Protein AF-0000000087411405 (afdb_homodimer)

Organism: NCBI:txid2508867

Sequence (628 aa):
MINHIQQYLISTQYFAPRGKERLIILGDHISQRHLLFTDRLIGIVGDAGSGKSSLIKGMFPGLELANDDDVINPRKIMVLREAIALGEVKESSSFHLDVRFLMGFLQMWEIAEFVKTLLKHNKRVIIEHFNLLHQALGRNADLLVGIGEEIIVARPSMFGPLPESIYEIVHESLKYRKMAHSAEEITRYVLEDRYGIYQDSYFFSDIRNGFVMKFYNKEEFDISELEADVKEVIGKSLPVAYYDEEHITIGDRVVECGGPRLQVRNTSEITDFSLVKELMFDNDTKTYCLIGIVDKNCENIENRNTQYFLTRDIMINHIQQYLISTQYFAPRGKERLIILGDHISQRHLLFTDRLIGIVGDAGSGKSSLIKGMFPGLELANDDDVINPRKIMVLREAIALGEVKESSSFHLDVRFLMGFLQMWEIAEFVKTLLKHNKRVIIEHFNLLHQALGRNADLLVGIGEEIIVARPSMFGPLPESIYEIVHESLKYRKMAHSAEEITRYVLEDRYGIYQDSYFFSDIRNGFVMKFYNKEEFDISELEADVKEVIGKSLPVAYYDEEHITIGDRVVECGGPRLQVRNTSEITDFSLVKELMFDNDTKTYCLIGIVDKNCENIENRNTQYFLTRDI

pLDDT: mean 87.36, std 14.51, range [25.2, 98.19]

Radius of gyration: 26.77 Å; Cα contacts (8 Å, |Δi|>4): 1205; chains: 2; bounding box: 76×73×56 Å

Nearest PDB structures (foldseek):
  1fl9-assembly3_C  TM=5.691E-01  e=5.062E-04  Haemophilus influenzae
  2vyf-assembly1_B  TM=3.163E-01  e=8.828E+00  Geobacillus kaustophilus HTA426
  1fl9-assembly3_C  TM=5.716E-01  e=5.784E-04  Haemophilus influenzae

InterPro domains:
  IPR027417 P-loop containing nucleoside triphosphate hydrolase [SSF52540] (40-245)

Foldseek 3Di:
DPPCVLVPFFKDKFAQDQFLVVLLQVLLVCLVVNPDPQFAFEEEAEDPLLNRVSSVCSNDPPADACPPVPDNPVVVVVCLVVCLVVLPPPDDQEEEEEPVVCVVPDPLLSVLSSSVSCVVVNHHYYYYNCLVNDVSNVHDGCWYWYTASMIMIGGQDPVDDHNVVSNVVRHVQNLLQQLQQQLVQLLQVLCCPPPVDHPVQWDWDDDRSHIKTWGLDDDDDFQVVSFVSSVVLLVVFFFWAQDDCQWIDTHNDITGHSRSSSHDGTSVSQAQKDWDRAFDADPVVRTTMIMIHSDVDPPPRVCRCCVPPPDDPD/DPPVVPDPDFKDKFAQDQFLVVLLQVLLVCLVVPPDPQFAFEEEAEDPLLNRVSSVCSNDPPADACPPVPDNPVVVVVCLVVCLVVLPPPDDQEEEEEPVVCVVPDPLLSVLSSSVSCVVVVHHYYYYNCLVNDVSNVHDGCWYWYTASMIMIGGQDPVDDHNVVSNVVRHVQNLLQQLQQQLVQLLQVLCCPPPVDHDVQWDWDDDRSHIKTWGLDDDDDFQVVSFVSSVVLLVVFFFWAQDDCQWIDTHNDITGHSRSSSHDGTSVSQAQKDWDRAFDADPVVRTTMIMIHSDVDPPPRVCRCCVPPPDDPD

Secondary structure (DSSP, 8-state):
---TTGGGEEEEEEE--SSHHHHHHHHHHHHHHH--TT--EEEEEE-TTSSHHHHHHHHSTTPPPTT-TT---HHHHHHHHHHHHH----S-SEEEEEHHHHTTTS-HHHHHHHHHHHHHTT-EEEEETGGGTHHHHTS--SEEEEESSEEEEE--BTTB--HHHHHHHHHHHHHHHHHHHHHHHHHHHHIIIII---GGGEEEEEETTEEEEEESS-----HHHHHHHHHHHHHT--BEEEEETTEEEETTEEEE-S-TTS--SBGGG--SEEE-SS-EEETTTTEEEEEEEESS----GGGHHHHHHT----/-----TT-EEEEEEE--SSHHHHHHHHHHHHHHH--TT--EEEEEE-TTSSHHHHHHHHSTTPPPTT-TT---HHHHHHHHHHHHH----S-SEEEEEHHHHTTTS-HHHHHHHHHHHHHTT-EEEEETGGGTHHHHTS--SEEEEESSEEEEE--BTTB--HHHHHHHHHHHHHHHHHHHHHHHHHHHHIIIII---GGGEEEEEETTEEEEEESS-----HHHHHHHHHHHHHT--BEEEEETTEEEETTEEEE-S-TTS--SBGGG--SEEE-SS-EEETTTTEEEEEEEESS----GGGHHHHHHT----

Solvent-accessible surface area (backbone atoms only — not comparable to full-atom values): 32853 Å² total; per-residue (Å²): 129,77,76,67,64,68,77,30,48,49,39,35,37,26,59,45,62,66,30,50,68,56,26,21,53,50,16,37,50,48,31,70,72,65,58,53,91,84,52,34,38,36,25,31,27,51,52,90,56,51,47,60,68,40,28,47,48,21,43,37,72,86,61,67,60,50,62,41,85,83,51,75,50,64,62,54,55,50,44,46,51,44,29,59,69,61,67,57,75,71,86,68,62,65,44,47,42,44,46,74,66,45,56,76,80,42,55,67,66,58,51,31,50,42,52,53,52,40,46,74,69,70,25,27,37,39,28,35,44,27,48,75,43,34,74,71,53,71,52,79,39,53,36,36,38,27,34,23,42,37,28,39,39,31,44,44,52,82,32,18,50,43,56,55,58,46,31,54,54,21,51,64,34,31,60,34,43,17,33,16,44,42,50,48,54,49,45,46,52,48,36,34,74,76,66,69,45,56,74,89,49,42,49,78,51,82,46,88,42,21,30,29,40,35,17,68,54,88,75,88,74,60,53,66,58,50,43,50,53,41,50,50,55,29,68,64,54,31,49,30,42,71,68,48,86,47,19,24,26,53,57,92,41,79,40,83,32,64,35,31,65,38,48,45,59,32,36,58,71,51,52,53,71,46,56,55,83,53,72,44,74,37,82,88,75,62,23,31,26,44,38,37,32,40,41,89,74,78,68,60,60,52,36,41,46,31,60,65,63,65,42,55,74,123,125,77,76,70,83,53,79,43,51,50,38,35,36,27,58,44,61,66,31,53,67,56,27,22,53,44,16,36,51,48,30,70,72,67,59,53,92,85,54,34,38,36,25,30,26,52,53,90,58,51,46,60,67,40,28,47,48,21,44,38,71,87,62,68,61,49,60,42,85,83,52,77,48,64,61,54,56,51,46,46,52,44,30,58,68,60,68,55,77,73,86,68,63,64,43,46,43,44,44,73,66,46,56,77,80,42,56,68,67,57,52,31,50,41,52,51,52,40,46,75,68,71,27,26,39,38,29,35,43,28,46,75,44,33,74,72,54,70,51,81,39,53,35,36,37,27,33,23,40,36,28,39,39,31,44,43,52,80,32,18,48,44,55,57,58,46,32,54,54,20,50,65,35,31,59,34,42,16,31,16,45,43,51,47,53,49,44,45,54,49,36,33,75,77,67,70,45,55,73,88,51,41,48,80,51,83,46,88,42,21,30,29,40,36,17,68,53,87,75,92,74,60,53,69,58,49,43,51,54,42,50,49,55,30,67,64,52,32,48,30,43,69,67,47,86,49,20,24,27,53,56,92,40,79,43,82,30,64,36,32,64,39,48,45,61,31,35,58,70,50,53,53,71,47,57,57,83,54,72,42,74,36,82,87,77,61,24,31,28,45,39,38,34,40,42,89,75,76,66,60,59,53,36,40,46,31,60,66,65,63,42,55,75,124

Structure (mmCIF, N/CA/C/O backbone):
data_AF-0000000087411405-model_v1
#
loop_
_entity.id
_entity.type
_entity.pdbx_description
1 polymer 'Alanine-tRNA synthetase second additional domain-containing protein'
#
loop_
_atom_site.group_PDB
_atom_site.id
_atom_site.type_symbol
_atom_site.label_atom_id
_atom_site.label_alt_id
_atom_site.label_comp_id
_atom_site.label_asym_id
_atom_site.label_entity_id
_atom_site.label_seq_id
_atom_site.pdbx_PDB_ins_code
_atom_site.Cartn_x
_atom_site.Cartn_y
_atom_site.Cartn_z
_atom_site.occupancy
_atom_site.B_iso_or_equiv
_atom_site.auth_seq_id
_atom_site.auth_comp_id
_atom_site.auth_asym_id
_atom_site.auth_atom_id
_atom_site.pdbx_PDB_model_num
ATOM 1 N N . MET A 1 1 ? -0.529 26.297 -6.84 1 25.45 1 MET A N 1
ATOM 2 C CA . MET A 1 1 ? -1.21 25.438 -5.883 1 25.45 1 MET A CA 1
ATOM 3 C C . MET A 1 1 ? -0.697 24 -5.988 1 25.45 1 MET A C 1
ATOM 5 O O . MET A 1 1 ? -0.704 23.406 -7.07 1 25.45 1 MET A O 1
ATOM 9 N N . ILE A 1 2 ? 0.288 23.609 -5.355 1 36.09 2 ILE A N 1
ATOM 10 C CA . ILE A 1 2 ? 0.996 22.344 -5.32 1 36.09 2 ILE A CA 1
ATOM 11 C C . ILE A 1 2 ? -0.009 21.188 -5.332 1 36.09 2 ILE A C 1
ATOM 13 O O . ILE A 1 2 ? -0.96 21.172 -4.547 1 36.09 2 ILE A O 1
ATOM 17 N N . ASN A 1 3 ? -0.234 20.609 -6.332 1 41.03 3 ASN A N 1
ATOM 18 C CA . ASN A 1 3 ? -1.073 19.438 -6.543 1 41.03 3 ASN A CA 1
ATOM 19 C C . ASN A 1 3 ? -1.017 18.484 -5.348 1 41.03 3 ASN A C 1
ATOM 21 O O . ASN A 1 3 ? -0.002 17.812 -5.125 1 41.03 3 ASN A O 1
ATOM 25 N N . HIS A 1 4 ? -1.596 18.875 -4.223 1 45.5 4 HIS A N 1
ATOM 26 C CA . HIS A 1 4 ? -1.798 18.359 -2.875 1 45.5 4 HIS A CA 1
ATOM 27 C C . HIS A 1 4 ? -2.105 16.859 -2.902 1 45.5 4 HIS A C 1
ATOM 29 O O . HIS A 1 4 ? -2.359 16.25 -1.857 1 45.5 4 HIS A O 1
ATOM 35 N N . ILE A 1 5 ? -2.482 16.328 -4.055 1 48.78 5 ILE A N 1
ATOM 36 C CA . ILE A 1 5 ? -2.848 14.922 -4.141 1 48.78 5 ILE A CA 1
ATOM 37 C C . ILE A 1 5 ? -1.651 14.055 -3.76 1 48.78 5 ILE A C 1
ATOM 39 O O . ILE A 1 5 ? -1.807 13.031 -3.08 1 48.78 5 ILE A O 1
ATOM 43 N N . GLN A 1 6 ? -0.438 14.469 -4.277 1 53.38 6 GLN A N 1
ATOM 44 C CA . GLN A 1 6 ? 0.683 13.555 -4.078 1 53.38 6 GLN A CA 1
ATOM 45 C C . GLN A 1 6 ? 0.904 13.266 -2.596 1 53.38 6 GLN A C 1
ATOM 47 O O . GLN A 1 6 ? 1.241 12.141 -2.219 1 53.38 6 GLN A O 1
ATOM 52 N N . GLN A 1 7 ? 0.33 14.227 -1.778 1 67.94 7 GLN A N 1
ATOM 53 C CA . GLN A 1 7 ? 0.834 14.086 -0.416 1 67.94 7 GLN A CA 1
ATOM 54 C C . GLN A 1 7 ? -0.074 13.188 0.416 1 67.94 7 GLN A C 1
ATOM 56 O O . GLN A 1 7 ? 0.155 13 1.613 1 67.94 7 GLN A O 1
ATOM 61 N N . TYR A 1 8 ? -0.895 12.352 -0.372 1 82.94 8 TYR A N 1
ATOM 62 C CA . TYR A 1 8 ? -1.721 11.477 0.455 1 82.94 8 TYR A CA 1
ATOM 63 C C . TYR A 1 8 ? -1.255 10.031 0.354 1 82.94 8 TYR A C 1
ATOM 65 O O . TYR A 1 8 ? -1.618 9.195 1.187 1 82.94 8 TYR A O 1
ATOM 73 N N . LEU A 1 9 ? -0.445 9.844 -0.654 1 87.69 9 LEU A N 1
ATOM 74 C CA . LEU A 1 9 ? 0.013 8.477 -0.861 1 87.69 9 LEU A CA 1
ATOM 75 C C . LEU A 1 9 ? 1 8.062 0.225 1 87.69 9 LEU A C 1
ATOM 77 O O . LEU A 1 9 ? 2.02 8.727 0.428 1 87.69 9 LEU A O 1
ATOM 81 N N . ILE A 1 10 ? 0.669 6.969 0.864 1 88.31 10 ILE A N 1
ATOM 82 C CA . ILE A 1 10 ? 1.57 6.457 1.891 1 88.31 10 ILE A CA 1
ATOM 83 C C . ILE A 1 10 ? 2.508 5.414 1.282 1 88.31 10 ILE A C 1
ATOM 85 O O . ILE A 1 10 ? 3.73 5.562 1.34 1 88.31 10 ILE A O 1
ATOM 89 N N . SER A 1 11 ? 1.933 4.434 0.74 1 92 11 SER A N 1
ATOM 90 C CA . SER A 1 11 ? 2.734 3.375 0.135 1 92 11 SER A CA 1
ATOM 91 C C . SER A 1 11 ? 1.9 2.523 -0.814 1 92 11 SER A C 1
ATOM 93 O O . SER A 1 11 ? 0.671 2.504 -0.722 1 92 11 SER A O 1
ATOM 95 N N . THR A 1 12 ? 2.572 1.955 -1.717 1 94.06 12 THR A N 1
ATOM 96 C CA . THR A 1 12 ? 2.012 0.958 -2.623 1 94.06 12 THR A CA 1
ATOM 97 C C . THR A 1 12 ? 2.828 -0.331 -2.578 1 94.06 12 THR A C 1
ATOM 99 O O . THR A 1 12 ? 4.059 -0.291 -2.533 1 94.06 12 THR A O 1
ATOM 102 N N . GLN A 1 13 ? 2.145 -1.376 -2.592 1 93.12 13 GLN A N 1
ATOM 103 C CA . GLN A 1 13 ? 2.82 -2.67 -2.545 1 93.12 13 GLN A CA 1
ATOM 104 C C . GLN A 1 13 ? 2.461 -3.521 -3.758 1 93.12 13 GLN A C 1
ATOM 106 O O . GLN A 1 13 ? 1.294 -3.592 -4.152 1 93.12 13 GLN A O 1
ATOM 111 N N . TYR A 1 14 ? 3.525 -4.156 -4.348 1 92.56 14 TYR A N 1
ATOM 112 C CA . TYR A 1 14 ? 3.389 -5.066 -5.48 1 92.56 14 TYR A CA 1
ATOM 113 C C . TYR A 1 14 ? 4.008 -6.422 -5.172 1 92.56 14 TYR A C 1
ATOM 115 O O . TYR A 1 14 ? 4.961 -6.512 -4.395 1 92.56 14 TYR A O 1
ATOM 123 N N . PHE A 1 15 ? 3.473 -7.414 -5.82 1 90.38 15 PHE A N 1
ATOM 124 C CA . PHE A 1 15 ? 4.23 -8.664 -5.832 1 90.38 15 PHE A CA 1
ATOM 125 C C . PHE A 1 15 ? 5.48 -8.531 -6.691 1 90.38 15 PHE A C 1
ATOM 127 O O . PHE A 1 15 ? 5.438 -7.938 -7.773 1 90.38 15 PHE A O 1
ATOM 134 N N . ALA A 1 16 ? 6.512 -9.008 -6.141 1 90.44 16 ALA A N 1
ATOM 135 C CA . ALA A 1 16 ? 7.73 -9.023 -6.945 1 90.44 16 ALA A CA 1
ATOM 136 C C . ALA A 1 16 ? 7.812 -10.297 -7.789 1 90.44 16 ALA A C 1
ATOM 138 O O . ALA A 1 16 ? 8.086 -11.375 -7.27 1 90.44 16 ALA A O 1
ATOM 139 N N . PRO A 1 17 ? 7.637 -10.094 -9.047 1 87.19 17 PRO A N 1
ATOM 140 C CA . PRO A 1 17 ? 7.723 -11.297 -9.883 1 87.19 17 PRO A CA 1
ATOM 141 C C . PRO A 1 17 ? 9.125 -11.898 -9.914 1 87.19 17 PRO A C 1
ATOM 143 O O . PRO A 1 17 ? 10.109 -11.195 -9.648 1 87.19 17 PRO A O 1
ATOM 146 N N . ARG A 1 18 ? 9.289 -13.164 -10.219 1 82.69 18 ARG A N 1
ATOM 147 C CA . ARG A 1 18 ? 10.57 -13.859 -10.188 1 82.69 18 ARG A CA 1
ATOM 148 C C . ARG A 1 18 ? 11.25 -13.828 -11.555 1 82.69 18 ARG A C 1
ATOM 150 O O . ARG A 1 18 ? 12.453 -14.047 -11.656 1 82.69 18 ARG A O 1
ATOM 157 N N . GLY A 1 19 ? 10.625 -13.43 -12.555 1 80.62 19 GLY A N 1
ATOM 158 C CA . GLY A 1 19 ? 11.234 -13.344 -13.867 1 80.62 19 GLY A CA 1
ATOM 159 C C . GLY A 1 19 ? 11.734 -11.953 -14.211 1 80.62 19 GLY A C 1
ATOM 160 O O . GLY A 1 19 ? 11.07 -10.961 -13.906 1 80.62 19 GLY A O 1
ATOM 161 N N . LYS A 1 20 ? 12.898 -12.008 -14.859 1 84.44 20 LYS A N 1
ATOM 162 C CA . LYS A 1 20 ? 13.562 -10.758 -15.227 1 84.44 20 LYS A CA 1
ATOM 163 C C . LYS A 1 20 ? 12.656 -9.891 -16.094 1 84.44 20 LYS A C 1
ATOM 165 O O . LYS A 1 20 ? 12.477 -8.703 -15.805 1 84.44 20 LYS A O 1
ATOM 170 N N . GLU A 1 21 ? 12.109 -10.453 -17.062 1 84.12 21 GLU A N 1
ATOM 171 C CA . GLU A 1 21 ? 11.281 -9.688 -17.984 1 84.12 21 GLU A CA 1
ATOM 172 C C . GLU A 1 21 ? 10.055 -9.109 -17.281 1 84.12 21 GLU A C 1
ATOM 174 O O . GLU A 1 21 ? 9.695 -7.953 -17.516 1 84.12 21 GLU A O 1
ATOM 179 N N . ARG A 1 22 ? 9.523 -9.898 -16.531 1 86.12 22 ARG A N 1
ATOM 180 C CA . ARG A 1 22 ? 8.344 -9.453 -15.805 1 86.12 22 ARG A CA 1
ATOM 181 C C . ARG A 1 22 ? 8.688 -8.32 -14.844 1 86.12 22 ARG A C 1
ATOM 183 O O . ARG A 1 22 ? 7.891 -7.395 -14.656 1 86.12 22 ARG A O 1
ATOM 190 N N . LEU A 1 23 ? 9.789 -8.422 -14.273 1 90.44 23 LEU A N 1
ATOM 191 C CA . LEU A 1 23 ? 10.234 -7.375 -13.352 1 90.44 23 LEU A CA 1
ATOM 192 C C . LEU A 1 23 ? 10.492 -6.07 -14.094 1 90.44 23 LEU A C 1
ATOM 194 O O . LEU A 1 23 ? 10.203 -4.988 -13.578 1 90.44 23 LEU A O 1
ATOM 198 N N . ILE A 1 24 ? 11.031 -6.164 -15.297 1 91 24 ILE A N 1
ATOM 199 C CA . ILE A 1 24 ? 11.281 -4.98 -16.109 1 91 24 ILE A CA 1
ATOM 200 C C . ILE A 1 24 ? 9.961 -4.316 -16.484 1 91 24 ILE A C 1
ATOM 202 O O . ILE A 1 24 ? 9.812 -3.098 -16.375 1 91 24 ILE A O 1
ATOM 206 N N . ILE A 1 25 ? 9.047 -5.125 -16.812 1 89.81 25 ILE A N 1
ATOM 207 C CA . ILE A 1 25 ? 7.73 -4.609 -17.172 1 89.81 25 ILE A CA 1
ATOM 208 C C . ILE A 1 25 ? 7.078 -3.939 -15.969 1 89.81 25 ILE A C 1
ATOM 210 O O . ILE A 1 25 ? 6.504 -2.855 -16.094 1 89.81 25 ILE A O 1
ATOM 214 N N . LEU A 1 26 ? 7.168 -4.598 -14.898 1 92.38 26 LEU A N 1
ATOM 215 C CA . LEU A 1 26 ? 6.621 -4.016 -13.68 1 92.38 26 LEU A CA 1
ATOM 216 C C . LEU A 1 26 ? 7.316 -2.699 -13.344 1 92.38 26 LEU A C 1
ATOM 218 O O . LEU A 1 26 ? 6.668 -1.741 -12.914 1 92.38 26 LEU A O 1
ATOM 222 N N . GLY A 1 27 ? 8.617 -2.664 -13.531 1 93.88 27 GLY A N 1
ATOM 223 C CA . GLY A 1 27 ? 9.352 -1.424 -13.328 1 93.88 27 GLY A CA 1
ATOM 224 C C . GLY A 1 27 ? 8.82 -0.274 -14.164 1 93.88 27 GLY A C 1
ATOM 225 O O . GLY A 1 27 ? 8.672 0.845 -13.664 1 93.88 27 GLY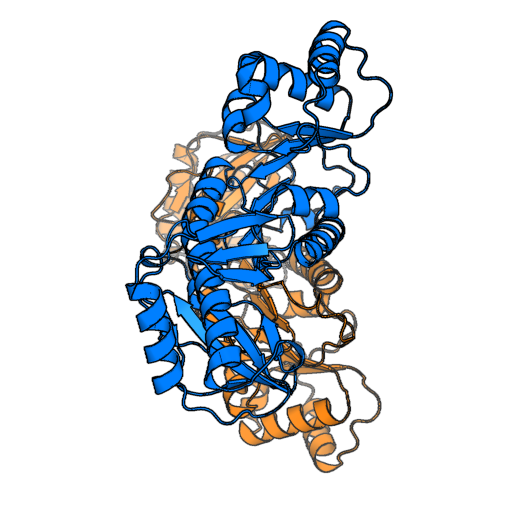 A O 1
ATOM 226 N N . ASP A 1 28 ? 8.531 -0.582 -15.359 1 91.62 28 ASP A N 1
ATOM 227 C CA . ASP A 1 28 ? 7.961 0.418 -16.25 1 91.62 28 ASP A CA 1
ATOM 228 C C . ASP A 1 28 ? 6.621 0.93 -15.727 1 91.62 28 ASP A C 1
ATOM 230 O O . ASP A 1 28 ? 6.363 2.135 -15.742 1 91.62 28 ASP A O 1
ATOM 234 N N . HIS A 1 29 ? 5.867 0.031 -15.234 1 88.88 29 HIS A N 1
ATOM 235 C CA . HIS A 1 29 ? 4.566 0.384 -14.688 1 88.88 29 HIS A CA 1
ATOM 236 C C . HIS A 1 29 ? 4.711 1.248 -13.438 1 88.88 29 HIS A C 1
ATOM 238 O O . HIS A 1 29 ? 3.965 2.211 -13.25 1 88.88 29 HIS A O 1
ATOM 244 N N . ILE A 1 30 ? 5.57 0.887 -12.617 1 92.62 30 ILE A N 1
ATOM 245 C CA . ILE A 1 30 ? 5.809 1.622 -11.375 1 92.62 30 ILE A CA 1
ATOM 246 C C . ILE A 1 30 ? 6.258 3.045 -11.703 1 92.62 30 ILE A C 1
ATOM 248 O O . ILE A 1 30 ? 5.789 4.008 -11.086 1 92.62 30 ILE A O 1
ATOM 252 N N . SER A 1 31 ? 7.113 3.145 -12.648 1 91.12 31 SER A N 1
ATOM 253 C CA . SER A 1 31 ? 7.586 4.465 -13.047 1 91.12 31 SER A CA 1
ATOM 254 C C . SER A 1 31 ? 6.438 5.332 -13.547 1 91.12 31 SER A C 1
ATOM 256 O O . SER A 1 31 ? 6.324 6.504 -13.18 1 91.12 31 SER A O 1
ATOM 258 N N . GLN A 1 32 ? 5.617 4.82 -14.344 1 86.25 32 GLN A N 1
ATOM 259 C CA . GLN A 1 32 ? 4.496 5.555 -14.914 1 86.25 32 GLN A CA 1
ATOM 260 C C . GLN A 1 32 ? 3.512 5.988 -13.836 1 86.25 32 GLN A C 1
ATOM 262 O O . GLN A 1 32 ? 2.947 7.082 -13.898 1 86.25 32 GLN A O 1
ATOM 267 N N . ARG A 1 33 ? 3.428 5.23 -12.891 1 86.12 33 ARG A N 1
ATOM 268 C CA . ARG A 1 33 ? 2.385 5.449 -11.898 1 86.12 33 ARG A CA 1
ATOM 269 C C . ARG A 1 33 ? 2.885 6.344 -10.766 1 86.12 33 ARG A C 1
ATOM 271 O O . ARG A 1 33 ? 2.117 7.121 -10.195 1 86.12 33 ARG A O 1
ATOM 278 N N . HIS A 1 34 ? 4.121 6.199 -10.469 1 91 34 HIS A N 1
ATOM 279 C CA . HIS A 1 34 ? 4.551 6.777 -9.195 1 91 34 HIS A CA 1
ATOM 280 C C . HIS A 1 34 ? 5.578 7.879 -9.414 1 91 34 HIS A C 1
ATOM 282 O O . HIS A 1 34 ? 5.746 8.758 -8.562 1 91 34 HIS A O 1
ATOM 288 N N . LEU A 1 35 ? 6.258 7.781 -10.469 1 90.5 35 LEU A N 1
ATOM 289 C CA . LEU A 1 35 ? 7.344 8.734 -10.68 1 90.5 35 LEU A CA 1
ATOM 290 C C . LEU A 1 35 ? 6.805 10.062 -11.188 1 90.5 35 LEU A C 1
ATOM 292 O O . LEU A 1 35 ? 6.051 10.102 -12.164 1 90.5 35 LEU A O 1
ATOM 296 N N . LEU A 1 36 ? 7.203 11.086 -10.531 1 87.56 36 LEU A N 1
ATOM 297 C CA . LEU A 1 36 ? 6.867 12.438 -10.961 1 87.56 36 LEU A CA 1
ATOM 298 C C . LEU A 1 36 ? 8.062 13.109 -11.625 1 87.56 36 LEU A C 1
ATOM 300 O O . LEU A 1 36 ? 9.211 12.773 -11.328 1 87.56 36 LEU A O 1
ATOM 304 N N . PHE A 1 37 ? 7.781 14.086 -12.391 1 84.44 37 PHE A N 1
ATOM 305 C CA . PHE A 1 37 ? 8.828 14.82 -13.094 1 84.44 37 PHE A CA 1
ATOM 306 C C . PHE A 1 37 ? 9.695 15.602 -12.109 1 84.44 37 PHE A C 1
ATOM 308 O O . PHE A 1 37 ? 10.883 15.828 -12.359 1 84.44 37 PHE A O 1
ATOM 315 N N . THR A 1 38 ? 9.102 15.898 -10.953 1 88.38 38 THR A N 1
ATOM 316 C CA . THR A 1 38 ? 9.789 16.719 -9.961 1 88.38 38 THR A CA 1
ATOM 317 C C . THR A 1 38 ? 10.648 15.859 -9.047 1 88.38 38 THR A C 1
ATOM 319 O O . THR A 1 38 ? 11.445 16.391 -8.258 1 88.38 38 THR A O 1
ATOM 322 N N . ASP A 1 39 ? 10.547 14.547 -9.211 1 92 39 ASP A N 1
ATOM 323 C CA . ASP A 1 39 ? 11.352 13.664 -8.375 1 92 39 ASP A CA 1
ATOM 324 C C . ASP A 1 39 ? 12.812 13.672 -8.812 1 92 39 ASP A C 1
ATOM 326 O O . ASP A 1 39 ? 13.125 13.398 -9.969 1 92 39 ASP A O 1
ATOM 330 N N . ARG A 1 40 ? 13.633 13.945 -7.836 1 93 40 ARG A N 1
ATOM 331 C CA . ARG A 1 40 ? 15.047 14.039 -8.188 1 93 40 ARG A CA 1
ATOM 332 C C . ARG A 1 40 ? 15.852 12.953 -7.488 1 93 40 ARG A C 1
ATOM 334 O O . ARG A 1 40 ? 16.844 12.461 -8.031 1 93 40 ARG A O 1
ATOM 341 N N . LEU A 1 41 ? 15.508 12.672 -6.34 1 96.5 41 LEU A N 1
ATOM 342 C CA . LEU A 1 41 ? 16.234 11.656 -5.574 1 96.5 41 LEU A CA 1
ATOM 343 C C . LEU A 1 41 ? 15.398 10.391 -5.426 1 96.5 41 LEU A C 1
ATOM 345 O O . LEU A 1 41 ? 14.422 10.367 -4.668 1 96.5 41 LEU A O 1
ATOM 349 N N . ILE A 1 42 ? 15.805 9.344 -6.133 1 96.75 42 ILE A N 1
ATOM 350 C CA . ILE A 1 42 ? 15.117 8.055 -6.078 1 96.75 42 ILE A CA 1
ATOM 351 C C . ILE A 1 42 ? 15.984 7.043 -5.336 1 96.75 42 ILE A C 1
ATOM 353 O O . ILE A 1 42 ? 17.125 6.781 -5.73 1 96.75 42 ILE A O 1
ATOM 357 N N . GLY A 1 43 ? 15.484 6.59 -4.211 1 98.06 43 GLY A N 1
ATOM 358 C CA . GLY A 1 43 ? 16.203 5.59 -3.439 1 98.06 43 GLY A CA 1
ATOM 359 C C . GLY A 1 43 ? 15.711 4.176 -3.684 1 98.06 43 GLY A C 1
ATOM 360 O O . GLY A 1 43 ? 14.508 3.92 -3.65 1 98.06 43 GLY A O 1
ATOM 361 N N . ILE A 1 44 ? 16.641 3.303 -3.957 1 97.75 44 ILE A N 1
ATOM 362 C CA . ILE A 1 44 ? 16.328 1.888 -4.141 1 97.75 44 ILE A CA 1
ATOM 363 C C . ILE A 1 44 ? 17 1.07 -3.039 1 97.75 44 ILE A C 1
ATOM 365 O O . ILE A 1 44 ? 18.203 1.235 -2.775 1 97.75 44 ILE A O 1
ATOM 369 N N . VAL A 1 45 ? 16.203 0.285 -2.42 1 97.69 45 VAL A N 1
ATOM 370 C CA . VAL A 1 45 ? 16.734 -0.55 -1.354 1 97.69 45 VAL A CA 1
ATOM 371 C C . VAL A 1 45 ? 16.391 -2.014 -1.617 1 97.69 45 VAL A C 1
ATOM 373 O O . VAL A 1 45 ? 15.312 -2.32 -2.123 1 97.69 45 VAL A O 1
ATOM 376 N N . GLY A 1 46 ? 17.297 -2.916 -1.321 1 94.69 46 GLY A N 1
ATOM 377 C CA . GLY A 1 46 ? 17.141 -4.348 -1.521 1 94.69 46 GLY A CA 1
ATOM 378 C C . GLY A 1 46 ? 18.469 -5.098 -1.51 1 94.69 46 GLY A C 1
ATOM 379 O O . GLY A 1 46 ? 19.531 -4.488 -1.603 1 94.69 46 GLY A O 1
ATOM 380 N N . ASP A 1 47 ? 18.406 -6.352 -1.452 1 91.31 47 ASP A N 1
ATOM 381 C CA . ASP A 1 47 ? 19.609 -7.188 -1.38 1 91.31 47 ASP A CA 1
ATOM 382 C C . ASP A 1 47 ? 20.109 -7.562 -2.775 1 91.31 47 ASP A C 1
ATOM 384 O O . ASP A 1 47 ? 19.391 -7.355 -3.766 1 91.31 47 ASP A O 1
ATOM 388 N N . ALA A 1 48 ? 21.312 -8.102 -2.736 1 84.06 48 ALA A N 1
ATOM 389 C CA . ALA A 1 48 ? 21.875 -8.633 -3.973 1 84.06 48 ALA A CA 1
ATOM 390 C C . ALA A 1 48 ? 21.031 -9.773 -4.523 1 84.06 48 ALA A C 1
ATOM 392 O O . ALA A 1 48 ? 20.578 -10.633 -3.768 1 84.06 48 ALA A O 1
ATOM 393 N N . GLY A 1 49 ? 20.75 -9.633 -5.789 1 82.75 49 GLY A N 1
ATOM 394 C CA . GLY A 1 49 ? 20.016 -10.719 -6.426 1 82.75 49 GLY A CA 1
ATOM 395 C C . GLY A 1 49 ? 18.516 -10.578 -6.301 1 82.75 49 GLY A C 1
ATOM 396 O O . GLY A 1 49 ? 17.766 -11.445 -6.758 1 82.75 49 GLY A O 1
ATOM 397 N N . SER A 1 50 ? 18.031 -9.516 -5.723 1 88.94 50 SER A N 1
ATOM 398 C CA . SER A 1 50 ? 16.594 -9.344 -5.5 1 88.94 50 SER A CA 1
ATOM 399 C C . SER A 1 50 ? 15.891 -8.891 -6.773 1 88.94 50 SER A C 1
ATOM 401 O O . SER A 1 50 ? 14.664 -8.945 -6.859 1 88.94 50 SER A O 1
ATOM 403 N N . GLY A 1 51 ? 16.656 -8.438 -7.723 1 89.38 51 GLY A N 1
ATOM 404 C CA . GLY A 1 51 ? 16.062 -7.953 -8.953 1 89.38 51 GLY A CA 1
ATOM 405 C C . GLY A 1 51 ? 16.078 -6.441 -9.078 1 89.38 51 GLY A C 1
ATOM 406 O O . GLY A 1 51 ? 15.391 -5.867 -9.922 1 89.38 51 GLY A O 1
ATOM 407 N N . LYS A 1 52 ? 16.891 -5.801 -8.281 1 91.25 52 LYS A N 1
ATOM 408 C CA . LYS A 1 52 ? 16.969 -4.344 -8.273 1 91.25 52 LYS A CA 1
ATOM 409 C C . LYS A 1 52 ? 17.328 -3.811 -9.656 1 91.25 52 LYS A C 1
ATOM 411 O O . LYS A 1 52 ? 16.688 -2.887 -10.156 1 91.25 52 LYS A O 1
ATOM 416 N N . SER A 1 53 ? 18.328 -4.426 -10.258 1 87.69 53 SER A N 1
ATOM 417 C CA . SER A 1 53 ? 18.812 -3.943 -11.547 1 87.69 53 SER A CA 1
ATOM 418 C C . SER A 1 53 ? 17.719 -4.043 -12.609 1 87.69 53 SER A C 1
ATOM 420 O O . SER A 1 53 ? 17.547 -3.119 -13.406 1 87.69 53 SER A O 1
ATOM 422 N N . SER A 1 54 ? 17.078 -5.133 -12.625 1 89.62 54 SER A N 1
ATOM 423 C CA . SER A 1 54 ? 15.977 -5.305 -13.57 1 89.62 54 SER A CA 1
ATOM 424 C C . SER A 1 54 ? 14.867 -4.281 -13.328 1 89.62 54 SER A C 1
ATOM 426 O O . SER A 1 54 ? 14.305 -3.732 -14.273 1 89.62 54 SER A O 1
ATOM 428 N N . LEU A 1 55 ? 14.562 -4.082 -12.094 1 94.12 55 LEU A N 1
ATOM 429 C CA . LEU A 1 55 ? 13.547 -3.104 -11.727 1 94.12 55 LEU A CA 1
ATOM 430 C C . LEU A 1 55 ? 13.938 -1.705 -12.188 1 94.12 55 LEU A C 1
ATOM 432 O O . LEU A 1 55 ? 13.117 -0.982 -12.758 1 94.12 55 LEU A O 1
ATOM 436 N N . ILE A 1 56 ? 15.188 -1.357 -11.977 1 93.88 56 ILE A N 1
ATOM 437 C CA . ILE A 1 56 ? 15.688 -0.04 -12.352 1 93.88 56 ILE A CA 1
ATOM 438 C C . ILE A 1 56 ? 15.664 0.11 -13.875 1 93.88 56 ILE A C 1
ATOM 440 O O . ILE A 1 56 ? 15.266 1.156 -14.391 1 93.88 56 ILE A O 1
ATOM 444 N N . LYS A 1 57 ? 16.047 -0.917 -14.555 1 91.25 57 LYS A N 1
ATOM 445 C CA . LYS A 1 57 ? 16.031 -0.893 -16.016 1 91.25 57 LYS A CA 1
ATOM 446 C C . LYS A 1 57 ? 14.617 -0.64 -16.531 1 91.25 57 LYS A C 1
ATOM 448 O O . LYS A 1 57 ? 14.43 0.048 -17.547 1 91.25 57 LYS A O 1
ATOM 453 N N . GLY A 1 58 ? 13.703 -1.196 -15.875 1 92.56 58 GLY A N 1
ATOM 454 C CA . GLY A 1 58 ? 12.312 -0.972 -16.25 1 92.56 58 GLY A CA 1
ATOM 455 C C . GLY A 1 58 ? 11.828 0.432 -15.938 1 92.56 58 GLY A C 1
ATOM 456 O O . GLY A 1 58 ? 11.148 1.056 -16.75 1 92.56 58 GLY A O 1
ATOM 457 N N . MET A 1 59 ? 12.203 0.912 -14.797 1 94 59 MET A N 1
ATOM 458 C CA . MET A 1 59 ? 11.75 2.223 -14.336 1 94 59 MET A CA 1
ATOM 459 C C . MET A 1 59 ? 12.391 3.336 -15.164 1 94 59 MET A C 1
ATOM 461 O O . MET A 1 59 ? 11.773 4.383 -15.375 1 94 59 MET A O 1
ATOM 465 N N . PHE A 1 60 ? 13.586 3.109 -15.531 1 91.38 60 PHE A N 1
ATOM 466 C CA . PHE A 1 60 ? 14.344 4.133 -16.234 1 91.38 60 PHE A CA 1
ATOM 467 C C . PHE A 1 60 ? 14.984 3.562 -17.5 1 91.38 60 PHE A C 1
ATOM 469 O O . PHE A 1 60 ? 16.203 3.389 -17.547 1 91.38 60 PHE A O 1
ATOM 476 N N . PRO A 1 61 ? 14.062 3.533 -18.438 1 84.75 61 PRO A N 1
ATOM 477 C CA . PRO A 1 61 ? 14.617 2.992 -19.672 1 84.75 61 PRO A CA 1
ATOM 478 C C . PRO A 1 61 ? 15.711 3.881 -20.266 1 84.75 61 PRO A C 1
ATOM 480 O O . PRO A 1 61 ? 15.57 5.105 -20.281 1 84.75 61 PRO A O 1
ATOM 483 N N . GLY A 1 62 ? 16.859 3.359 -20.609 1 74.38 62 GLY A N 1
ATOM 484 C CA . GLY A 1 62 ? 17.938 4.113 -21.25 1 74.38 62 GLY A CA 1
ATOM 485 C C . GLY A 1 62 ? 19.016 4.555 -20.281 1 74.38 62 GLY A C 1
ATOM 486 O O . GLY A 1 62 ? 20.062 5.059 -20.703 1 74.38 62 GLY A O 1
ATOM 487 N N . LEU A 1 63 ? 18.656 4.434 -19.031 1 74.5 63 LEU A N 1
ATOM 488 C CA . LEU A 1 63 ? 19.625 4.805 -18.016 1 74.5 63 LEU A CA 1
ATOM 489 C C . LEU A 1 63 ? 20.797 3.824 -18 1 74.5 63 LEU A C 1
ATOM 491 O O . LEU A 1 63 ? 20.594 2.607 -18.031 1 74.5 63 LEU A O 1
ATOM 495 N N . GLU A 1 64 ? 21.906 4.422 -18.141 1 68 64 GLU A N 1
ATOM 496 C CA . GLU A 1 64 ? 23.109 3.586 -18 1 68 64 GLU A CA 1
ATOM 497 C C . GLU A 1 64 ? 23.375 3.236 -16.547 1 68 64 GLU A C 1
ATOM 499 O O . GLU A 1 64 ? 23.5 4.129 -15.695 1 68 64 GLU A O 1
ATOM 504 N N . LEU A 1 65 ? 23.359 2.004 -16.234 1 65.25 65 LEU A N 1
ATOM 505 C CA . LEU A 1 65 ? 23.578 1.574 -14.859 1 65.25 65 LEU A CA 1
ATOM 506 C C . LEU A 1 65 ? 25.062 1.564 -14.531 1 65.25 65 LEU A C 1
ATOM 508 O O . LEU A 1 65 ? 25.891 1.246 -15.383 1 65.25 65 LEU A O 1
ATOM 512 N N . ALA A 1 66 ? 25.438 2.223 -13.406 1 53.88 66 ALA A N 1
ATOM 513 C CA . ALA A 1 66 ? 26.828 2.318 -12.984 1 53.88 66 ALA A CA 1
ATOM 514 C C . ALA A 1 66 ? 27.484 0.939 -12.906 1 53.88 66 ALA A C 1
ATOM 516 O O . ALA A 1 66 ? 28.672 0.787 -13.203 1 53.88 66 ALA A O 1
ATOM 517 N N . ASN A 1 67 ? 26.812 0.017 -12.227 1 49.22 67 ASN A N 1
ATOM 518 C CA . ASN A 1 67 ? 27.391 -1.311 -12.031 1 49.22 67 ASN A CA 1
ATOM 519 C C . ASN A 1 67 ? 26.75 -2.34 -12.961 1 49.22 67 ASN A C 1
ATOM 521 O O . ASN A 1 67 ? 26.359 -3.424 -12.523 1 49.22 67 ASN A O 1
ATOM 525 N N . ASP A 1 68 ? 26.406 -1.83 -14.055 1 46.91 68 ASP A N 1
ATOM 526 C CA . ASP A 1 68 ? 25.969 -3.021 -14.781 1 46.91 68 ASP A CA 1
ATOM 527 C C . ASP A 1 68 ? 26.969 -4.168 -14.586 1 46.91 68 ASP A C 1
ATOM 529 O O . ASP A 1 68 ? 28.172 -3.963 -14.641 1 46.91 68 ASP A O 1
ATOM 533 N N . ASP A 1 69 ? 26.578 -5.02 -13.711 1 43.62 69 ASP A N 1
ATOM 534 C CA . ASP A 1 69 ? 27.391 -6.148 -13.281 1 43.62 69 ASP A CA 1
ATOM 535 C C . ASP A 1 69 ? 28.5 -6.434 -14.289 1 43.62 69 ASP A C 1
ATOM 537 O O . ASP A 1 69 ? 29.531 -7.016 -13.938 1 43.62 69 ASP A O 1
ATOM 541 N N . ASP A 1 70 ? 28.312 -6.215 -15.477 1 41.91 70 ASP A N 1
ATOM 542 C CA . ASP A 1 70 ? 29.312 -6.758 -16.391 1 41.91 70 ASP A CA 1
ATOM 543 C C . ASP A 1 70 ? 30.438 -5.762 -16.641 1 41.91 70 ASP A C 1
ATOM 545 O O . ASP A 1 70 ? 31.5 -6.125 -17.172 1 41.91 70 ASP A O 1
ATOM 549 N N . VAL A 1 71 ? 30.25 -4.363 -16.5 1 38.09 71 VAL A N 1
ATOM 550 C CA . VAL A 1 71 ? 31.391 -3.543 -16.891 1 38.09 71 VAL A CA 1
ATOM 551 C C . VAL A 1 71 ? 31.594 -2.424 -15.867 1 38.09 71 VAL A C 1
ATOM 553 O O . VAL A 1 71 ? 30.734 -1.551 -15.719 1 38.09 71 VAL A O 1
ATOM 556 N N . ILE A 1 72 ? 32.312 -2.682 -14.805 1 41.5 72 ILE A N 1
ATOM 557 C CA . ILE A 1 72 ? 32.781 -1.604 -13.953 1 41.5 72 ILE A CA 1
ATOM 558 C C . ILE A 1 72 ? 33.375 -0.488 -14.812 1 41.5 72 ILE A C 1
ATOM 560 O O . ILE A 1 72 ? 34.375 -0.688 -15.5 1 41.5 72 ILE A O 1
ATOM 564 N N . ASN A 1 73 ? 32.719 0.49 -15.219 1 44.34 73 ASN A N 1
ATOM 565 C CA . ASN A 1 73 ? 33.375 1.522 -16.016 1 44.34 73 ASN A CA 1
ATOM 566 C C . ASN A 1 73 ? 34.156 2.482 -15.133 1 44.34 73 ASN A C 1
ATOM 568 O O . ASN A 1 73 ? 33.594 3.314 -14.438 1 44.34 73 ASN A O 1
ATOM 572 N N . PRO A 1 74 ? 35.375 2.15 -14.805 1 49.84 74 PRO A N 1
ATOM 573 C CA . PRO A 1 74 ? 36.25 3.064 -14.07 1 49.84 74 PRO A CA 1
ATOM 574 C C . PRO A 1 74 ? 36.031 4.527 -14.453 1 49.84 74 PRO A C 1
ATOM 576 O O . PRO A 1 74 ? 36.25 5.422 -13.625 1 49.84 74 PRO A O 1
ATOM 579 N N . ARG A 1 75 ? 35.75 4.672 -15.648 1 50.06 75 ARG A N 1
ATOM 580 C CA . ARG A 1 75 ? 35.562 6.039 -16.125 1 50.06 75 ARG A CA 1
ATOM 581 C C . ARG A 1 75 ? 34.438 6.742 -15.391 1 50.06 75 ARG A C 1
ATOM 583 O O . ARG A 1 75 ? 34.469 7.961 -15.219 1 50.06 75 ARG A O 1
ATOM 590 N N . LYS A 1 76 ? 33.594 5.945 -14.984 1 55.59 76 LYS A N 1
ATOM 591 C CA . LYS A 1 76 ? 32.469 6.559 -14.289 1 55.59 76 LYS A CA 1
ATOM 592 C C . LYS A 1 76 ? 32.875 7.078 -12.922 1 55.59 76 LYS A C 1
ATOM 594 O O . LYS A 1 76 ? 32.438 8.148 -12.492 1 55.59 76 LYS A O 1
ATOM 599 N N . ILE A 1 77 ? 33.781 6.328 -12.32 1 55.22 77 ILE A N 1
ATOM 600 C CA . ILE A 1 77 ? 34.312 6.77 -11.039 1 55.22 77 ILE A CA 1
ATOM 601 C C . ILE A 1 77 ? 35.125 8.055 -11.234 1 55.22 77 ILE A C 1
ATOM 603 O O . ILE A 1 77 ? 35.031 8.984 -10.438 1 55.22 77 ILE A O 1
ATOM 607 N N . MET A 1 78 ? 35.938 7.883 -12.289 1 52.94 78 MET A N 1
ATOM 608 C CA . MET A 1 78 ? 36.75 9.047 -12.586 1 52.94 78 MET A CA 1
ATOM 609 C C . MET A 1 78 ? 35.875 10.258 -12.922 1 52.94 78 MET A C 1
ATOM 611 O O . MET A 1 78 ? 36.188 11.375 -12.5 1 52.94 78 MET A O 1
ATOM 615 N N . VAL A 1 79 ? 34.844 9.977 -13.648 1 54.59 79 VAL A N 1
ATOM 616 C CA . VAL A 1 79 ? 33.938 11.047 -14.031 1 54.59 79 VAL A CA 1
ATOM 617 C C . VAL A 1 79 ? 33.281 11.625 -12.781 1 54.59 79 VAL A C 1
ATOM 619 O O . VAL A 1 79 ? 33.094 12.836 -12.664 1 54.59 79 VAL A O 1
ATOM 622 N N . LEU A 1 80 ? 33.031 10.75 -11.922 1 58.41 80 LEU A N 1
ATOM 623 C CA . LEU A 1 80 ? 32.438 11.188 -10.672 1 58.41 80 LEU A CA 1
ATOM 624 C C . LEU A 1 80 ? 33.375 12.102 -9.898 1 58.41 80 LEU A C 1
ATOM 626 O O . LEU A 1 80 ? 32.969 13.141 -9.391 1 58.41 80 LEU A O 1
ATOM 630 N N . ARG A 1 81 ? 34.562 11.633 -9.898 1 57.72 81 ARG A N 1
ATOM 631 C CA . ARG A 1 81 ? 35.562 12.43 -9.172 1 57.72 81 ARG A CA 1
ATOM 632 C C . ARG A 1 81 ? 35.75 13.781 -9.844 1 57.72 81 ARG A C 1
ATOM 634 O O . ARG A 1 81 ? 35.875 14.805 -9.172 1 57.72 81 ARG A O 1
ATOM 641 N N . GLU A 1 82 ? 35.812 13.633 -11.125 1 57.97 82 GLU A N 1
ATOM 642 C CA . GLU A 1 82 ? 36.031 14.875 -11.859 1 57.97 82 GLU A CA 1
ATOM 643 C C . GLU A 1 82 ? 34.781 15.773 -11.781 1 57.97 82 GLU A C 1
ATOM 645 O O . GLU A 1 82 ? 34.906 16.984 -11.656 1 57.97 82 GLU A O 1
ATOM 650 N N . ALA A 1 83 ? 33.656 15.148 -11.945 1 56.66 83 ALA A N 1
ATOM 651 C CA . ALA A 1 83 ? 32.406 15.93 -11.852 1 56.66 83 ALA A CA 1
ATOM 652 C C . ALA A 1 83 ? 32.312 16.609 -10.492 1 56.66 83 ALA A C 1
ATOM 654 O O . ALA A 1 83 ? 31.859 17.75 -10.398 1 56.66 83 ALA A O 1
ATOM 655 N N . ILE A 1 84 ? 32.594 15.883 -9.531 1 54.28 84 ILE A N 1
ATOM 656 C CA . ILE A 1 84 ? 32.625 16.453 -8.188 1 54.28 84 ILE A CA 1
ATOM 657 C C . ILE A 1 84 ? 33.625 17.625 -8.141 1 54.28 84 ILE A C 1
ATOM 659 O O . ILE A 1 84 ? 33.312 18.688 -7.59 1 54.28 84 ILE A O 1
ATOM 663 N N . ALA A 1 85 ? 34.781 17.328 -8.812 1 52.28 85 ALA A N 1
ATOM 664 C CA . ALA A 1 85 ? 35.844 18.297 -8.773 1 52.28 85 ALA A CA 1
ATOM 665 C C . ALA A 1 85 ? 35.531 19.516 -9.648 1 52.28 85 ALA A C 1
ATOM 667 O O . ALA A 1 85 ? 35.844 20.641 -9.289 1 52.28 85 ALA A O 1
ATOM 668 N N . LEU A 1 86 ? 34.969 19.172 -10.773 1 51.94 86 LEU A N 1
ATOM 669 C CA . LEU A 1 86 ? 34.812 20.266 -11.742 1 51.94 86 LEU A CA 1
ATOM 670 C C . LEU A 1 86 ? 33.469 20.938 -11.609 1 51.94 86 LEU A C 1
ATOM 672 O O . LEU A 1 86 ? 33.219 21.984 -12.227 1 51.94 86 LEU A O 1
ATOM 676 N N . GLY A 1 87 ? 32.719 20.516 -10.719 1 50.53 87 GLY A N 1
ATOM 677 C CA . GLY A 1 87 ? 31.406 21.109 -10.602 1 50.53 87 GLY A CA 1
ATOM 678 C C . GLY A 1 87 ? 30.609 21.062 -11.898 1 50.53 87 GLY A C 1
ATOM 679 O O . GLY A 1 87 ? 29.594 21.75 -12.039 1 50.53 87 GLY A O 1
ATOM 680 N N . GLU A 1 88 ? 31.188 20.688 -13.023 1 50.16 88 GLU A N 1
ATOM 681 C CA . GLU A 1 88 ? 30.562 20.734 -14.336 1 50.16 88 GLU A CA 1
ATOM 682 C C . GLU A 1 88 ? 29.75 19.469 -14.609 1 50.16 88 GLU A C 1
ATOM 684 O O . GLU A 1 88 ? 30.328 18.391 -14.758 1 50.16 88 GLU A O 1
ATOM 689 N N . VAL A 1 89 ? 28.672 19.312 -14.031 1 52.94 89 VAL A N 1
ATOM 690 C CA . VAL A 1 89 ? 27.734 18.219 -14.234 1 52.94 89 VAL A CA 1
ATOM 691 C C . VAL A 1 89 ? 27.047 18.359 -15.594 1 52.94 89 VAL A C 1
ATOM 693 O O . VAL A 1 89 ? 26.172 19.188 -15.773 1 52.94 89 VAL A O 1
ATOM 696 N N . LYS A 1 90 ? 27.719 18.391 -16.766 1 48.94 90 LYS A N 1
ATOM 697 C CA . LYS A 1 90 ? 27.094 18.766 -18.016 1 48.94 90 LYS A CA 1
ATOM 698 C C . LYS A 1 90 ? 25.891 17.859 -18.312 1 48.94 90 LYS A C 1
ATOM 700 O O . LYS A 1 90 ? 24.766 18.344 -18.469 1 48.94 90 LYS A O 1
ATOM 705 N N . GLU A 1 91 ? 25.953 16.812 -19.234 1 55.06 91 GLU A N 1
ATOM 706 C CA . GLU A 1 91 ? 24.969 16.484 -20.266 1 55.06 91 GLU A CA 1
ATOM 707 C C . GLU A 1 91 ? 23.906 15.539 -19.703 1 55.06 91 GLU A C 1
ATOM 709 O O . GLU A 1 91 ? 22.75 15.578 -20.141 1 55.06 91 GLU A O 1
ATOM 714 N N . SER A 1 92 ? 24.172 14.766 -18.656 1 60.53 92 SER A N 1
ATOM 715 C CA . SER A 1 92 ? 23.109 13.805 -18.375 1 60.53 92 SER A CA 1
ATOM 716 C C . SER A 1 92 ? 22.094 14.383 -17.406 1 60.53 92 SER A C 1
ATOM 718 O O . SER A 1 92 ? 22.453 15.117 -16.484 1 60.53 92 SER A O 1
ATOM 720 N N . SER A 1 93 ? 20.891 14.078 -17.688 1 74.94 93 SER A N 1
ATOM 721 C CA . SER A 1 93 ? 19.812 14.602 -16.875 1 74.94 93 SER A CA 1
ATOM 722 C C . SER A 1 93 ? 19.547 13.695 -15.672 1 74.94 93 SER A C 1
ATOM 724 O O . SER A 1 93 ? 18.984 14.141 -14.672 1 74.94 93 SER A O 1
ATOM 726 N N . SER A 1 94 ? 20.109 12.367 -15.789 1 83.81 94 SER A N 1
ATOM 727 C CA . SER A 1 94 ? 19.891 11.406 -14.719 1 83.81 94 SER A CA 1
ATOM 728 C C . SER A 1 94 ? 21.141 10.578 -14.445 1 83.81 94 SER A C 1
ATOM 730 O O . SER A 1 94 ? 21.859 10.203 -15.375 1 83.81 94 SER A O 1
ATOM 732 N N . PHE A 1 95 ? 21.391 10.297 -13.18 1 85.75 95 PHE A N 1
ATOM 733 C CA . PHE A 1 95 ? 22.547 9.523 -12.75 1 85.75 95 PHE A CA 1
ATOM 734 C C . PHE A 1 95 ? 22.125 8.312 -11.938 1 85.75 95 PHE A C 1
ATOM 736 O O . PHE A 1 95 ? 21.203 8.398 -11.125 1 85.75 95 PHE A O 1
ATOM 743 N N . HIS A 1 96 ? 22.812 7.258 -12.234 1 89.62 96 HIS A N 1
ATOM 744 C CA . HIS A 1 96 ? 22.641 6.059 -11.422 1 89.62 96 HIS A CA 1
ATOM 745 C C . HIS A 1 96 ? 23.891 5.797 -10.562 1 89.62 96 HIS A C 1
ATOM 747 O O . HIS A 1 96 ? 25 5.801 -11.07 1 89.62 96 HIS A O 1
ATOM 753 N N . LEU A 1 97 ? 23.656 5.602 -9.258 1 90.06 97 LEU A N 1
ATOM 754 C CA . LEU A 1 97 ? 24.75 5.328 -8.336 1 90.06 97 LEU A CA 1
ATOM 755 C C . LEU A 1 97 ? 24.453 4.078 -7.504 1 90.06 97 LEU A C 1
ATOM 757 O O . LEU A 1 97 ? 23.328 3.873 -7.059 1 90.06 97 LEU A O 1
ATOM 761 N N . ASP A 1 98 ? 25.359 3.27 -7.402 1 90.31 98 ASP A N 1
ATOM 762 C CA . ASP A 1 98 ? 25.344 2.158 -6.457 1 90.31 98 ASP A CA 1
ATOM 763 C C . ASP A 1 98 ? 26.281 2.428 -5.273 1 90.31 98 ASP A C 1
ATOM 765 O O . ASP A 1 98 ? 27.5 2.334 -5.402 1 90.31 98 ASP A O 1
ATOM 769 N N . VAL A 1 99 ? 25.703 2.68 -4.137 1 93.06 99 VAL A N 1
ATOM 770 C CA . VAL A 1 99 ? 26.453 3.135 -2.973 1 93.06 99 VAL A CA 1
ATOM 771 C C . VAL A 1 99 ? 27.422 2.043 -2.521 1 93.06 99 VAL A C 1
ATOM 773 O O . VAL A 1 99 ? 28.562 2.33 -2.148 1 93.06 99 VAL A O 1
ATOM 776 N N . ARG A 1 100 ? 27.016 0.848 -2.521 1 89.69 100 ARG A N 1
ATOM 777 C CA . ARG A 1 100 ? 27.875 -0.255 -2.1 1 89.69 100 ARG A CA 1
ATOM 778 C C . ARG A 1 100 ? 29.125 -0.349 -2.977 1 89.69 100 ARG A C 1
ATOM 780 O O . ARG A 1 100 ? 30.219 -0.584 -2.477 1 89.69 100 ARG A O 1
ATOM 787 N N . PHE A 1 101 ? 28.938 -0.111 -4.23 1 84.44 101 PHE A N 1
ATOM 788 C CA . PHE A 1 101 ? 30.047 -0.123 -5.172 1 84.44 101 PHE A CA 1
ATOM 789 C C . PHE A 1 101 ? 30.984 1.057 -4.926 1 84.44 101 PHE A C 1
ATOM 791 O O . PHE A 1 101 ? 32.188 0.888 -4.863 1 84.44 101 PHE A O 1
ATOM 798 N N . LEU A 1 102 ? 30.438 2.176 -4.727 1 88.12 102 LEU A N 1
ATOM 799 C CA . LEU A 1 102 ? 31.203 3.406 -4.578 1 88.12 102 LEU A CA 1
ATOM 800 C C . LEU A 1 102 ? 32 3.396 -3.275 1 88.12 102 LEU A C 1
ATOM 802 O O . LEU A 1 102 ? 33.094 3.982 -3.201 1 88.12 102 LEU A O 1
ATOM 806 N N . MET A 1 103 ? 31.422 2.711 -2.297 1 90.62 103 MET A N 1
ATOM 807 C CA . MET A 1 103 ? 32.062 2.656 -0.989 1 90.62 103 MET A CA 1
ATOM 808 C C . MET A 1 103 ? 33.406 1.923 -1.073 1 90.62 103 MET A C 1
ATOM 810 O O . MET A 1 103 ? 34.25 2.035 -0.171 1 90.62 103 MET A O 1
ATOM 814 N N . GLY A 1 104 ? 33.688 1.215 -2.102 1 86.56 104 GLY A N 1
ATOM 815 C CA . GLY A 1 104 ? 35 0.592 -2.322 1 86.56 104 GLY A CA 1
ATOM 816 C C . GLY A 1 104 ? 36.062 1.586 -2.699 1 86.56 104 GLY A C 1
ATOM 817 O O . GLY A 1 104 ? 37.25 1.294 -2.566 1 86.56 104 GLY A O 1
ATOM 818 N N . PHE A 1 105 ? 35.656 2.801 -3.086 1 84.12 105 PHE A N 1
ATOM 819 C CA . PHE A 1 105 ? 36.625 3.738 -3.664 1 84.12 105 PHE A CA 1
ATOM 820 C C . PHE A 1 105 ? 36.531 5.09 -2.967 1 84.12 105 PHE A C 1
ATOM 822 O O . PHE A 1 105 ? 37.469 5.895 -3.053 1 84.12 105 PHE A O 1
ATOM 829 N N . LEU A 1 106 ? 35.406 5.395 -2.365 1 88.31 106 LEU A N 1
ATOM 830 C CA . LEU A 1 106 ? 35.125 6.707 -1.786 1 88.31 106 LEU A CA 1
ATOM 831 C C . LEU A 1 106 ? 34.625 6.582 -0.354 1 88.31 106 LEU A C 1
ATOM 833 O O . LEU A 1 106 ? 34.062 5.559 0.016 1 88.31 106 LEU A O 1
ATOM 837 N N . GLN A 1 107 ? 34.906 7.582 0.385 1 92.56 107 GLN A N 1
ATOM 838 C CA . GLN A 1 107 ? 34.281 7.668 1.707 1 92.56 107 GLN A CA 1
ATOM 839 C C . GLN A 1 107 ? 32.844 8.125 1.61 1 92.56 107 GLN A C 1
ATOM 841 O O . GLN A 1 107 ? 32.469 8.797 0.65 1 92.56 107 GLN A O 1
ATOM 846 N N . MET A 1 108 ? 32.094 7.785 2.568 1 95.25 108 MET A N 1
ATOM 847 C CA . MET A 1 108 ? 30.672 8.031 2.557 1 95.25 108 MET A CA 1
ATOM 848 C C . MET A 1 108 ? 30.375 9.523 2.426 1 95.25 108 MET A C 1
ATOM 850 O O . MET A 1 108 ? 29.453 9.922 1.71 1 95.25 108 MET A O 1
ATOM 854 N N . TRP A 1 109 ? 31.125 10.359 3.107 1 93.31 109 TRP A N 1
ATOM 855 C CA . TRP A 1 109 ? 30.875 11.797 3.064 1 93.31 109 TRP A CA 1
ATOM 856 C C . TRP A 1 109 ? 31.141 12.352 1.669 1 93.31 109 TRP A C 1
ATOM 858 O O . TRP A 1 109 ? 30.469 13.289 1.235 1 93.31 109 TRP A O 1
ATOM 868 N N . GLU A 1 110 ? 32.031 11.781 0.939 1 91.44 110 GLU A N 1
ATOM 869 C CA . GLU A 1 110 ? 32.312 12.188 -0.437 1 91.44 110 GLU A CA 1
ATOM 870 C C . GLU A 1 110 ? 31.141 11.836 -1.357 1 91.44 110 GLU A C 1
ATOM 872 O O . GLU A 1 110 ? 30.781 12.625 -2.234 1 91.44 110 GLU A O 1
ATOM 877 N N . ILE A 1 111 ? 30.641 10.648 -1.104 1 92.81 111 ILE A N 1
ATOM 878 C CA . ILE A 1 111 ? 29.5 10.211 -1.893 1 92.81 111 ILE A CA 1
ATOM 879 C C . ILE A 1 111 ? 28.328 11.148 -1.651 1 92.81 111 ILE A C 1
ATOM 881 O O . ILE A 1 111 ? 27.672 11.594 -2.6 1 92.81 111 ILE A O 1
ATOM 885 N N . ALA A 1 112 ? 28.062 11.445 -0.396 1 95.81 112 ALA A N 1
ATOM 886 C CA . ALA A 1 112 ? 26.953 12.336 -0.021 1 95.81 112 ALA A CA 1
ATOM 887 C C . ALA A 1 112 ? 27.125 13.711 -0.662 1 95.81 112 ALA A C 1
ATOM 889 O O . ALA A 1 112 ? 26.172 14.281 -1.189 1 95.81 112 ALA A O 1
ATOM 890 N N . GLU A 1 113 ? 28.312 14.203 -0.611 1 92.94 113 GLU A N 1
ATOM 891 C CA . GLU A 1 113 ? 28.594 15.516 -1.193 1 92.94 113 GLU A CA 1
ATOM 892 C C . GLU A 1 113 ? 28.375 15.5 -2.703 1 92.94 113 GLU A C 1
ATOM 894 O O . GLU A 1 113 ? 27.859 16.469 -3.268 1 92.94 113 GLU A O 1
ATOM 899 N N . PHE A 1 114 ? 28.781 14.477 -3.291 1 89.25 114 PHE A N 1
ATOM 900 C CA . PHE A 1 114 ? 28.578 14.328 -4.727 1 89.25 114 PHE A CA 1
ATOM 901 C C . PHE A 1 114 ? 27.094 14.367 -5.07 1 89.25 114 PHE A C 1
ATOM 903 O O . PHE A 1 114 ? 26.672 15.078 -5.988 1 89.25 114 PHE A O 1
ATOM 910 N N . VAL A 1 115 ? 26.281 13.586 -4.375 1 93.81 115 VAL A N 1
ATOM 911 C CA . VAL A 1 115 ? 24.844 13.531 -4.602 1 93.81 115 VAL A CA 1
ATOM 912 C C . VAL A 1 115 ? 24.234 14.914 -4.375 1 93.81 115 VAL A C 1
ATOM 914 O O . VAL A 1 115 ? 23.422 15.375 -5.18 1 93.81 115 VAL A O 1
ATOM 917 N N . LYS A 1 116 ? 24.641 15.609 -3.318 1 94.12 116 LYS A N 1
ATOM 918 C CA . LYS A 1 116 ? 24.141 16.953 -3.023 1 94.12 116 LYS A CA 1
ATOM 919 C C . LYS A 1 116 ? 24.438 17.922 -4.168 1 94.12 116 LYS A C 1
ATOM 921 O O . LYS A 1 116 ? 23.594 18.75 -4.52 1 94.12 116 LYS A O 1
ATOM 926 N N . THR A 1 117 ? 25.609 17.75 -4.707 1 89 117 THR A N 1
ATOM 927 C CA . THR A 1 117 ? 26.016 18.609 -5.82 1 89 117 THR A CA 1
ATOM 928 C C . THR A 1 117 ? 25.125 18.359 -7.035 1 89 117 THR A C 1
ATOM 930 O O . THR A 1 117 ? 24.688 19.312 -7.688 1 89 117 THR A O 1
ATOM 933 N N . LEU A 1 118 ? 24.891 17.125 -7.355 1 89.06 118 LEU A N 1
ATOM 934 C CA . LEU A 1 118 ? 24.031 16.781 -8.484 1 89.06 118 LEU A CA 1
ATOM 935 C C . LEU A 1 118 ? 22.625 17.344 -8.297 1 89.06 118 LEU A C 1
ATOM 937 O O . LEU A 1 118 ? 22.047 17.922 -9.219 1 89.06 118 LEU A O 1
ATOM 941 N N . LEU A 1 119 ? 22.125 17.219 -7.109 1 92.44 119 LEU A N 1
ATOM 942 C CA . LEU A 1 119 ? 20.781 17.688 -6.805 1 92.44 119 LEU A CA 1
ATOM 943 C C . LEU A 1 119 ? 20.688 19.203 -6.906 1 92.44 119 LEU A C 1
ATOM 945 O O . LEU A 1 119 ? 19.688 19.75 -7.391 1 92.44 119 LEU A O 1
ATOM 949 N N . LYS A 1 120 ? 21.703 19.844 -6.434 1 89.88 120 LYS A N 1
ATOM 950 C CA . LYS A 1 120 ? 21.766 21.297 -6.516 1 89.88 120 LYS A CA 1
ATOM 951 C C . LYS A 1 120 ? 21.719 21.766 -7.965 1 89.88 120 LYS A C 1
ATOM 953 O O . LYS A 1 120 ? 21.219 22.859 -8.25 1 89.88 120 LYS A O 1
ATOM 958 N N . HIS A 1 121 ? 22.156 20.969 -8.844 1 86.19 121 HIS A N 1
ATOM 959 C CA . HIS A 1 121 ? 22.156 21.297 -10.258 1 86.19 121 HIS A CA 1
ATOM 960 C C . HIS A 1 121 ? 20.938 20.703 -10.961 1 86.19 121 HIS A C 1
ATOM 962 O O . HIS A 1 121 ? 20.953 20.516 -12.18 1 86.19 121 HIS A O 1
ATOM 968 N N . ASN A 1 122 ? 20 20.219 -10.234 1 88.19 122 ASN A N 1
ATOM 969 C CA . ASN A 1 122 ? 18.703 19.766 -10.719 1 88.19 122 ASN A CA 1
ATOM 970 C C . ASN A 1 122 ? 18.828 18.469 -11.523 1 88.19 122 ASN A C 1
ATOM 972 O O . ASN A 1 122 ? 18.125 18.297 -12.523 1 88.19 122 ASN A O 1
ATOM 976 N N . LYS A 1 123 ? 19.781 17.734 -11.18 1 86.62 123 LYS A N 1
ATOM 977 C CA . LYS A 1 123 ? 19.906 16.406 -11.797 1 86.62 123 LYS A CA 1
ATOM 978 C C . LYS A 1 123 ? 19.125 15.359 -11.008 1 86.62 123 LYS A C 1
ATOM 980 O O . LYS A 1 123 ? 19 15.461 -9.789 1 86.62 123 LYS A O 1
ATOM 985 N N . ARG A 1 124 ? 18.625 14.391 -11.734 1 90.12 124 ARG A N 1
ATOM 986 C CA . ARG A 1 124 ? 18 13.242 -11.078 1 90.12 124 ARG A CA 1
ATOM 987 C C . ARG A 1 124 ? 19.031 12.172 -10.734 1 90.12 124 ARG A C 1
ATOM 989 O O . ARG A 1 124 ? 19.875 11.828 -11.562 1 90.12 124 ARG A O 1
ATOM 996 N N . VAL A 1 125 ? 18.906 11.672 -9.508 1 93.12 125 VAL A N 1
ATOM 997 C CA . VAL A 1 125 ? 19.875 10.688 -9.047 1 93.12 125 VAL A CA 1
ATOM 998 C C . VAL A 1 125 ? 19.156 9.438 -8.555 1 93.12 125 VAL A C 1
ATOM 1000 O O . VAL A 1 125 ? 18.297 9.516 -7.672 1 93.12 125 VAL A O 1
ATOM 1003 N N . ILE A 1 126 ? 19.453 8.305 -9.18 1 94.44 126 ILE A N 1
ATOM 1004 C CA . ILE A 1 126 ? 18.938 7.004 -8.758 1 94.44 126 ILE A CA 1
ATOM 1005 C C . ILE A 1 126 ? 20.016 6.277 -7.938 1 94.44 126 ILE A C 1
ATOM 1007 O O . ILE A 1 126 ? 21.094 5.969 -8.445 1 94.44 126 ILE A O 1
ATOM 1011 N N . ILE A 1 127 ? 19.672 5.996 -6.688 1 95.56 127 ILE A N 1
ATOM 1012 C CA . ILE A 1 127 ? 20.703 5.477 -5.785 1 95.56 127 ILE A CA 1
ATOM 1013 C C . ILE A 1 127 ? 20.312 4.078 -5.309 1 95.56 127 ILE A C 1
ATOM 1015 O O . ILE A 1 127 ? 19.297 3.914 -4.621 1 95.56 127 ILE A O 1
ATOM 1019 N N . GLU A 1 128 ? 21.094 3.098 -5.613 1 95.62 128 GLU A N 1
ATOM 1020 C CA . GLU A 1 128 ? 20.969 1.764 -5.035 1 95.62 128 GLU A CA 1
ATOM 1021 C C . GLU A 1 128 ? 21.609 1.7 -3.648 1 95.62 128 GLU A C 1
ATOM 1023 O O . GLU A 1 128 ? 22.656 2.303 -3.412 1 95.62 128 GLU A O 1
ATOM 1028 N N . HIS A 1 129 ? 21 0.895 -2.818 1 96.44 129 HIS A N 1
ATOM 1029 C CA . HIS A 1 129 ? 21.422 0.792 -1.429 1 96.44 129 HIS A CA 1
ATOM 1030 C C . HIS A 1 129 ? 21.391 2.15 -0.737 1 96.44 129 HIS A C 1
ATOM 1032 O O . HIS A 1 129 ? 22.359 2.553 -0.09 1 96.44 129 HIS A O 1
ATOM 1038 N N . PHE A 1 130 ? 20.266 2.787 -0.923 1 97.75 130 PHE A N 1
ATOM 1039 C CA . PHE A 1 130 ? 20.078 4.137 -0.405 1 97.75 130 PHE A CA 1
ATOM 1040 C C . PHE A 1 130 ? 20.078 4.137 1.119 1 97.75 130 PHE A C 1
ATOM 1042 O O . PHE A 1 130 ? 20.422 5.145 1.743 1 97.75 130 PHE A O 1
ATOM 1049 N N . ASN A 1 131 ? 19.703 3.029 1.745 1 97.5 131 ASN A N 1
ATOM 1050 C CA . ASN A 1 131 ? 19.703 2.896 3.199 1 97.5 131 ASN A CA 1
ATOM 1051 C C . ASN A 1 131 ? 21.078 3.164 3.785 1 97.5 131 ASN A C 1
ATOM 1053 O O . ASN A 1 131 ? 21.203 3.605 4.93 1 97.5 131 ASN A O 1
ATOM 1057 N N . LEU A 1 132 ? 22.078 3.016 3.027 1 97.06 132 LEU A N 1
ATOM 1058 C CA . LEU A 1 132 ? 23.453 3.225 3.494 1 97.06 132 LEU A CA 1
ATOM 1059 C C . LEU A 1 132 ? 23.828 4.699 3.424 1 97.06 132 LEU A C 1
ATOM 1061 O O . LEU A 1 132 ? 24.688 5.164 4.184 1 97.06 132 LEU A O 1
ATOM 1065 N N . LEU A 1 133 ? 23.203 5.406 2.564 1 97.56 133 LEU A N 1
ATOM 1066 C CA . LEU A 1 133 ? 23.594 6.785 2.283 1 97.56 133 LEU A CA 1
ATOM 1067 C C . LEU A 1 133 ? 22.719 7.77 3.047 1 97.56 133 LEU A C 1
ATOM 1069 O O . LEU A 1 133 ? 23.109 8.914 3.266 1 97.56 133 LEU A O 1
ATOM 1073 N N . HIS A 1 134 ? 21.578 7.355 3.434 1 97.5 134 HIS A N 1
ATOM 1074 C CA . HIS A 1 134 ? 20.516 8.211 3.941 1 97.5 134 HIS A CA 1
ATOM 1075 C C . HIS A 1 134 ? 21.016 9.109 5.062 1 97.5 134 HIS A C 1
ATOM 1077 O O . HIS A 1 134 ? 20.844 10.328 5.012 1 97.5 134 HIS A O 1
ATOM 1083 N N . GLN A 1 135 ? 21.641 8.547 6.004 1 95.94 135 GLN A N 1
ATOM 1084 C CA . GLN A 1 135 ? 22.094 9.297 7.172 1 95.94 135 GLN A CA 1
ATOM 1085 C C . GLN A 1 135 ? 23.125 10.344 6.789 1 95.94 135 GLN A C 1
ATOM 1087 O O . GLN A 1 135 ? 23.047 11.492 7.238 1 95.94 135 GLN A O 1
ATOM 1092 N N . ALA A 1 136 ? 24.062 9.961 5.984 1 96.62 136 ALA A N 1
ATOM 1093 C CA . ALA A 1 136 ? 25.125 10.867 5.562 1 96.62 136 ALA A CA 1
ATOM 1094 C C . ALA A 1 136 ? 24.578 11.977 4.672 1 96.62 136 ALA A C 1
ATOM 1096 O O . ALA A 1 136 ? 25.062 13.109 4.703 1 96.62 136 ALA A O 1
ATOM 1097 N N . LEU A 1 137 ? 23.609 11.641 3.914 1 96.56 137 LEU A N 1
ATOM 1098 C CA . LEU A 1 137 ? 23.016 12.609 3.002 1 96.56 137 LEU A CA 1
ATOM 1099 C C . LEU A 1 137 ? 22.172 13.633 3.764 1 96.56 137 LEU A C 1
ATOM 1101 O O . LEU A 1 137 ? 22.062 14.781 3.344 1 96.56 137 LEU A O 1
ATOM 1105 N N . GLY A 1 138 ? 21.484 13.203 4.828 1 94.19 138 GLY A N 1
ATOM 1106 C CA . GLY A 1 138 ? 20.719 14.086 5.691 1 94.19 138 GLY A CA 1
ATOM 1107 C C . GLY A 1 138 ? 19.328 14.359 5.168 1 94.19 138 GLY A C 1
ATOM 1108 O O . GLY A 1 138 ? 18.672 15.32 5.59 1 94.19 138 GLY A O 1
ATOM 1109 N N . ARG A 1 139 ? 18.969 13.594 4.172 1 94.19 139 ARG A N 1
ATOM 1110 C CA . ARG A 1 139 ? 17.609 13.727 3.682 1 94.19 139 ARG A CA 1
ATOM 1111 C C . ARG A 1 139 ? 17.109 12.406 3.094 1 94.19 139 ARG A C 1
ATOM 1113 O O . ARG A 1 139 ? 17.906 11.586 2.629 1 94.19 139 ARG A O 1
ATOM 1120 N N . ASN A 1 140 ? 15.812 12.305 3.092 1 95.94 140 ASN A N 1
ATOM 1121 C CA . ASN A 1 140 ? 15.18 11.125 2.514 1 95.94 140 ASN A CA 1
ATOM 1122 C C . ASN A 1 140 ? 14.969 11.273 1.011 1 95.94 140 ASN A C 1
ATOM 1124 O O . ASN A 1 140 ? 15.195 12.352 0.455 1 95.94 140 ASN A O 1
ATOM 1128 N N . ALA A 1 141 ? 14.664 10.164 0.354 1 97 141 ALA A N 1
ATOM 1129 C CA . ALA A 1 141 ? 14.383 10.156 -1.079 1 97 141 ALA A CA 1
ATOM 1130 C C . ALA A 1 141 ? 13.016 10.766 -1.37 1 97 141 ALA A C 1
ATOM 1132 O O . ALA A 1 141 ? 12.156 10.844 -0.483 1 97 141 ALA A O 1
ATOM 1133 N N . ASP A 1 142 ? 12.906 11.289 -2.59 1 94.5 142 ASP A N 1
ATOM 1134 C CA . ASP A 1 142 ? 11.578 11.703 -3.045 1 94.5 142 ASP A CA 1
ATOM 1135 C C . ASP A 1 142 ? 10.68 10.492 -3.273 1 94.5 142 ASP A C 1
ATOM 1137 O O . ASP A 1 142 ? 9.477 10.539 -2.99 1 94.5 142 ASP A O 1
ATOM 1141 N N . LEU A 1 143 ? 11.289 9.492 -3.801 1 95.94 143 LEU A N 1
ATOM 1142 C CA . LEU A 1 143 ? 10.648 8.195 -4.023 1 95.94 143 LEU A CA 1
ATOM 1143 C C . LEU A 1 143 ? 11.531 7.059 -3.537 1 95.94 143 LEU A C 1
ATOM 1145 O O . LEU A 1 143 ? 12.719 7.004 -3.867 1 95.94 143 LEU A O 1
ATOM 1149 N N . LEU A 1 144 ? 10.93 6.281 -2.709 1 97.38 144 LEU A N 1
ATOM 1150 C CA . LEU A 1 144 ? 11.633 5.129 -2.156 1 97.38 144 LEU A CA 1
ATOM 1151 C C . LEU A 1 144 ? 11.039 3.824 -2.674 1 97.38 144 LEU A C 1
ATOM 1153 O O . LEU A 1 144 ? 9.82 3.637 -2.631 1 97.38 144 LEU A O 1
ATOM 1157 N N . VAL A 1 145 ? 11.891 2.947 -3.201 1 97.81 145 VAL A N 1
ATOM 1158 C CA . VAL A 1 145 ? 11.438 1.656 -3.711 1 97.81 145 VAL A CA 1
ATOM 1159 C C . VAL A 1 145 ? 12.227 0.532 -3.043 1 97.81 145 VAL A C 1
ATOM 1161 O O . VAL A 1 145 ? 13.461 0.525 -3.08 1 97.81 145 VAL A O 1
ATOM 1164 N N . GLY A 1 146 ? 11.547 -0.289 -2.381 1 97.62 146 GLY A N 1
ATOM 1165 C CA . GLY A 1 146 ? 12.156 -1.479 -1.809 1 97.62 146 GLY A CA 1
ATOM 1166 C C . GLY A 1 146 ? 11.727 -2.76 -2.502 1 97.62 146 GLY A C 1
ATOM 1167 O O . GLY A 1 146 ? 10.562 -2.914 -2.867 1 97.62 146 GLY A O 1
ATOM 1168 N N . ILE A 1 147 ? 12.703 -3.67 -2.682 1 96.19 147 ILE A N 1
ATOM 1169 C CA . ILE A 1 147 ? 12.359 -4.906 -3.375 1 96.19 147 ILE A CA 1
ATOM 1170 C C . ILE A 1 147 ? 12.797 -6.105 -2.537 1 96.19 147 ILE A C 1
ATOM 1172 O O . ILE A 1 147 ? 13.969 -6.238 -2.195 1 96.19 147 ILE A O 1
ATOM 1176 N N . GLY A 1 148 ? 11.938 -6.918 -2.143 1 93.94 148 GLY A N 1
ATOM 1177 C CA . GLY A 1 148 ? 12.062 -8.227 -1.522 1 93.94 148 GLY A CA 1
ATOM 1178 C C . GLY A 1 148 ? 11.109 -9.258 -2.104 1 93.94 148 GLY A C 1
ATOM 1179 O O . GLY A 1 148 ? 11.094 -9.477 -3.318 1 93.94 148 GLY A O 1
ATOM 1180 N N . GLU A 1 149 ? 10.32 -9.828 -1.228 1 91.25 149 GLU A N 1
ATOM 1181 C CA . GLU A 1 149 ? 9.234 -10.664 -1.746 1 91.25 149 GLU A CA 1
ATOM 1182 C C . GLU A 1 149 ? 8.148 -9.82 -2.402 1 91.25 149 GLU A C 1
ATOM 1184 O O . GLU A 1 149 ? 7.434 -10.297 -3.285 1 91.25 149 GLU A O 1
ATOM 1189 N N . GLU A 1 150 ? 8.133 -8.656 -1.916 1 92.44 150 GLU A N 1
ATOM 1190 C CA . GLU A 1 150 ? 7.258 -7.633 -2.49 1 92.44 150 GLU A CA 1
ATOM 1191 C C . GLU A 1 150 ? 8.047 -6.375 -2.852 1 92.44 150 GLU A C 1
ATOM 1193 O O . GLU A 1 150 ? 9.203 -6.23 -2.463 1 92.44 150 GLU A O 1
ATOM 1198 N N . ILE A 1 151 ? 7.449 -5.617 -3.645 1 95.62 151 ILE A N 1
ATOM 1199 C CA . ILE A 1 151 ? 7.98 -4.293 -3.949 1 95.62 151 ILE A CA 1
ATOM 1200 C C . ILE A 1 151 ? 7.172 -3.227 -3.213 1 95.62 151 ILE A C 1
ATOM 1202 O O . ILE A 1 151 ? 5.945 -3.191 -3.312 1 95.62 151 ILE A O 1
ATOM 1206 N N . ILE A 1 152 ? 7.812 -2.459 -2.461 1 95.81 152 ILE A N 1
ATOM 1207 C CA . ILE A 1 152 ? 7.191 -1.36 -1.728 1 95.81 152 ILE A CA 1
ATOM 1208 C C . ILE A 1 152 ? 7.57 -0.03 -2.373 1 95.81 152 ILE A C 1
ATOM 1210 O O . ILE A 1 152 ? 8.758 0.259 -2.564 1 95.81 152 ILE A O 1
ATOM 1214 N N . VAL A 1 153 ? 6.637 0.712 -2.744 1 96.19 153 VAL A N 1
ATOM 1215 C CA . VAL A 1 153 ? 6.848 2.057 -3.27 1 96.19 153 VAL A CA 1
ATOM 1216 C C . VAL A 1 153 ? 6.266 3.086 -2.307 1 96.19 153 VAL A C 1
ATOM 1218 O O . VAL A 1 153 ? 5.082 3.025 -1.963 1 96.19 153 VAL A O 1
ATOM 1221 N N . ALA A 1 154 ? 7.102 3.969 -1.883 1 95.19 154 ALA A N 1
ATOM 1222 C CA . ALA A 1 154 ? 6.633 4.953 -0.907 1 95.19 154 ALA A CA 1
ATOM 1223 C C . ALA A 1 154 ? 7.176 6.34 -1.227 1 95.19 154 ALA A C 1
ATOM 1225 O O . ALA A 1 154 ? 8.266 6.473 -1.793 1 95.19 154 ALA A O 1
ATOM 1226 N N . ARG A 1 155 ? 6.449 7.309 -0.92 1 92.81 155 ARG A N 1
ATOM 1227 C CA . ARG A 1 155 ? 6.879 8.703 -0.891 1 92.81 155 ARG A CA 1
ATOM 1228 C C . ARG A 1 155 ? 7.031 9.203 0.543 1 92.81 155 ARG A C 1
ATOM 1230 O O . ARG A 1 155 ? 6.066 9.672 1.146 1 92.81 155 ARG A O 1
ATOM 1237 N N . PRO A 1 156 ? 8.234 9.18 1.015 1 93.19 156 PRO A N 1
ATOM 1238 C CA . PRO A 1 156 ? 8.422 9.492 2.436 1 93.19 156 PRO A CA 1
ATOM 1239 C C . PRO A 1 156 ? 8.062 10.938 2.777 1 93.19 156 PRO A C 1
ATOM 1241 O O . PRO A 1 156 ? 8.328 11.844 1.987 1 93.19 156 PRO A O 1
ATOM 1244 N N . SER A 1 157 ? 7.414 11.102 3.916 1 90.62 157 SER A N 1
ATOM 1245 C CA . SER A 1 157 ? 7.203 12.391 4.562 1 90.62 157 SER A CA 1
ATOM 1246 C C . SER A 1 157 ? 8.109 12.562 5.777 1 90.62 157 SER A C 1
ATOM 1248 O O . SER A 1 157 ? 9.016 11.75 5.996 1 90.62 157 SER A O 1
ATOM 1250 N N . MET A 1 158 ? 7.887 13.594 6.473 1 91.69 158 MET A N 1
ATOM 1251 C CA . MET A 1 158 ? 8.656 13.805 7.691 1 91.69 158 MET A CA 1
ATOM 1252 C C . MET A 1 158 ? 8.398 12.695 8.703 1 91.69 158 MET A C 1
ATOM 1254 O O . MET A 1 158 ? 9.148 12.539 9.672 1 91.69 158 MET A O 1
ATOM 1258 N N . PHE A 1 159 ? 7.367 11.875 8.422 1 93.12 159 PHE A N 1
ATOM 1259 C CA . PHE A 1 159 ? 7.004 10.797 9.336 1 93.12 159 PHE A CA 1
ATOM 1260 C C . PHE A 1 159 ? 7.48 9.445 8.805 1 93.12 159 PHE A C 1
ATOM 1262 O O . PHE A 1 159 ? 7.117 8.398 9.336 1 93.12 159 PHE A O 1
ATOM 1269 N N . GLY A 1 160 ? 8.32 9.477 7.781 1 92.69 160 GLY A N 1
ATOM 1270 C CA . GLY A 1 160 ? 8.812 8.266 7.141 1 92.69 160 GLY A CA 1
ATOM 1271 C C . GLY A 1 160 ? 7.941 7.816 5.98 1 92.69 160 GLY A C 1
ATOM 1272 O O . GLY A 1 160 ? 7.109 8.586 5.488 1 92.69 160 GLY A O 1
ATOM 1273 N N . PRO A 1 161 ? 8.25 6.602 5.551 1 94.75 161 PRO A N 1
ATOM 1274 C CA . PRO A 1 161 ? 9.164 5.586 6.078 1 94.75 161 PRO A CA 1
ATOM 1275 C C . PRO A 1 161 ? 10.633 5.93 5.832 1 94.75 161 PRO A C 1
ATOM 1277 O O . PRO A 1 161 ? 10.945 6.652 4.883 1 94.75 161 PRO A O 1
ATOM 1280 N N . LEU A 1 162 ? 11.43 5.352 6.711 1 96.81 162 LEU A N 1
ATOM 1281 C CA . LEU A 1 162 ? 12.875 5.473 6.539 1 96.81 162 LEU A CA 1
ATOM 1282 C C . LEU A 1 162 ? 13.414 4.352 5.656 1 96.81 162 LEU A C 1
ATOM 1284 O O . LEU A 1 162 ? 12.938 3.219 5.723 1 96.81 162 LEU A O 1
ATOM 1288 N N . PRO A 1 163 ? 14.391 4.715 4.824 1 97.75 163 PRO A N 1
ATOM 1289 C CA . PRO A 1 163 ? 14.953 3.686 3.941 1 97.75 163 PRO A CA 1
ATOM 1290 C C . PRO A 1 163 ? 15.508 2.49 4.707 1 97.75 163 PRO A C 1
ATOM 1292 O O . PRO A 1 163 ? 15.43 1.354 4.23 1 97.75 163 PRO A O 1
ATOM 1295 N N . GLU A 1 164 ? 16.109 2.764 5.887 1 97.12 164 GLU A N 1
ATOM 1296 C CA . GLU A 1 164 ? 16.641 1.682 6.711 1 97.12 164 GLU A CA 1
ATOM 1297 C C . GLU A 1 164 ? 15.531 0.709 7.113 1 97.12 164 GLU A C 1
ATOM 1299 O O . GLU A 1 164 ? 15.742 -0.506 7.117 1 97.12 164 GLU A O 1
ATOM 1304 N N . SER A 1 165 ? 14.391 1.255 7.418 1 95.19 165 SER A N 1
ATOM 1305 C CA . SER A 1 165 ? 13.258 0.425 7.824 1 95.19 165 SER A CA 1
ATOM 1306 C C . SER A 1 165 ? 12.719 -0.388 6.648 1 95.19 165 SER A C 1
ATOM 1308 O O . SER A 1 165 ? 12.391 -1.566 6.805 1 95.19 165 SER A O 1
ATOM 1310 N N . ILE A 1 166 ? 12.578 0.232 5.512 1 95.81 166 ILE A N 1
ATOM 1311 C CA . ILE A 1 166 ? 12.125 -0.481 4.324 1 95.81 166 ILE A CA 1
ATOM 1312 C C . ILE A 1 166 ? 13.109 -1.599 3.984 1 95.81 166 ILE A C 1
ATOM 1314 O O . ILE A 1 166 ? 12.695 -2.699 3.609 1 95.81 166 ILE A O 1
ATOM 1318 N N . TYR A 1 167 ? 14.422 -1.291 4.121 1 96.5 167 TYR A N 1
ATOM 1319 C CA . TYR A 1 167 ? 15.445 -2.303 3.855 1 96.5 167 TYR A CA 1
ATOM 1320 C C . TYR A 1 167 ? 15.242 -3.523 4.746 1 96.5 167 TYR A C 1
ATOM 1322 O O . TYR A 1 167 ? 15.32 -4.66 4.273 1 96.5 167 TYR A O 1
ATOM 1330 N N . GLU A 1 168 ? 15.031 -3.283 5.984 1 94.81 168 GLU A N 1
ATOM 1331 C CA . GLU A 1 168 ? 14.836 -4.383 6.922 1 94.81 168 GLU A CA 1
ATOM 1332 C C . GLU A 1 168 ? 13.641 -5.242 6.535 1 94.81 168 GLU A C 1
ATOM 1334 O O . GLU A 1 168 ? 13.703 -6.473 6.578 1 94.81 168 GLU A O 1
ATOM 1339 N N . ILE A 1 169 ? 12.625 -4.633 6.102 1 92.75 169 ILE A N 1
ATOM 1340 C CA . ILE A 1 169 ? 11.398 -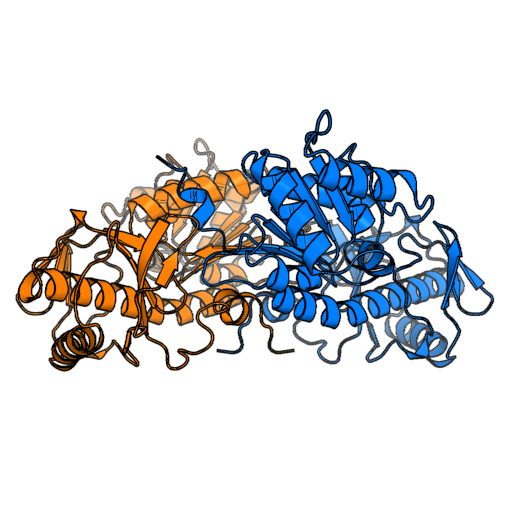5.332 5.734 1 92.75 169 ILE A CA 1
ATOM 1341 C C . ILE A 1 169 ? 11.648 -6.207 4.508 1 92.75 169 ILE A C 1
ATOM 1343 O O . ILE A 1 169 ? 11.32 -7.395 4.512 1 92.75 169 ILE A O 1
ATOM 1347 N N . VAL A 1 170 ? 12.242 -5.637 3.475 1 94.12 170 VAL A N 1
ATOM 1348 C CA . VAL A 1 170 ? 12.398 -6.371 2.223 1 94.12 170 VAL A CA 1
ATOM 1349 C C . VAL A 1 170 ? 13.516 -7.402 2.363 1 94.12 170 VAL A C 1
ATOM 1351 O O . VAL A 1 170 ? 13.477 -8.461 1.735 1 94.12 170 VAL A O 1
ATOM 1354 N N . HIS A 1 171 ? 14.5 -7.094 3.227 1 93.75 171 HIS A N 1
ATOM 1355 C CA . HIS A 1 171 ? 15.578 -8.039 3.496 1 93.75 171 HIS A CA 1
ATOM 1356 C C . HIS A 1 171 ? 15.039 -9.32 4.133 1 93.75 171 HIS A C 1
ATOM 1358 O O . HIS A 1 171 ? 15.391 -10.422 3.705 1 93.75 171 HIS A O 1
ATOM 1364 N N . GLU A 1 172 ? 14.211 -9.18 5.016 1 91.06 172 GLU A N 1
ATOM 1365 C CA . GLU A 1 172 ? 13.664 -10.312 5.742 1 91.06 172 GLU A CA 1
ATOM 1366 C C . GLU A 1 172 ? 12.734 -11.148 4.855 1 91.06 172 GLU A C 1
ATOM 1368 O O . GLU A 1 172 ? 12.664 -12.367 5 1 91.06 172 GLU A O 1
ATOM 1373 N N . SER A 1 173 ? 12.141 -10.516 3.969 1 91.06 173 SER A N 1
ATOM 1374 C CA . SER A 1 173 ? 11.164 -11.211 3.141 1 91.06 173 SER A CA 1
ATOM 1375 C C . SER A 1 173 ? 11.836 -11.945 1.987 1 91.06 173 SER A C 1
ATOM 1377 O O . SER A 1 173 ? 11.258 -12.859 1.403 1 91.06 173 SER A O 1
ATOM 1379 N N . LEU A 1 174 ? 13.047 -11.578 1.701 1 92.94 174 LEU A N 1
ATOM 1380 C CA . LEU A 1 174 ? 13.742 -12.133 0.545 1 92.94 174 LEU A CA 1
ATOM 1381 C C . LEU A 1 174 ? 13.977 -13.633 0.711 1 92.94 174 LEU A C 1
ATOM 1383 O O . LEU A 1 174 ? 13.938 -14.375 -0.268 1 92.94 174 LEU A O 1
ATOM 1387 N N . LYS A 1 175 ? 14.234 -14.047 1.913 1 93.19 175 LYS A N 1
ATOM 1388 C CA . LYS A 1 175 ? 14.469 -15.461 2.164 1 93.19 175 LYS A CA 1
ATOM 1389 C C . LYS A 1 175 ? 13.289 -16.312 1.694 1 93.19 175 LYS A C 1
ATOM 1391 O O . LYS A 1 175 ? 13.477 -17.375 1.119 1 93.19 175 LYS A O 1
ATOM 1396 N N . TYR A 1 176 ? 12.125 -15.852 1.838 1 93.56 176 TYR A N 1
ATOM 1397 C CA . TYR A 1 176 ? 10.93 -16.578 1.437 1 93.56 176 TYR A CA 1
ATOM 1398 C C . TYR A 1 176 ? 10.781 -16.594 -0.081 1 93.56 176 TYR A C 1
ATOM 1400 O O . TYR A 1 176 ? 10.344 -17.594 -0.656 1 93.56 176 TYR A O 1
ATOM 1408 N N . ARG A 1 177 ? 11.141 -15.492 -0.613 1 94.31 177 ARG A N 1
ATOM 1409 C CA . ARG A 1 177 ? 11.086 -15.414 -2.07 1 94.31 177 ARG A CA 1
ATOM 1410 C C . ARG A 1 177 ? 12.031 -16.422 -2.707 1 94.31 177 ARG A C 1
ATOM 1412 O O . ARG A 1 177 ? 11.672 -17.094 -3.678 1 94.31 177 ARG A O 1
ATOM 1419 N N . LYS A 1 178 ? 13.195 -16.547 -2.17 1 94.69 178 LYS A N 1
ATOM 1420 C CA . LYS A 1 178 ? 14.188 -17.516 -2.664 1 94.69 178 LYS A CA 1
ATOM 1421 C C . LYS A 1 178 ? 13.719 -18.953 -2.441 1 94.69 178 LYS A C 1
ATOM 1423 O O . LYS A 1 178 ? 13.805 -19.781 -3.346 1 94.69 178 LYS A O 1
ATOM 1428 N N . MET A 1 179 ? 13.25 -19.188 -1.252 1 96.62 179 MET A N 1
ATOM 1429 C CA . MET A 1 179 ? 12.75 -20.531 -0.939 1 96.62 179 MET A CA 1
ATOM 1430 C C . MET A 1 179 ? 11.609 -20.906 -1.872 1 96.62 179 MET A C 1
ATOM 1432 O O . MET A 1 179 ? 11.586 -22.031 -2.402 1 96.62 179 MET A O 1
ATOM 1436 N N . ALA A 1 180 ? 10.734 -19.984 -2.066 1 95.88 180 ALA A N 1
ATOM 1437 C CA . ALA A 1 180 ? 9.57 -20.234 -2.908 1 95.88 180 ALA A CA 1
ATOM 1438 C C . ALA A 1 180 ? 9.984 -20.516 -4.348 1 95.88 180 ALA A C 1
ATOM 1440 O O . ALA A 1 180 ? 9.453 -21.422 -4.988 1 95.88 180 ALA A O 1
ATOM 1441 N N . HIS A 1 181 ? 10.875 -19.734 -4.828 1 95.06 181 HIS A N 1
ATOM 1442 C CA . HIS A 1 181 ? 11.312 -19.906 -6.211 1 95.06 181 HIS A CA 1
ATOM 1443 C C . HIS A 1 181 ? 12 -21.25 -6.414 1 95.06 181 HIS A C 1
ATOM 1445 O O . HIS A 1 181 ? 11.742 -21.938 -7.398 1 95.06 181 HIS A O 1
ATOM 1451 N N . SER A 1 182 ? 12.883 -21.594 -5.508 1 96.31 182 SER A N 1
ATOM 1452 C CA . SER A 1 182 ? 13.578 -22.875 -5.586 1 96.31 182 SER A CA 1
ATOM 1453 C C . SER A 1 182 ? 12.602 -24.031 -5.484 1 96.31 182 SER A C 1
ATOM 1455 O O . SER A 1 182 ? 12.711 -25.016 -6.234 1 96.31 182 SER A O 1
ATOM 1457 N N . ALA A 1 183 ? 11.672 -23.906 -4.574 1 97.25 183 ALA A N 1
ATOM 1458 C CA . ALA A 1 183 ? 10.656 -24.938 -4.426 1 97.25 183 ALA A CA 1
ATOM 1459 C C . ALA A 1 183 ? 9.82 -25.078 -5.695 1 97.25 183 ALA A C 1
ATOM 1461 O O . ALA A 1 183 ? 9.438 -26.188 -6.078 1 97.25 183 ALA A O 1
ATOM 1462 N N . GLU A 1 184 ? 9.516 -23.984 -6.254 1 96.31 184 GLU A N 1
ATOM 1463 C CA . GLU A 1 184 ? 8.773 -23.969 -7.508 1 96.31 184 GLU A CA 1
ATOM 1464 C C . GLU A 1 184 ? 9.516 -24.719 -8.602 1 96.31 184 GLU A C 1
ATOM 1466 O O . GLU A 1 184 ? 8.914 -25.516 -9.328 1 96.31 184 GLU A O 1
ATOM 1471 N N . GLU A 1 185 ? 10.781 -24.516 -8.734 1 95.12 185 GLU A N 1
ATOM 1472 C CA . GLU A 1 185 ? 11.602 -25.188 -9.742 1 95.12 185 GLU A CA 1
ATOM 1473 C C . GLU A 1 185 ? 11.672 -26.688 -9.492 1 95.12 185 GLU A C 1
ATOM 1475 O O . GLU A 1 185 ? 11.609 -27.484 -10.438 1 95.12 185 GLU A O 1
ATOM 1480 N N . ILE A 1 186 ? 11.805 -27.016 -8.289 1 96.5 186 ILE A N 1
ATOM 1481 C CA . ILE A 1 186 ? 11.836 -28.438 -7.941 1 96.5 186 ILE A CA 1
ATOM 1482 C C . ILE A 1 186 ? 10.5 -29.078 -8.289 1 96.5 186 ILE A C 1
ATOM 1484 O O . ILE A 1 186 ? 10.453 -30.156 -8.875 1 96.5 186 ILE A O 1
ATOM 1488 N N . THR A 1 187 ? 9.414 -28.375 -7.965 1 97.19 187 THR A N 1
ATOM 1489 C CA . THR A 1 187 ? 8.078 -28.891 -8.266 1 97.19 187 THR A CA 1
ATOM 1490 C C . THR A 1 187 ? 7.895 -29.062 -9.773 1 97.19 187 THR A C 1
ATOM 1492 O O . THR A 1 187 ? 7.328 -30.062 -10.219 1 97.19 187 THR A O 1
ATOM 1495 N N . ARG A 1 188 ? 8.398 -28.188 -10.469 1 94.88 188 ARG A N 1
ATOM 1496 C CA . ARG A 1 188 ? 8.305 -28.219 -11.922 1 94.88 188 ARG A CA 1
ATOM 1497 C C . ARG A 1 188 ? 8.984 -29.469 -12.477 1 94.88 188 ARG A C 1
ATOM 1499 O O . ARG A 1 188 ? 8.406 -30.188 -13.297 1 94.88 188 ARG A O 1
ATOM 1506 N N . TYR A 1 189 ? 10.18 -29.625 -12.102 1 91.12 189 TYR A N 1
ATOM 1507 C CA . TYR A 1 189 ? 10.859 -30.75 -12.742 1 91.12 189 TYR A CA 1
ATOM 1508 C C . TYR A 1 189 ? 10.312 -32.062 -12.242 1 91.12 189 TYR A C 1
ATOM 1510 O O . TYR A 1 189 ? 10.328 -33.062 -12.961 1 91.12 189 TYR A O 1
ATOM 1518 N N . VAL A 1 190 ? 9.781 -32.188 -10.984 1 95.06 190 VAL A N 1
ATOM 1519 C CA . VAL A 1 190 ? 9.117 -33.406 -10.523 1 95.06 190 VAL A CA 1
ATOM 1520 C C . VAL A 1 190 ? 7.867 -33.656 -11.359 1 95.06 190 VAL A C 1
ATOM 1522 O O . VAL A 1 190 ? 7.586 -34.812 -11.719 1 95.06 190 VAL A O 1
ATOM 1525 N N . LEU A 1 191 ? 7.113 -32.625 -11.664 1 95.81 191 LEU A N 1
ATOM 1526 C CA . LEU A 1 191 ? 5.93 -32.75 -12.508 1 95.81 191 LEU A CA 1
ATOM 1527 C C . LEU A 1 191 ? 6.297 -33.281 -13.891 1 95.81 191 LEU A C 1
ATOM 1529 O O . LEU A 1 191 ? 5.574 -34.125 -14.445 1 95.81 191 LEU A O 1
ATOM 1533 N N . GLU A 1 192 ? 7.371 -32.812 -14.375 1 93.81 192 GLU A N 1
ATOM 1534 C CA . GLU A 1 192 ? 7.84 -33.281 -15.688 1 93.81 192 GLU A CA 1
ATOM 1535 C C . GLU A 1 192 ? 8.281 -34.719 -15.648 1 93.81 192 GLU A C 1
ATOM 1537 O O . GLU A 1 192 ? 7.836 -35.531 -16.469 1 93.81 192 GLU A O 1
ATOM 1542 N N . ASP A 1 193 ? 9.07 -35.062 -14.719 1 93.06 193 ASP A N 1
ATOM 1543 C CA . ASP A 1 193 ? 9.719 -36.375 -14.656 1 93.06 193 ASP A CA 1
ATOM 1544 C C . ASP A 1 193 ? 8.711 -37.469 -14.297 1 93.06 193 ASP A C 1
ATOM 1546 O O . ASP A 1 193 ? 8.742 -38.562 -14.859 1 93.06 193 ASP A O 1
ATOM 1550 N N . ARG A 1 194 ? 7.84 -37.156 -13.383 1 93.44 194 ARG A N 1
ATOM 1551 C CA . ARG A 1 194 ? 6.996 -38.219 -12.805 1 93.44 194 ARG A CA 1
ATOM 1552 C C . ARG A 1 194 ? 5.625 -38.25 -13.469 1 93.44 194 ARG A C 1
ATOM 1554 O O . ARG A 1 194 ? 4.996 -39.281 -13.578 1 93.44 194 ARG A O 1
ATOM 1561 N N . TYR A 1 195 ? 5.207 -37.062 -13.922 1 92.75 195 TYR A N 1
ATOM 1562 C CA . TYR A 1 195 ? 3.812 -37 -14.352 1 92.75 195 TYR A CA 1
ATOM 1563 C C . TYR A 1 195 ? 3.709 -36.594 -15.82 1 92.75 195 TYR A C 1
ATOM 1565 O O . TYR A 1 195 ? 2.619 -36.625 -16.391 1 92.75 195 TYR A O 1
ATOM 1573 N N . GLY A 1 196 ? 4.77 -36.219 -16.438 1 93 196 GLY A N 1
ATOM 1574 C CA . GLY A 1 196 ? 4.762 -35.844 -17.844 1 93 196 GLY A CA 1
ATOM 1575 C C . GLY A 1 196 ? 4.059 -34.5 -18.094 1 93 196 GLY A C 1
ATOM 1576 O O . GLY A 1 196 ? 3.439 -34.312 -19.141 1 93 196 GLY A O 1
ATOM 1577 N N . ILE A 1 197 ? 4.055 -33.688 -17.109 1 94.19 197 ILE A N 1
ATOM 1578 C CA . ILE A 1 197 ? 3.457 -32.375 -17.25 1 94.19 197 ILE A CA 1
ATOM 1579 C C . ILE A 1 197 ? 4.547 -31.328 -17.547 1 94.19 197 ILE A C 1
ATOM 1581 O O . ILE A 1 197 ? 5.441 -31.125 -16.719 1 94.19 197 ILE A O 1
ATOM 1585 N N . TYR A 1 198 ? 4.395 -30.656 -18.625 1 92.12 198 TYR A N 1
ATOM 1586 C CA . TYR A 1 198 ? 5.461 -29.766 -19.109 1 92.12 198 TYR A CA 1
ATOM 1587 C C . TYR A 1 198 ? 5.039 -28.312 -19.016 1 92.12 198 TYR A C 1
ATOM 1589 O O . TYR A 1 198 ? 3.902 -28 -18.656 1 92.12 198 TYR A O 1
ATOM 1597 N N . GLN A 1 199 ? 5.965 -27.438 -19.359 1 88.44 199 GLN A N 1
ATOM 1598 C CA . GLN A 1 199 ? 5.859 -26 -19.125 1 88.44 199 GLN A CA 1
ATOM 1599 C C . GLN A 1 199 ? 4.719 -25.406 -19.953 1 88.44 199 GLN A C 1
ATOM 1601 O O . GLN A 1 199 ? 4.191 -24.344 -19.609 1 88.44 199 GLN A O 1
ATOM 1606 N N . ASP A 1 200 ? 4.301 -25.953 -20.953 1 90.88 200 ASP A N 1
ATOM 1607 C CA . ASP A 1 200 ? 3.246 -25.422 -21.812 1 90.88 200 ASP A CA 1
ATOM 1608 C C . ASP A 1 200 ? 1.872 -25.625 -21.172 1 90.88 200 ASP A C 1
ATOM 1610 O O . ASP A 1 200 ? 0.889 -25.016 -21.609 1 90.88 200 ASP A O 1
ATOM 1614 N N . SER A 1 201 ? 1.826 -26.359 -20.078 1 93.38 201 SER A N 1
ATOM 1615 C CA . SER A 1 201 ? 0.545 -26.688 -19.469 1 93.38 201 SER A CA 1
ATOM 1616 C C . SER A 1 201 ? 0.146 -25.672 -18.406 1 93.38 201 SER A C 1
ATOM 1618 O O . SER A 1 201 ? -0.99 -25.672 -17.938 1 93.38 201 SER A O 1
ATOM 1620 N N . TYR A 1 202 ? 1.063 -24.859 -17.969 1 93.12 202 TYR A N 1
ATOM 1621 C CA . TYR A 1 202 ? 0.791 -23.938 -16.875 1 93.12 202 TYR A CA 1
ATOM 1622 C C . TYR A 1 202 ? 1.619 -22.656 -17.016 1 93.12 202 TYR A C 1
ATOM 1624 O O . TYR A 1 202 ? 2.5 -22.578 -17.875 1 93.12 202 TYR A O 1
ATOM 1632 N N . PHE A 1 203 ? 1.289 -21.672 -16.281 1 89.62 203 PHE A N 1
ATOM 1633 C CA . PHE A 1 203 ? 2.121 -20.484 -16.094 1 89.62 203 PHE A CA 1
ATOM 1634 C C . PHE A 1 203 ? 2.215 -20.125 -14.609 1 89.62 203 PHE A C 1
ATOM 1636 O O . PHE A 1 203 ? 1.474 -20.672 -13.789 1 89.62 203 PHE A O 1
ATOM 1643 N N . PHE A 1 204 ? 3.125 -19.312 -14.312 1 88.75 204 PHE A N 1
ATOM 1644 C CA . PHE A 1 204 ? 3.434 -19.047 -12.906 1 88.75 204 PHE A CA 1
ATOM 1645 C C . PHE A 1 204 ? 2.752 -17.766 -12.445 1 88.75 204 PHE A C 1
ATOM 1647 O O . PHE A 1 204 ? 2.533 -16.844 -13.234 1 88.75 204 PHE A O 1
ATOM 1654 N N . SER A 1 205 ? 2.385 -17.766 -11.164 1 88.5 205 SER A N 1
ATOM 1655 C CA . SER A 1 205 ? 1.914 -16.594 -10.453 1 88.5 205 SER A CA 1
ATOM 1656 C C . SER A 1 205 ? 2.5 -16.516 -9.047 1 88.5 205 SER A C 1
ATOM 1658 O O . SER A 1 205 ? 3.406 -17.281 -8.703 1 88.5 205 SER A O 1
ATOM 1660 N N . ASP A 1 206 ? 2.033 -15.477 -8.32 1 86.19 206 ASP A N 1
ATOM 1661 C CA . ASP A 1 206 ? 2.727 -15.211 -7.059 1 86.19 206 ASP A CA 1
ATOM 1662 C C . ASP A 1 206 ? 1.75 -15.203 -5.887 1 86.19 206 ASP A C 1
ATOM 1664 O O . ASP A 1 206 ? 0.568 -14.898 -6.055 1 86.19 206 ASP A O 1
ATOM 1668 N N . ILE A 1 207 ? 2.25 -15.664 -4.797 1 90.38 207 ILE A N 1
ATOM 1669 C CA . ILE A 1 207 ? 1.595 -15.594 -3.496 1 90.38 207 ILE A CA 1
ATOM 1670 C C . ILE A 1 207 ? 2.637 -15.344 -2.408 1 90.38 207 ILE A C 1
ATOM 1672 O O . ILE A 1 207 ? 3.82 -15.633 -2.596 1 90.38 207 ILE A O 1
ATOM 1676 N N . ARG A 1 208 ? 2.227 -14.688 -1.389 1 90.88 208 ARG A N 1
ATOM 1677 C CA . ARG A 1 208 ? 3.158 -14.445 -0.294 1 90.88 208 ARG A CA 1
ATOM 1678 C C . ARG A 1 208 ? 3.682 -15.75 0.286 1 90.88 208 ARG A C 1
ATOM 1680 O O . ARG A 1 208 ? 2.902 -16.656 0.584 1 90.88 208 ARG A O 1
ATOM 1687 N N . ASN A 1 209 ? 4.996 -15.844 0.426 1 93.25 209 ASN A N 1
ATOM 1688 C CA . ASN A 1 209 ? 5.688 -17 0.978 1 93.25 209 ASN A CA 1
ATOM 1689 C C . ASN A 1 209 ? 5.309 -18.281 0.242 1 93.25 209 ASN A C 1
ATOM 1691 O O . ASN A 1 209 ? 4.988 -19.297 0.87 1 93.25 209 ASN A O 1
ATOM 1695 N N . GLY A 1 210 ? 5.27 -18.141 -1.071 1 94.62 210 GLY A N 1
ATOM 1696 C CA . GLY A 1 210 ? 4.906 -19.328 -1.846 1 94.62 210 GLY A CA 1
ATOM 1697 C C . GLY A 1 210 ? 4.934 -19.078 -3.344 1 94.62 210 GLY A C 1
ATOM 1698 O O . GLY A 1 210 ? 5.57 -18.141 -3.814 1 94.62 210 GLY A O 1
ATOM 1699 N N . PHE A 1 211 ? 4.367 -20.078 -4.062 1 94.44 211 PHE A N 1
ATOM 1700 C CA . PHE A 1 211 ? 4.246 -19.984 -5.512 1 94.44 211 PHE A CA 1
ATOM 1701 C C . PHE A 1 211 ? 2.912 -20.562 -5.98 1 94.44 211 PHE A C 1
ATOM 1703 O O . PHE A 1 211 ? 2.25 -21.297 -5.242 1 94.44 211 PHE A O 1
ATOM 1710 N N . VAL A 1 212 ? 2.553 -20.109 -7.113 1 94.94 212 VAL A N 1
ATOM 1711 C CA . VAL A 1 212 ? 1.318 -20.594 -7.727 1 94.94 212 VAL A CA 1
ATOM 1712 C C . VAL A 1 212 ? 1.598 -21.062 -9.148 1 94.94 212 VAL A C 1
ATOM 1714 O O . VAL A 1 212 ? 2.203 -20.344 -9.945 1 94.94 212 VAL A O 1
ATOM 1717 N N . MET A 1 213 ? 1.245 -22.234 -9.438 1 95.06 213 MET A N 1
ATOM 1718 C CA . MET A 1 213 ? 1.223 -22.766 -10.805 1 95.06 213 MET A CA 1
ATOM 1719 C C . MET A 1 213 ? -0.207 -22.859 -11.32 1 95.06 213 MET A C 1
ATOM 1721 O O . MET A 1 213 ? -1.025 -23.594 -10.766 1 95.06 213 MET A O 1
ATOM 1725 N N . LYS A 1 214 ? -0.469 -22.125 -12.367 1 95.06 214 LYS A N 1
ATOM 1726 C CA . LYS A 1 214 ? -1.823 -22.062 -12.906 1 95.06 214 LYS A CA 1
ATOM 1727 C C . LYS A 1 214 ? -1.966 -22.938 -14.141 1 95.06 214 LYS A C 1
ATOM 1729 O O . LYS A 1 214 ? -1.533 -22.547 -15.234 1 95.06 214 LYS A O 1
ATOM 1734 N N . PHE A 1 215 ? -2.656 -24 -14 1 96.12 215 PHE A N 1
ATOM 1735 C CA . PHE A 1 215 ? -2.854 -24.969 -15.07 1 96.12 215 PHE A CA 1
ATOM 1736 C C . PHE A 1 215 ? -4.051 -24.578 -15.93 1 96.12 215 PHE A C 1
ATOM 1738 O O . PHE A 1 215 ? -5.113 -24.234 -15.406 1 96.12 215 PHE A O 1
ATOM 1745 N N . TYR A 1 216 ? -3.887 -24.688 -17.188 1 94.38 216 TYR A N 1
ATOM 1746 C CA . TYR A 1 216 ? -4.957 -24.359 -18.141 1 94.38 216 TYR A CA 1
ATOM 1747 C C . TYR A 1 216 ? -6.082 -25.391 -18.047 1 94.38 216 TYR A C 1
ATOM 1749 O O . TYR A 1 216 ? -7.25 -25.047 -18.25 1 94.38 216 TYR A O 1
ATOM 1757 N N . ASN A 1 217 ? -5.648 -26.562 -17.828 1 92.31 217 ASN A N 1
ATOM 1758 C CA . ASN A 1 217 ? -6.594 -27.672 -17.703 1 92.31 217 ASN A CA 1
ATOM 1759 C C . ASN A 1 217 ? -6.492 -28.344 -16.328 1 92.31 217 ASN A C 1
ATOM 1761 O O . ASN A 1 217 ? -5.504 -28.156 -15.617 1 92.31 217 ASN A O 1
ATOM 1765 N N . LYS A 1 218 ? -7.605 -28.969 -16.078 1 90.44 218 LYS A N 1
ATOM 1766 C CA . LYS A 1 218 ? -7.59 -29.703 -14.82 1 90.44 218 LYS A CA 1
ATOM 1767 C C . LYS A 1 218 ? -6.719 -30.953 -14.93 1 90.44 218 LYS A C 1
ATOM 1769 O O . LYS A 1 218 ? -7.168 -31.984 -15.414 1 90.44 218 LYS A O 1
ATOM 1774 N N . GLU A 1 219 ? -5.523 -30.875 -14.461 1 87.19 219 GLU A N 1
ATOM 1775 C CA . GLU A 1 219 ? -4.574 -31.984 -14.508 1 87.19 219 GLU A CA 1
ATOM 1776 C C . GLU A 1 219 ? -4.898 -33.031 -13.438 1 87.19 219 GLU A C 1
ATOM 1778 O O . GLU A 1 219 ? -5.449 -32.688 -12.383 1 87.19 219 GLU A O 1
ATOM 1783 N N . GLU A 1 220 ? -4.602 -34.219 -13.773 1 86.94 220 GLU A N 1
ATOM 1784 C CA . GLU A 1 220 ? -4.875 -35.312 -12.852 1 86.94 220 GLU A CA 1
ATOM 1785 C C . GLU A 1 220 ? -3.588 -35.844 -12.227 1 86.94 220 GLU A C 1
ATOM 1787 O O . GLU A 1 220 ? -2.83 -36.562 -12.883 1 86.94 220 GLU A O 1
ATOM 1792 N N . PHE A 1 221 ? -3.297 -35.469 -11.094 1 91.25 221 PHE A N 1
ATOM 1793 C CA . PHE A 1 221 ? -2.215 -36 -10.281 1 91.25 221 PHE A CA 1
ATOM 1794 C C . PHE A 1 221 ? -2.549 -35.906 -8.797 1 91.25 221 PHE A C 1
ATOM 1796 O O . PHE A 1 221 ? -3.416 -35.125 -8.406 1 91.25 221 PHE A O 1
ATOM 1803 N N . ASP A 1 222 ? -1.949 -36.781 -8.031 1 94.81 222 ASP A N 1
ATOM 1804 C CA . ASP A 1 222 ? -2.131 -36.75 -6.586 1 94.81 222 ASP A CA 1
ATOM 1805 C C . ASP A 1 222 ? -1.203 -35.719 -5.938 1 94.81 222 ASP A C 1
ATOM 1807 O O . ASP A 1 222 ? 0.014 -35.906 -5.906 1 94.81 222 ASP A O 1
ATOM 1811 N N . ILE A 1 223 ? -1.747 -34.75 -5.344 1 96.62 223 ILE A N 1
ATOM 1812 C CA . ILE A 1 223 ? -0.985 -33.625 -4.793 1 96.62 223 ILE A CA 1
ATOM 1813 C C . ILE A 1 223 ? -0.162 -34.094 -3.598 1 96.62 223 ILE A C 1
ATOM 1815 O O . ILE A 1 223 ? 0.959 -33.625 -3.383 1 96.62 223 ILE A O 1
ATOM 1819 N N . SER A 1 224 ? -0.705 -35 -2.832 1 97 224 SER A N 1
ATOM 1820 C CA . SER A 1 224 ? 0.027 -35.531 -1.683 1 97 224 SER A CA 1
ATOM 1821 C C . SER A 1 224 ? 1.28 -36.281 -2.121 1 97 224 SER A C 1
ATOM 1823 O O . SER A 1 224 ? 2.334 -36.156 -1.493 1 97 224 SER A O 1
ATOM 1825 N N . GLU A 1 225 ? 1.167 -37 -3.129 1 97.25 225 GLU A N 1
ATOM 1826 C CA . GLU A 1 225 ? 2.32 -37.719 -3.67 1 97.25 225 GLU A CA 1
ATOM 1827 C C . GLU A 1 225 ? 3.344 -36.75 -4.25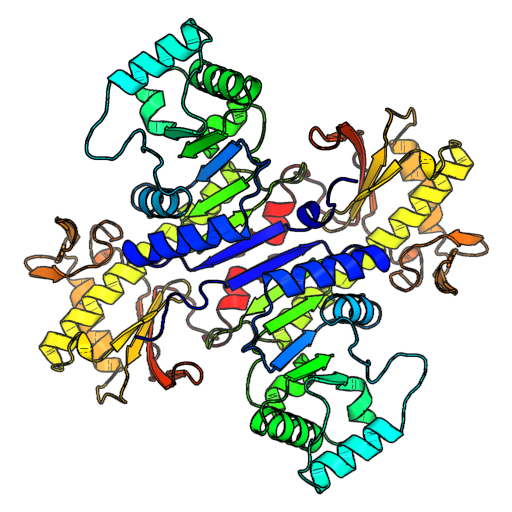 1 97.25 225 GLU A C 1
ATOM 1829 O O . GLU A 1 225 ? 4.551 -36.938 -4.07 1 97.25 225 GLU A O 1
ATOM 1834 N N . LEU A 1 226 ? 2.791 -35.844 -4.965 1 97.56 226 LEU A N 1
ATOM 1835 C CA . LEU A 1 226 ? 3.672 -34.812 -5.516 1 97.56 226 LEU A CA 1
ATOM 1836 C C . LEU A 1 226 ? 4.453 -34.125 -4.402 1 97.56 226 LEU A C 1
ATOM 1838 O O . LEU A 1 226 ? 5.66 -33.906 -4.527 1 97.56 226 LEU A O 1
ATOM 1842 N N . GLU A 1 227 ? 3.756 -33.688 -3.359 1 97.94 227 GLU A N 1
ATOM 1843 C CA . GLU A 1 227 ? 4.395 -33.031 -2.223 1 97.94 227 GLU A CA 1
ATOM 1844 C C . GLU A 1 227 ? 5.5 -33.906 -1.633 1 97.94 227 GLU A C 1
ATOM 1846 O O . GLU A 1 227 ? 6.582 -33.406 -1.314 1 97.94 227 GLU A O 1
ATOM 1851 N N . ALA A 1 228 ? 5.172 -35.156 -1.465 1 97.88 228 ALA A N 1
ATOM 1852 C CA . ALA A 1 228 ? 6.156 -36.094 -0.921 1 97.88 228 ALA A CA 1
ATOM 1853 C C . ALA A 1 228 ? 7.395 -36.188 -1.81 1 97.88 228 ALA A C 1
ATOM 1855 O O . ALA A 1 228 ? 8.523 -36.219 -1.312 1 97.88 228 ALA A O 1
ATOM 1856 N N . ASP A 1 229 ? 7.176 -36.25 -3.059 1 97.5 229 ASP A N 1
ATOM 1857 C CA . ASP A 1 229 ? 8.281 -36.281 -4.008 1 97.5 229 ASP A CA 1
ATOM 1858 C C . ASP A 1 229 ? 9.148 -35.031 -3.918 1 97.5 229 ASP A C 1
ATOM 1860 O O . ASP A 1 229 ? 10.383 -35.125 -3.941 1 97.5 229 ASP A O 1
ATOM 1864 N N . VAL A 1 230 ? 8.516 -33.906 -3.857 1 98 230 VAL A N 1
ATOM 1865 C CA . VAL A 1 230 ? 9.242 -32.625 -3.766 1 98 230 VAL A CA 1
ATOM 1866 C C . VAL A 1 230 ? 10.023 -32.594 -2.459 1 98 230 VAL A C 1
ATOM 1868 O O . VAL A 1 230 ? 11.195 -32.188 -2.443 1 98 230 VAL A O 1
ATOM 1871 N N . LYS A 1 231 ? 9.398 -32.969 -1.382 1 98.06 231 LYS A N 1
ATOM 1872 C CA . LYS A 1 231 ? 10.047 -33 -0.076 1 98.06 231 LYS A CA 1
ATOM 1873 C C . LYS A 1 231 ? 11.25 -33.938 -0.072 1 98.06 231 LYS A C 1
ATOM 1875 O O . LYS A 1 231 ? 12.258 -33.656 0.596 1 98.06 231 LYS A O 1
ATOM 1880 N N . GLU A 1 232 ? 11.109 -34.969 -0.775 1 97.5 232 GLU A N 1
ATOM 1881 C CA . GLU A 1 232 ? 12.234 -35.906 -0.899 1 97.5 232 GLU A CA 1
ATOM 1882 C C . GLU A 1 232 ? 13.43 -35.219 -1.56 1 97.5 232 GLU A C 1
ATOM 1884 O O . GLU A 1 232 ? 14.562 -35.375 -1.104 1 97.5 232 GLU A O 1
ATOM 1889 N N . VAL A 1 233 ? 13.156 -34.531 -2.637 1 96.69 233 VAL A N 1
ATOM 1890 C CA . VAL A 1 233 ? 14.227 -33.812 -3.316 1 96.69 233 VAL A CA 1
ATOM 1891 C C . VAL A 1 233 ? 14.828 -32.75 -2.375 1 96.69 233 VAL A C 1
ATOM 1893 O O . VAL A 1 233 ? 16.047 -32.594 -2.301 1 96.69 233 VAL A O 1
ATOM 1896 N N . ILE A 1 234 ? 14.008 -31.984 -1.659 1 97.75 234 ILE A N 1
ATOM 1897 C CA . ILE A 1 234 ? 14.453 -30.969 -0.704 1 97.75 234 ILE A CA 1
ATOM 1898 C C . ILE A 1 234 ? 15.336 -31.609 0.359 1 97.75 234 ILE A C 1
ATOM 1900 O O . ILE A 1 234 ? 16.375 -31.078 0.725 1 97.75 234 ILE A O 1
ATOM 1904 N N . GLY A 1 235 ? 14.961 -32.781 0.729 1 97.25 235 GLY A N 1
ATOM 1905 C CA . GLY A 1 235 ? 15.648 -33.5 1.787 1 97.25 235 GLY A CA 1
ATOM 1906 C C . GLY A 1 235 ? 17.016 -34 1.362 1 97.25 235 GLY A C 1
ATOM 1907 O O . GLY A 1 235 ? 17.859 -34.312 2.207 1 97.25 235 GLY A O 1
ATOM 1908 N N . LYS A 1 236 ? 17.281 -34.094 0.098 1 97.06 236 LYS A N 1
ATOM 1909 C CA . LYS A 1 236 ? 18.562 -34.594 -0.408 1 97.06 236 LYS A CA 1
ATOM 1910 C C . LYS A 1 236 ? 19.672 -33.562 -0.217 1 97.06 236 LYS A C 1
ATOM 1912 O O . LYS A 1 236 ? 20.844 -33.875 -0.42 1 97.06 236 LYS A O 1
ATOM 1917 N N . SER A 1 237 ? 19.328 -32.375 0.158 1 97.44 237 SER A N 1
ATOM 1918 C CA . SER A 1 237 ? 20.297 -31.312 0.43 1 97.44 237 SER A CA 1
ATOM 1919 C C . SER A 1 237 ? 21.234 -31.094 -0.759 1 97.44 237 SER A C 1
ATOM 1921 O O . SER A 1 237 ? 22.453 -31.125 -0.613 1 97.44 237 SER A O 1
ATOM 1923 N N . LEU A 1 238 ? 20.656 -30.828 -1.888 1 97.75 238 LEU A N 1
ATOM 1924 C CA . LEU A 1 238 ? 21.406 -30.641 -3.127 1 97.75 238 LEU A CA 1
ATOM 1925 C C . LEU A 1 238 ? 21.859 -29.188 -3.271 1 97.75 238 LEU A C 1
ATOM 1927 O O . LEU A 1 238 ? 21.109 -28.266 -2.92 1 97.75 238 LEU A O 1
ATOM 1931 N N . PRO A 1 239 ? 23.016 -29.031 -3.762 1 97.94 239 PRO A N 1
ATOM 1932 C CA . PRO A 1 239 ? 23.422 -27.656 -4.062 1 97.94 239 PRO A CA 1
ATOM 1933 C C . PRO A 1 239 ? 22.625 -27.031 -5.207 1 97.94 239 PRO A C 1
ATOM 1935 O O . PRO A 1 239 ? 22.297 -27.719 -6.176 1 97.94 239 PRO A O 1
ATOM 1938 N N . VAL A 1 240 ? 22.281 -25.797 -5.043 1 97 240 VAL A N 1
ATOM 1939 C CA . VAL A 1 240 ? 21.625 -25 -6.078 1 97 240 VAL A CA 1
ATOM 1940 C C . VAL A 1 240 ? 22.531 -23.828 -6.48 1 97 240 VAL A C 1
ATOM 1942 O O . VAL A 1 240 ? 23 -23.078 -5.625 1 97 240 VAL A O 1
ATOM 1945 N N . ALA A 1 241 ? 22.766 -23.703 -7.781 1 95.25 241 ALA A N 1
ATOM 1946 C CA . ALA A 1 241 ? 23.719 -22.672 -8.195 1 95.25 241 ALA A CA 1
ATOM 1947 C C . ALA A 1 241 ? 23.312 -22.062 -9.539 1 95.25 241 ALA A C 1
ATOM 1949 O O . ALA A 1 241 ? 22.672 -22.719 -10.352 1 95.25 241 ALA A O 1
ATOM 1950 N N . TYR A 1 242 ? 23.75 -20.844 -9.641 1 93.44 242 TYR A N 1
ATOM 1951 C CA . TYR A 1 242 ? 23.625 -20.141 -10.922 1 93.44 242 TYR A CA 1
ATOM 1952 C C . TYR A 1 242 ? 24.438 -20.859 -12.008 1 93.44 242 TYR A C 1
ATOM 1954 O O . TYR A 1 242 ? 25.594 -21.219 -11.797 1 93.44 242 TYR A O 1
ATOM 1962 N N . TYR A 1 243 ? 23.797 -21.125 -13.125 1 94.12 243 TYR A N 1
ATOM 1963 C CA . TYR A 1 243 ? 24.484 -21.734 -14.266 1 94.12 243 TYR A CA 1
ATOM 1964 C C . TYR A 1 243 ? 24.703 -20.703 -15.367 1 94.12 243 TYR A C 1
ATOM 1966 O O . TYR A 1 243 ? 25.844 -20.484 -15.805 1 94.12 243 TYR A O 1
ATOM 1974 N N . ASP A 1 244 ? 23.688 -20.109 -15.789 1 92.12 244 ASP A N 1
ATOM 1975 C CA . ASP A 1 244 ? 23.734 -18.969 -16.719 1 92.12 244 ASP A CA 1
ATOM 1976 C C . ASP A 1 244 ? 22.469 -18.125 -16.594 1 92.12 244 ASP A C 1
ATOM 1978 O O . ASP A 1 244 ? 21.703 -18.266 -15.641 1 92.12 244 ASP A O 1
ATOM 1982 N N . GLU A 1 245 ? 22.266 -17.234 -17.516 1 87.69 245 GLU A N 1
ATOM 1983 C CA . GLU A 1 245 ? 21.188 -16.25 -17.422 1 87.69 245 GLU A CA 1
ATOM 1984 C C . GLU A 1 245 ? 19.812 -16.922 -17.516 1 87.69 245 GLU A C 1
ATOM 1986 O O . GLU A 1 245 ? 18.797 -16.328 -17.172 1 87.69 245 GLU A O 1
ATOM 1991 N N . GLU A 1 246 ? 19.812 -18.156 -17.891 1 91.25 246 GLU A N 1
ATOM 1992 C CA . GLU A 1 246 ? 18.531 -18.797 -18.094 1 91.25 246 GLU A CA 1
ATOM 1993 C C . GLU A 1 246 ? 18.469 -20.156 -17.422 1 91.25 246 GLU A C 1
ATOM 1995 O O . GLU A 1 246 ? 17.5 -20.906 -17.578 1 91.25 246 GLU A O 1
ATOM 2000 N N . HIS A 1 247 ? 19.5 -20.469 -16.656 1 94.5 247 HIS A N 1
ATOM 2001 C CA . HIS A 1 247 ? 19.562 -21.812 -16.094 1 94.5 247 HIS A CA 1
ATOM 2002 C C . HIS A 1 247 ? 20.172 -21.797 -14.695 1 94.5 247 HIS A C 1
ATOM 2004 O O . HIS A 1 247 ? 20.969 -20.922 -14.375 1 94.5 247 HIS A O 1
ATOM 2010 N N . ILE A 1 248 ? 19.766 -22.797 -13.953 1 95.81 248 ILE A N 1
ATOM 2011 C CA . ILE A 1 248 ? 20.375 -23.094 -12.664 1 95.81 248 ILE A CA 1
ATOM 2012 C C . ILE A 1 248 ? 20.734 -24.578 -12.594 1 95.81 248 ILE A C 1
ATOM 2014 O O . ILE A 1 248 ? 20.297 -25.375 -13.438 1 95.81 248 ILE A O 1
ATOM 2018 N N . THR A 1 249 ? 21.531 -24.875 -11.641 1 97.06 249 THR A N 1
ATOM 2019 C CA . THR A 1 249 ? 21.812 -26.281 -11.352 1 97.06 249 THR A CA 1
ATOM 2020 C C . THR A 1 249 ? 21.203 -26.672 -10.008 1 97.06 249 THR A C 1
ATOM 2022 O O . THR A 1 249 ? 21.297 -25.922 -9.039 1 97.06 249 THR A O 1
ATOM 2025 N N . ILE A 1 250 ? 20.594 -27.75 -9.961 1 96.56 250 ILE A N 1
ATOM 2026 C CA . ILE A 1 250 ? 20.172 -28.422 -8.734 1 96.56 250 ILE A CA 1
ATOM 2027 C C . ILE A 1 250 ? 20.828 -29.797 -8.641 1 96.56 250 ILE A C 1
ATOM 2029 O O . ILE A 1 250 ? 20.438 -30.719 -9.352 1 96.56 250 ILE A O 1
ATOM 2033 N N . GLY A 1 251 ? 21.766 -29.875 -7.742 1 96.06 251 GLY A N 1
ATOM 2034 C CA . GLY A 1 251 ? 22.625 -31.047 -7.824 1 96.06 251 GLY A CA 1
ATOM 2035 C C . GLY A 1 251 ? 23.344 -31.156 -9.148 1 96.06 251 GLY A C 1
ATOM 2036 O O . GLY A 1 251 ? 24.078 -30.234 -9.539 1 96.06 251 GLY A O 1
ATOM 2037 N N . ASP A 1 252 ? 23.031 -32.25 -9.867 1 93.56 252 ASP A N 1
ATOM 2038 C CA . ASP A 1 252 ? 23.703 -32.5 -11.141 1 93.56 252 ASP A CA 1
ATOM 2039 C C . ASP A 1 252 ? 22.797 -32.125 -12.32 1 93.56 252 ASP A C 1
ATOM 2041 O O . ASP A 1 252 ? 23.203 -32.25 -13.477 1 93.56 252 ASP A O 1
ATOM 2045 N N . ARG A 1 253 ? 21.734 -31.578 -12 1 93.88 253 ARG A N 1
ATOM 2046 C CA . ARG A 1 253 ? 20.734 -31.312 -13.039 1 93.88 253 ARG A CA 1
ATOM 2047 C C . ARG A 1 253 ? 20.734 -29.828 -13.414 1 93.88 253 ARG A C 1
ATOM 2049 O O . ARG A 1 253 ? 20.75 -28.969 -12.539 1 93.88 253 ARG A O 1
ATOM 2056 N N . VAL A 1 254 ? 20.734 -29.625 -14.695 1 94.88 254 VAL A N 1
ATOM 2057 C CA . VAL A 1 254 ? 20.562 -28.266 -15.203 1 94.88 254 VAL A CA 1
ATOM 2058 C C . VAL A 1 254 ? 19.094 -28 -15.508 1 94.88 254 VAL A C 1
ATOM 2060 O O . VAL A 1 254 ? 18.469 -28.766 -16.234 1 94.88 254 VAL A O 1
ATOM 2063 N N . VAL A 1 255 ? 18.547 -26.969 -14.945 1 92.44 255 VAL A N 1
ATOM 2064 C CA . VAL A 1 255 ? 17.125 -26.672 -15.07 1 92.44 255 VAL A CA 1
ATOM 2065 C C . VAL A 1 255 ? 16.938 -25.25 -15.609 1 92.44 255 VAL A C 1
ATOM 2067 O O . VAL A 1 255 ? 17.672 -24.344 -15.242 1 92.44 255 VAL A O 1
ATOM 2070 N N . GLU A 1 256 ? 16 -25.078 -16.5 1 90.25 256 GLU A N 1
ATOM 2071 C CA . GLU A 1 256 ? 15.641 -23.75 -16.984 1 90.25 256 GLU A CA 1
ATOM 2072 C C . GLU A 1 256 ? 15 -22.922 -15.867 1 90.25 256 GLU A C 1
ATOM 2074 O O . GLU A 1 256 ? 14.203 -23.438 -15.086 1 90.25 256 GLU A O 1
ATOM 2079 N N . CYS A 1 257 ? 15.43 -21.625 -15.797 1 90.69 257 CYS A N 1
ATOM 2080 C CA . CYS A 1 257 ? 14.945 -20.766 -14.719 1 90.69 257 CYS A CA 1
ATOM 2081 C C . CYS A 1 257 ? 14.883 -19.312 -15.172 1 90.69 257 CYS A C 1
ATOM 2083 O O . CYS A 1 257 ? 15.836 -18.797 -15.773 1 90.69 257 CYS A O 1
ATOM 2085 N N . GLY A 1 258 ? 13.727 -18.656 -14.859 1 84.38 258 GLY A N 1
ATOM 2086 C CA . GLY A 1 258 ? 13.547 -17.25 -15.234 1 84.38 258 GLY A CA 1
ATOM 2087 C C . GLY A 1 258 ? 14.219 -16.297 -14.266 1 84.38 258 GLY A C 1
ATOM 2088 O O . GLY A 1 258 ? 14.359 -15.102 -14.562 1 84.38 258 GLY A O 1
ATOM 2089 N N . GLY A 1 259 ? 14.703 -16.719 -13.125 1 88.5 259 GLY A N 1
ATOM 2090 C CA . GLY A 1 259 ? 15.398 -15.945 -12.109 1 88.5 259 GLY A CA 1
ATOM 2091 C C . GLY A 1 259 ? 16.547 -16.703 -11.469 1 88.5 259 GLY A C 1
ATOM 2092 O O . GLY A 1 259 ? 16.531 -16.969 -10.266 1 88.5 259 GLY A O 1
ATOM 2093 N N . PRO A 1 260 ? 17.547 -16.875 -12.242 1 91.44 260 PRO A N 1
ATOM 2094 C CA . PRO A 1 260 ? 18.609 -17.797 -11.812 1 91.44 260 PRO A CA 1
ATOM 2095 C C . PRO A 1 260 ? 19.359 -17.281 -10.57 1 91.44 260 PRO A C 1
ATOM 2097 O O . PRO A 1 260 ? 19.984 -18.078 -9.859 1 91.44 260 PRO A O 1
ATOM 2100 N N . ARG A 1 261 ? 19.234 -16.062 -10.305 1 88.38 261 ARG A N 1
ATOM 2101 C CA . ARG A 1 261 ? 19.969 -15.516 -9.164 1 88.38 261 ARG A CA 1
ATOM 2102 C C . ARG A 1 261 ? 19.078 -15.477 -7.922 1 88.38 261 ARG A C 1
ATOM 2104 O O . ARG A 1 261 ? 19.562 -15.188 -6.82 1 88.38 261 ARG A O 1
ATOM 2111 N N . LEU A 1 262 ? 17.859 -15.789 -8.109 1 91.75 262 LEU A N 1
ATOM 2112 C CA . LEU A 1 262 ? 16.891 -15.781 -7.012 1 91.75 262 LEU A CA 1
ATOM 2113 C C . LEU A 1 262 ? 16.641 -17.203 -6.504 1 91.75 262 LEU A C 1
ATOM 2115 O O . LEU A 1 262 ? 15.516 -17.703 -6.594 1 91.75 262 LEU A O 1
ATOM 2119 N N . GLN A 1 263 ? 17.688 -17.75 -5.996 1 93.94 263 GLN A N 1
ATOM 2120 C CA . GLN A 1 263 ? 17.609 -19.125 -5.516 1 93.94 263 GLN A CA 1
ATOM 2121 C C . GLN A 1 263 ? 18.312 -19.281 -4.168 1 93.94 263 GLN A C 1
ATOM 2123 O O . GLN A 1 263 ? 19.188 -18.484 -3.824 1 93.94 263 GLN A O 1
ATOM 2128 N N . VAL A 1 264 ? 17.828 -20.266 -3.447 1 95.81 264 VAL A N 1
ATOM 2129 C CA . VAL A 1 264 ? 18.594 -20.672 -2.279 1 95.81 264 VAL A CA 1
ATOM 2130 C C . VAL A 1 264 ? 19.891 -21.359 -2.727 1 95.81 264 VAL A C 1
ATOM 2132 O O . VAL A 1 264 ? 20.031 -21.734 -3.891 1 95.81 264 VAL A O 1
ATOM 2135 N N . ARG A 1 265 ? 20.891 -21.625 -1.867 1 95.56 265 ARG A N 1
ATOM 2136 C CA . ARG A 1 265 ? 22.172 -22.219 -2.207 1 95.56 265 ARG A CA 1
ATOM 2137 C C . ARG A 1 265 ? 22.109 -23.75 -2.119 1 95.56 265 ARG A C 1
ATOM 2139 O O . ARG A 1 265 ? 22.922 -24.438 -2.742 1 95.56 265 ARG A O 1
ATOM 2146 N N . ASN A 1 266 ? 21.141 -24.062 -1.287 1 98.12 266 ASN A N 1
ATOM 2147 C CA . ASN A 1 266 ? 20.922 -25.484 -1.025 1 98.12 266 ASN A CA 1
ATOM 2148 C C . ASN A 1 266 ? 19.453 -25.797 -0.806 1 98.12 266 ASN A C 1
ATOM 2150 O O . ASN A 1 266 ? 18.734 -25.047 -0.146 1 98.12 266 ASN A O 1
ATOM 2154 N N . THR A 1 267 ? 19.078 -26.984 -1.34 1 97.75 267 THR A N 1
ATOM 2155 C CA . THR A 1 267 ? 17.656 -27.344 -1.247 1 97.75 267 THR A CA 1
ATOM 2156 C C . THR A 1 267 ? 17.234 -27.453 0.211 1 97.75 267 THR A C 1
ATOM 2158 O O . THR A 1 267 ? 16.062 -27.234 0.538 1 97.75 267 THR A O 1
ATOM 2161 N N . SER A 1 268 ? 18.094 -27.75 1.129 1 96.81 268 SER A N 1
ATOM 2162 C CA . SER A 1 268 ? 17.781 -27.906 2.545 1 96.81 268 SER A CA 1
ATOM 2163 C C . SER A 1 268 ? 17.406 -26.578 3.186 1 96.81 268 SER A C 1
ATOM 2165 O O . SER A 1 268 ? 16.859 -26.562 4.289 1 96.81 268 SER A O 1
ATOM 2167 N N . GLU A 1 269 ? 17.656 -25.469 2.525 1 97.31 269 GLU A N 1
ATOM 2168 C CA . GLU A 1 269 ? 17.297 -24.156 3.035 1 97.31 269 GLU A CA 1
ATOM 2169 C C . GLU A 1 269 ? 15.797 -23.906 2.883 1 97.31 269 GLU A C 1
ATOM 2171 O O . GLU A 1 269 ? 15.25 -22.969 3.477 1 97.31 269 GLU A O 1
ATOM 2176 N N . ILE A 1 270 ? 15.18 -24.703 2.066 1 97.88 270 ILE A N 1
ATOM 2177 C CA . ILE A 1 270 ? 13.727 -24.625 1.949 1 97.88 270 ILE A CA 1
ATOM 2178 C C . ILE A 1 270 ? 13.078 -25.25 3.174 1 97.88 270 ILE A C 1
ATOM 2180 O O . ILE A 1 270 ? 13.164 -26.469 3.371 1 97.88 270 ILE A O 1
ATOM 2184 N N . THR A 1 271 ? 12.469 -24.453 3.945 1 96.75 271 THR A N 1
ATOM 2185 C CA . THR A 1 271 ? 11.836 -24.938 5.168 1 96.75 271 THR A CA 1
ATOM 2186 C C . THR A 1 271 ? 10.328 -24.734 5.113 1 96.75 271 THR A C 1
ATOM 2188 O O . THR A 1 271 ? 9.836 -23.891 4.367 1 96.75 271 THR A O 1
ATOM 2191 N N . ASP A 1 272 ? 9.562 -25.641 5.77 1 96.44 272 ASP A N 1
ATOM 2192 C CA . ASP A 1 272 ? 8.125 -25.5 5.969 1 96.44 272 ASP A CA 1
ATOM 2193 C C . ASP A 1 272 ? 7.379 -25.516 4.633 1 96.44 272 ASP A C 1
ATOM 2195 O O . ASP A 1 272 ? 6.461 -24.734 4.418 1 96.44 272 ASP A O 1
ATOM 2199 N N . PHE A 1 273 ? 7.867 -26.406 3.766 1 97.62 273 PHE A N 1
ATOM 2200 C CA . PHE A 1 273 ? 7.227 -26.547 2.463 1 97.62 273 PHE A CA 1
ATOM 2201 C C . PHE A 1 273 ? 5.965 -27.391 2.562 1 97.62 273 PHE A C 1
ATOM 2203 O O . PHE A 1 273 ? 5.957 -28.422 3.221 1 97.62 273 PHE A O 1
ATOM 2210 N N . SER A 1 274 ? 4.934 -26.906 1.903 1 97.38 274 SER A N 1
ATOM 2211 C CA . SER A 1 274 ? 3.699 -27.672 1.777 1 97.38 274 SER A CA 1
ATOM 2212 C C . SER A 1 274 ? 2.904 -27.25 0.548 1 97.38 274 SER A C 1
ATOM 2214 O O . SER A 1 274 ? 3.045 -26.125 0.074 1 97.38 274 SER A O 1
ATOM 2216 N N . LEU A 1 275 ? 2.191 -28.203 0.038 1 97.19 275 LEU A N 1
ATOM 2217 C CA . LEU A 1 275 ? 1.249 -27.906 -1.034 1 97.19 275 LEU A CA 1
ATOM 2218 C C . LEU A 1 275 ? -0.182 -27.875 -0.508 1 97.19 275 LEU A C 1
ATOM 2220 O O . LEU A 1 275 ? -0.551 -28.688 0.342 1 97.19 275 LEU A O 1
ATOM 2224 N N . VAL A 1 276 ? -0.93 -26.891 -0.987 1 95.38 276 VAL A N 1
ATOM 2225 C CA . VAL A 1 276 ? -2.365 -26.953 -0.74 1 95.38 276 VAL A CA 1
ATOM 2226 C C . VAL A 1 276 ? -2.939 -28.219 -1.375 1 95.38 276 VAL A C 1
ATOM 2228 O O . VAL A 1 276 ? -2.645 -28.531 -2.531 1 95.38 276 VAL A O 1
ATOM 2231 N N . LYS A 1 277 ? -3.744 -28.906 -0.73 1 94.19 277 LYS A N 1
ATOM 2232 C CA . LYS A 1 277 ? -4.086 -30.297 -1.061 1 94.19 277 LYS A CA 1
ATOM 2233 C C . LYS A 1 277 ? -5.18 -30.344 -2.123 1 94.19 277 LYS A C 1
ATOM 2235 O O . LYS A 1 277 ? -5.664 -31.438 -2.467 1 94.19 277 LYS A O 1
ATOM 2240 N N . GLU A 1 278 ? -5.523 -29.266 -2.648 1 93.25 278 GLU A N 1
ATOM 2241 C CA . GLU A 1 278 ? -6.484 -29.219 -3.746 1 93.25 278 GLU A CA 1
ATOM 2242 C C . GLU A 1 278 ? -6.09 -28.156 -4.777 1 93.25 278 GLU A C 1
ATOM 2244 O O . GLU A 1 278 ? -5.469 -27.156 -4.434 1 93.25 278 GLU A O 1
ATOM 2249 N N . LEU A 1 279 ? -6.402 -28.531 -6.043 1 95.5 279 LEU A N 1
ATOM 2250 C CA . LEU A 1 279 ? -6.266 -27.516 -7.07 1 95.5 279 LEU A CA 1
ATOM 2251 C C . LEU A 1 279 ? -7.371 -26.469 -6.941 1 95.5 279 LEU A C 1
ATOM 2253 O O . LEU A 1 279 ? -8.547 -26.766 -7.168 1 95.5 279 LEU A O 1
ATOM 2257 N N . MET A 1 280 ? -6.977 -25.281 -6.629 1 94.44 280 MET A N 1
ATOM 2258 C CA . MET A 1 280 ? -7.957 -24.203 -6.465 1 94.44 280 MET A CA 1
ATOM 2259 C C . MET A 1 280 ? -8.273 -23.547 -7.805 1 94.44 280 MET A C 1
ATOM 2261 O O . MET A 1 280 ? -7.375 -23.297 -8.602 1 94.44 280 MET A O 1
ATOM 2265 N N . PHE A 1 281 ? -9.508 -23.328 -8.008 1 94.44 281 PHE A N 1
ATOM 2266 C CA . PHE A 1 281 ? -9.914 -22.719 -9.273 1 94.44 281 PHE A CA 1
ATOM 2267 C C . PHE A 1 281 ? -9.906 -21.203 -9.164 1 94.44 281 PHE A C 1
ATOM 2269 O O . PHE A 1 281 ? -10.477 -20.625 -8.227 1 94.44 281 PHE A O 1
ATOM 2276 N N . ASP A 1 282 ? -9.211 -20.578 -10.07 1 92.62 282 ASP A N 1
ATOM 2277 C CA . ASP A 1 282 ? -9.195 -19.109 -10.188 1 92.62 282 ASP A CA 1
ATOM 2278 C C . ASP A 1 282 ? -10.203 -18.641 -11.227 1 92.62 282 ASP A C 1
ATOM 2280 O O . ASP A 1 282 ? -9.977 -18.781 -12.43 1 92.62 282 ASP A O 1
ATOM 2284 N N . ASN A 1 283 ? -11.203 -17.969 -10.766 1 87.12 283 ASN A N 1
ATOM 2285 C CA . ASN A 1 283 ? -12.289 -17.547 -11.633 1 87.12 283 ASN A CA 1
ATOM 2286 C C . ASN A 1 283 ? -11.836 -16.438 -12.586 1 87.12 283 ASN A C 1
ATOM 2288 O O . ASN A 1 283 ? -12.406 -16.266 -13.664 1 87.12 283 ASN A O 1
ATOM 2292 N N . ASP A 1 284 ? -10.852 -15.734 -12.258 1 84.44 284 ASP A N 1
ATOM 2293 C CA . ASP A 1 284 ? -10.398 -14.617 -13.078 1 84.44 284 ASP A CA 1
ATOM 2294 C C . ASP A 1 284 ? -9.648 -15.109 -14.312 1 84.44 284 ASP A C 1
ATOM 2296 O O . ASP A 1 284 ? -9.836 -14.578 -15.406 1 84.44 284 ASP A O 1
ATOM 2300 N N . THR A 1 285 ? -8.812 -16.094 -14.07 1 88.44 285 THR A N 1
ATOM 2301 C CA . THR A 1 285 ? -7.992 -16.578 -15.172 1 88.44 285 THR A CA 1
ATOM 2302 C C . THR A 1 285 ? -8.547 -17.891 -15.719 1 88.44 285 THR A C 1
ATOM 2304 O O . THR A 1 285 ? -8.055 -18.406 -16.719 1 88.44 285 THR A O 1
ATOM 2307 N N . LYS A 1 286 ? -9.516 -18.406 -15.094 1 91.94 286 LYS A N 1
ATOM 2308 C CA . LYS A 1 286 ? -10.125 -19.672 -15.477 1 91.94 286 LYS A CA 1
ATOM 2309 C C . LYS A 1 286 ? -9.086 -20.797 -15.508 1 91.94 286 LYS A C 1
ATOM 2311 O O . LYS A 1 286 ? -8.984 -21.531 -16.5 1 91.94 286 LYS A O 1
ATOM 2316 N N . THR A 1 287 ? -8.281 -20.828 -14.523 1 95.12 287 THR A N 1
ATOM 2317 C CA . THR A 1 287 ? -7.219 -21.812 -14.406 1 95.12 287 THR A CA 1
ATOM 2318 C C . THR A 1 287 ? -7.316 -22.562 -13.078 1 95.12 287 THR A C 1
ATOM 2320 O O . THR A 1 287 ? -8.031 -22.141 -12.172 1 95.12 287 THR A O 1
ATOM 2323 N N . TYR A 1 288 ? -6.715 -23.75 -13.047 1 96.56 288 TYR A N 1
ATOM 2324 C CA . TYR A 1 288 ? -6.582 -24.531 -11.828 1 96.56 288 TYR A CA 1
ATOM 2325 C C . TYR A 1 288 ? -5.215 -24.328 -11.188 1 96.56 288 TYR A C 1
ATOM 2327 O O . TYR A 1 288 ? -4.184 -24.609 -11.805 1 96.56 288 TYR A O 1
ATOM 2335 N N . CYS A 1 289 ? -5.211 -23.953 -9.891 1 96.31 289 CYS A N 1
ATOM 2336 C CA . CYS A 1 289 ? -3.979 -23.469 -9.297 1 96.31 289 CYS A CA 1
ATOM 2337 C C . CYS A 1 289 ? -3.406 -24.469 -8.305 1 96.31 289 CYS A C 1
ATOM 2339 O O . CYS A 1 289 ? -4.078 -24.859 -7.348 1 96.31 289 CYS A O 1
ATOM 2341 N N . LEU A 1 290 ? -2.217 -24.906 -8.609 1 97.38 290 LEU A N 1
ATOM 2342 C CA . LEU A 1 290 ? -1.408 -25.578 -7.598 1 97.38 290 LEU A CA 1
ATOM 2343 C C . LEU A 1 290 ? -0.646 -24.562 -6.746 1 97.38 290 LEU A C 1
ATOM 2345 O O . LEU A 1 290 ? 0.123 -23.766 -7.27 1 97.38 290 LEU A O 1
ATOM 2349 N N . ILE A 1 291 ? -0.89 -24.609 -5.473 1 96.88 291 ILE A N 1
ATOM 2350 C CA . ILE A 1 291 ? -0.322 -23.594 -4.586 1 96.88 291 ILE A CA 1
ATOM 2351 C C . ILE A 1 291 ? 0.702 -24.234 -3.654 1 96.88 291 ILE A C 1
ATOM 2353 O O . ILE A 1 291 ? 0.381 -25.188 -2.926 1 96.88 291 ILE A O 1
ATOM 2357 N N . GLY A 1 292 ? 1.908 -23.766 -3.736 1 97.38 292 GLY A N 1
ATOM 2358 C CA . GLY A 1 292 ? 2.957 -24.156 -2.807 1 97.38 292 GLY A CA 1
ATOM 2359 C C . GLY A 1 292 ? 3.299 -23.062 -1.807 1 97.38 292 GLY A C 1
ATOM 2360 O O . GLY A 1 292 ? 3.352 -21.891 -2.16 1 97.38 292 GLY A O 1
ATOM 2361 N N . ILE A 1 293 ? 3.488 -23.484 -0.586 1 96.75 293 ILE A N 1
ATOM 2362 C CA . ILE A 1 293 ? 3.752 -22.516 0.484 1 96.75 293 ILE A CA 1
ATOM 2363 C C . ILE A 1 293 ? 5.027 -22.922 1.226 1 96.75 293 ILE A C 1
ATOM 2365 O O . ILE A 1 293 ? 5.277 -24.109 1.453 1 96.75 293 ILE A O 1
ATOM 2369 N N . VAL A 1 294 ? 5.816 -21.953 1.481 1 96.12 294 VAL A N 1
ATOM 2370 C CA . VAL A 1 294 ? 7.004 -22.141 2.312 1 96.12 294 VAL A CA 1
ATOM 2371 C C . VAL A 1 294 ? 6.859 -21.328 3.605 1 96.12 294 VAL A C 1
ATOM 2373 O O . VAL A 1 294 ? 7.641 -20.406 3.859 1 96.12 294 VAL A O 1
ATOM 2376 N N . ASP A 1 295 ? 5.895 -21.641 4.352 1 91.94 295 ASP A N 1
ATOM 2377 C CA . ASP A 1 295 ? 5.504 -20.953 5.574 1 91.94 295 ASP A CA 1
ATOM 2378 C C . ASP A 1 295 ? 4.895 -21.922 6.586 1 91.94 295 ASP A C 1
ATOM 2380 O O . ASP A 1 295 ? 4.348 -22.953 6.211 1 91.94 295 ASP A O 1
ATOM 2384 N N . LYS A 1 296 ? 4.988 -21.484 7.816 1 87.19 296 LYS A N 1
ATOM 2385 C CA . LYS A 1 296 ? 4.379 -22.281 8.875 1 87.19 296 LYS A CA 1
ATOM 2386 C C . LYS A 1 296 ? 2.859 -22.141 8.867 1 87.19 296 LYS A C 1
ATOM 2388 O O . LYS A 1 296 ? 2.135 -23.062 9.219 1 87.19 296 LYS A O 1
ATOM 2393 N N . ASN A 1 297 ? 2.465 -20.969 8.414 1 81.31 297 ASN A N 1
ATOM 2394 C CA . ASN A 1 297 ? 1.034 -20.672 8.391 1 81.31 297 ASN A CA 1
ATOM 2395 C C . ASN A 1 297 ? 0.426 -20.984 7.023 1 81.31 297 ASN A C 1
ATOM 2397 O O . ASN A 1 297 ? 0.646 -20.25 6.059 1 81.31 297 ASN A O 1
ATOM 2401 N N . CYS A 1 298 ? -0.344 -22.031 7.016 1 78.5 298 CYS A N 1
ATOM 2402 C CA . CYS A 1 298 ? -0.967 -22.422 5.758 1 78.5 298 CYS A CA 1
ATOM 2403 C C . CYS A 1 298 ? -2.48 -22.266 5.824 1 78.5 298 CYS A C 1
ATOM 2405 O O . CYS A 1 298 ? -3.205 -22.812 4.992 1 78.5 298 CYS A O 1
ATOM 2407 N N . GLU A 1 299 ? -2.812 -21.469 6.805 1 81.56 299 GLU A N 1
ATOM 2408 C CA . GLU A 1 299 ? -4.254 -21.312 6.969 1 81.56 299 GLU A CA 1
ATOM 2409 C C . GLU A 1 299 ? -4.766 -20.078 6.23 1 81.56 299 GLU A C 1
ATOM 2411 O O . GLU A 1 299 ? -3.986 -19.188 5.906 1 81.56 299 GLU A O 1
ATOM 2416 N N . ASN A 1 300 ? -5.992 -20.141 5.891 1 88.31 300 ASN A N 1
ATOM 2417 C CA . ASN A 1 300 ? -6.715 -19 5.32 1 88.31 300 ASN A CA 1
ATOM 2418 C C . ASN A 1 300 ? -6.051 -18.5 4.039 1 88.31 300 ASN A C 1
ATOM 2420 O O . ASN A 1 300 ? -5.738 -17.312 3.916 1 88.31 300 ASN A O 1
ATOM 2424 N N . ILE A 1 301 ? -5.855 -19.422 3.143 1 91.69 301 ILE A N 1
ATOM 2425 C CA . ILE A 1 301 ? -5.199 -19.141 1.872 1 91.69 301 ILE A CA 1
ATOM 2426 C C . ILE A 1 301 ? -5.973 -18.047 1.124 1 91.69 301 ILE A C 1
ATOM 2428 O O . ILE A 1 301 ? -5.379 -17.203 0.452 1 91.69 301 ILE A O 1
ATOM 2432 N N . GLU A 1 302 ? -7.262 -18.016 1.311 1 91.81 302 GLU A N 1
ATOM 2433 C CA . GLU A 1 302 ? -8.141 -17.109 0.561 1 91.81 302 GLU A CA 1
ATOM 2434 C C . GLU A 1 302 ? -8.039 -15.688 1.083 1 91.81 302 GLU A C 1
ATOM 2436 O O . GLU A 1 302 ? -8.555 -14.75 0.459 1 91.81 302 GLU A O 1
ATOM 2441 N N . ASN A 1 303 ? -7.367 -15.492 2.184 1 93 303 ASN A N 1
ATOM 2442 C CA . ASN A 1 303 ? -7.23 -14.156 2.771 1 93 303 ASN A CA 1
ATOM 2443 C C . ASN A 1 303 ? -5.789 -13.867 3.172 1 93 303 ASN A C 1
ATOM 2445 O O . ASN A 1 303 ? -5.543 -13.07 4.078 1 93 303 ASN A O 1
ATOM 2449 N N . ARG A 1 304 ? -4.898 -14.477 2.504 1 91.19 304 ARG A N 1
ATOM 2450 C CA . ARG A 1 304 ? -3.479 -14.391 2.828 1 91.19 304 ARG A CA 1
ATOM 2451 C C . ARG A 1 304 ? -2.953 -12.977 2.607 1 91.19 304 ARG A C 1
ATOM 2453 O O . ARG A 1 304 ? -2.107 -12.5 3.365 1 91.19 304 ARG A O 1
ATOM 2460 N N . ASN A 1 305 ? -3.416 -12.328 1.609 1 90.56 305 ASN A N 1
ATOM 2461 C CA . ASN A 1 305 ? -2.949 -10.984 1.311 1 90.56 305 ASN A CA 1
ATOM 2462 C C . ASN A 1 305 ? -3.299 -10.008 2.432 1 90.56 305 ASN A C 1
ATOM 2464 O O . ASN A 1 305 ? -2.531 -9.086 2.725 1 90.56 305 ASN A O 1
ATOM 2468 N N . THR A 1 306 ? -4.441 -10.195 3.07 1 89.62 306 THR A N 1
ATOM 2469 C CA . THR A 1 306 ? -4.801 -9.344 4.203 1 89.62 306 THR A CA 1
ATOM 2470 C C . THR A 1 306 ? -3.826 -9.555 5.359 1 89.62 306 THR A C 1
ATOM 2472 O O . THR A 1 306 ? -3.309 -8.586 5.922 1 89.62 306 THR A O 1
ATOM 2475 N N . GLN A 1 307 ? -3.59 -10.727 5.621 1 85.69 307 GLN A N 1
ATOM 2476 C CA . GLN A 1 307 ? -2.785 -11.102 6.777 1 85.69 307 GLN A CA 1
ATOM 2477 C C . GLN A 1 307 ? -1.359 -10.57 6.652 1 85.69 307 GLN A C 1
ATOM 2479 O O . GLN A 1 307 ? -0.785 -10.078 7.625 1 85.69 307 GLN A O 1
ATOM 2484 N N . TYR A 1 308 ? -0.891 -10.625 5.473 1 85.44 308 TYR A N 1
ATOM 2485 C CA . TYR A 1 308 ? 0.535 -10.352 5.32 1 85.44 308 TYR A CA 1
ATOM 2486 C C . TYR A 1 308 ? 0.774 -8.906 4.918 1 85.44 308 TYR A C 1
ATOM 2488 O O . TYR A 1 308 ? 1.824 -8.336 5.227 1 85.44 308 TYR A O 1
ATOM 2496 N N . PHE A 1 309 ? -0.232 -8.289 4.344 1 86.56 309 PHE A N 1
ATOM 2497 C CA . PHE A 1 309 ? 0.077 -6.98 3.775 1 86.56 309 PHE A CA 1
ATOM 2498 C C . PHE A 1 309 ? -0.711 -5.883 4.48 1 86.56 309 PHE A C 1
ATOM 2500 O O . PHE A 1 309 ? -0.36 -4.703 4.391 1 86.56 309 PHE A O 1
ATOM 2507 N N . LEU A 1 310 ? -1.761 -6.25 5.211 1 85.81 310 LEU A N 1
ATOM 2508 C CA . LEU A 1 310 ? -2.641 -5.191 5.695 1 85.81 310 LEU A CA 1
ATOM 2509 C C . LEU A 1 310 ? -2.816 -5.281 7.207 1 85.81 310 LEU A C 1
ATOM 2511 O O . LEU A 1 310 ? -3.215 -4.305 7.848 1 85.81 310 LEU A O 1
ATOM 2515 N N . THR A 1 311 ? -2.59 -6.488 7.738 1 79.44 311 THR A N 1
ATOM 2516 C CA . THR A 1 311 ? -2.775 -6.613 9.18 1 79.44 311 THR A CA 1
ATOM 2517 C C . THR A 1 311 ? -1.61 -5.98 9.938 1 79.44 311 THR A C 1
ATOM 2519 O O . THR A 1 311 ? -0.458 -6.086 9.508 1 79.44 311 THR A O 1
ATOM 2522 N N . ARG A 1 312 ? -2.094 -5.172 10.914 1 67 312 ARG A N 1
ATOM 2523 C CA . ARG A 1 312 ? -1.12 -4.41 11.688 1 67 312 ARG A CA 1
ATOM 2524 C C . ARG A 1 312 ? -1.078 -4.887 13.141 1 67 312 ARG A C 1
ATOM 2526 O O . ARG A 1 312 ? -2.062 -5.422 13.648 1 67 312 ARG A O 1
ATOM 2533 N N . ASP A 1 313 ? 0.143 -5.09 13.648 1 57 313 ASP A N 1
ATOM 2534 C CA . ASP A 1 313 ? 0.228 -5.324 15.086 1 57 313 ASP A CA 1
ATOM 2535 C C . ASP A 1 313 ? -0.144 -4.066 15.867 1 57 313 ASP A C 1
ATOM 2537 O O . ASP A 1 313 ? 0.593 -3.08 15.859 1 57 313 ASP A O 1
ATOM 2541 N N . ILE A 1 314 ? -1.406 -3.686 15.992 1 47.47 314 ILE A N 1
ATOM 2542 C CA . ILE A 1 314 ? -1.76 -2.516 16.797 1 47.47 314 ILE A CA 1
ATOM 2543 C C . ILE A 1 314 ? -1.43 -2.771 18.266 1 47.47 314 ILE A C 1
ATOM 2545 O O . ILE A 1 314 ? -1.702 -3.854 18.781 1 47.47 314 ILE A O 1
ATOM 2549 N N . MET B 1 1 ? -2.162 -14.078 -25.953 1 25.2 1 MET B N 1
ATOM 2550 C CA . MET B 1 1 ? -1.089 -13.859 -24.984 1 25.2 1 MET B CA 1
ATOM 2551 C C . MET B 1 1 ? -1.545 -12.93 -23.859 1 25.2 1 MET B C 1
ATOM 2553 O O . MET B 1 1 ? -1.831 -11.75 -24.109 1 25.2 1 MET B O 1
ATOM 2557 N N . ILE B 1 2 ? -2.398 -13.297 -23.062 1 34.81 2 ILE B N 1
ATOM 2558 C CA . ILE B 1 2 ? -3.051 -12.5 -22.031 1 34.81 2 ILE B CA 1
ATOM 2559 C C . ILE B 1 2 ? -2.023 -11.602 -21.344 1 34.81 2 ILE B C 1
ATOM 2561 O O . ILE B 1 2 ? -0.964 -12.062 -20.922 1 34.81 2 ILE B O 1
ATOM 2565 N N . ASN B 1 3 ? -1.782 -10.508 -21.859 1 39.31 3 ASN B N 1
ATOM 2566 C CA . ASN B 1 3 ? -0.938 -9.461 -21.297 1 39.31 3 ASN B CA 1
ATOM 2567 C C . ASN B 1 3 ? -0.895 -9.516 -19.781 1 39.31 3 ASN B C 1
ATOM 2569 O O . ASN B 1 3 ? -1.826 -9.07 -19.109 1 39.31 3 ASN B O 1
ATOM 2573 N N . HIS B 1 4 ? -0.444 -10.609 -19.219 1 47.06 4 HIS B N 1
ATOM 2574 C CA . HIS B 1 4 ? -0.26 -11.141 -17.875 1 47.06 4 HIS B CA 1
ATOM 2575 C C . HIS B 1 4 ? 0.375 -10.102 -16.969 1 47.06 4 HIS B C 1
ATOM 2577 O O . HIS B 1 4 ? 0.852 -10.43 -15.875 1 47.06 4 HIS B O 1
ATOM 2583 N N . ILE B 1 5 ? 0.923 -9.148 -17.641 1 46.88 5 ILE B N 1
ATOM 2584 C CA . ILE B 1 5 ? 1.546 -8.148 -16.766 1 46.88 5 ILE B CA 1
ATOM 2585 C C . ILE B 1 5 ? 0.672 -7.922 -15.539 1 46.88 5 ILE B C 1
ATOM 2587 O O . ILE B 1 5 ? 0.916 -6.992 -14.758 1 46.88 5 ILE B O 1
ATOM 2591 N N . GLN B 1 6 ? -0.606 -8.367 -15.781 1 51.31 6 GLN B N 1
ATOM 2592 C CA . GLN B 1 6 ? -1.775 -7.867 -15.062 1 51.31 6 GLN B CA 1
ATOM 2593 C C . GLN B 1 6 ? -1.474 -7.676 -13.578 1 51.31 6 GLN B C 1
ATOM 2595 O O . GLN B 1 6 ? -1.726 -6.605 -13.023 1 51.31 6 GLN B O 1
ATOM 2600 N N . GLN B 1 7 ? -2.025 -7.984 -12.453 1 61.62 7 GLN B N 1
ATOM 2601 C CA . GLN B 1 7 ? -2.352 -7.129 -11.32 1 61.62 7 GLN B CA 1
ATOM 2602 C C . GLN B 1 7 ? -1.363 -7.336 -10.172 1 61.62 7 GLN B C 1
ATOM 2604 O O . GLN B 1 7 ? -1.569 -8.195 -9.32 1 61.62 7 GLN B O 1
ATOM 2609 N N . TYR B 1 8 ? -0.163 -6.984 -10.492 1 81.69 8 TYR B N 1
ATOM 2610 C CA . TYR B 1 8 ? 0.838 -7.105 -9.438 1 81.69 8 TYR B CA 1
ATOM 2611 C C . TYR B 1 8 ? 0.494 -6.207 -8.25 1 81.69 8 TYR B C 1
ATOM 2613 O O . TYR B 1 8 ? 1.062 -6.355 -7.168 1 81.69 8 TYR B O 1
ATOM 2621 N N . LEU B 1 9 ? -0.432 -5.441 -8.461 1 86.69 9 LEU B N 1
ATOM 2622 C CA . LEU B 1 9 ? -0.792 -4.52 -7.387 1 86.69 9 LEU B CA 1
ATOM 2623 C C . LEU B 1 9 ? -1.513 -5.254 -6.262 1 86.69 9 LEU B C 1
ATOM 2625 O O . LEU B 1 9 ? -2.537 -5.898 -6.488 1 86.69 9 LEU B O 1
ATOM 2629 N N . ILE B 1 10 ? -0.937 -5.125 -5.098 1 88.12 10 ILE B N 1
ATOM 2630 C CA . ILE B 1 10 ? -1.572 -5.73 -3.932 1 88.12 10 ILE B CA 1
ATOM 2631 C C . ILE B 1 10 ? -2.502 -4.719 -3.268 1 88.12 10 ILE B C 1
ATOM 2633 O O . ILE B 1 10 ? -3.701 -4.969 -3.123 1 88.12 10 ILE B O 1
ATOM 2637 N N . SER B 1 11 ? -1.929 -3.654 -2.896 1 92.19 11 SER B N 1
ATOM 2638 C CA . SER B 1 11 ? -2.725 -2.623 -2.238 1 92.19 11 SER B CA 1
ATOM 2639 C C . SER B 1 11 ? -2.01 -1.275 -2.264 1 92.19 11 SER B C 1
ATOM 2641 O O . SER B 1 11 ? -0.79 -1.216 -2.43 1 92.19 11 SER B O 1
ATOM 2643 N N . THR B 1 12 ? -2.775 -0.28 -2.188 1 94 12 THR B N 1
ATOM 2644 C CA . THR B 1 12 ? -2.311 1.092 -2.018 1 94 12 THR B CA 1
ATOM 2645 C C . THR B 1 12 ? -2.973 1.739 -0.803 1 94 12 THR B C 1
ATOM 2647 O O . THR B 1 12 ? -4.168 1.555 -0.569 1 94 12 THR B O 1
ATOM 2650 N N . GLN B 1 13 ? -2.209 2.432 -0.107 1 93.12 13 GLN B N 1
ATOM 2651 C CA . GLN B 1 13 ? -2.73 3.092 1.086 1 93.12 13 GLN B CA 1
ATOM 2652 C C . GLN B 1 13 ? -2.535 4.602 1.009 1 93.12 13 GLN B C 1
ATOM 2654 O O . GLN B 1 13 ? -1.469 5.078 0.61 1 93.12 13 GLN B O 1
ATOM 2659 N N . TYR B 1 14 ? -3.623 5.352 1.378 1 92.56 14 TYR B N 1
ATOM 2660 C CA . TYR B 1 14 ? -3.623 6.809 1.432 1 92.56 14 TYR B CA 1
ATOM 2661 C C . TYR B 1 14 ? -4.043 7.305 2.811 1 92.56 14 TYR B C 1
ATOM 2663 O O . TYR B 1 14 ? -4.816 6.641 3.506 1 92.56 14 TYR B O 1
ATOM 2671 N N . PHE B 1 15 ? -3.547 8.461 3.141 1 90.56 15 PHE B N 1
ATOM 2672 C CA . PHE B 1 15 ? -4.176 9.133 4.273 1 90.56 15 PHE B CA 1
ATOM 2673 C C . PHE B 1 15 ? -5.574 9.609 3.91 1 90.56 15 PHE B C 1
ATOM 2675 O O . PHE B 1 15 ? -5.797 10.133 2.814 1 90.56 15 PHE B O 1
ATOM 2682 N N . ALA B 1 16 ? -6.434 9.344 4.801 1 90.56 16 ALA B N 1
ATOM 2683 C CA . ALA B 1 16 ? -7.781 9.867 4.582 1 90.56 16 ALA B CA 1
ATOM 2684 C C . ALA B 1 16 ? -7.91 11.297 5.117 1 90.56 16 ALA B C 1
ATOM 2686 O O . ALA B 1 16 ? -7.961 11.508 6.332 1 90.56 16 ALA B O 1
ATOM 2687 N N . PRO B 1 17 ? -8 12.188 4.203 1 87.38 17 PRO B N 1
ATOM 2688 C CA . PRO B 1 17 ? -8.141 13.562 4.691 1 87.38 17 PRO B CA 1
ATOM 2689 C C . PRO B 1 17 ? -9.461 13.797 5.426 1 87.38 17 PRO B C 1
ATOM 2691 O O . PRO B 1 17 ? -10.422 13.055 5.223 1 87.38 17 PRO B O 1
ATOM 2694 N N . ARG B 1 18 ? -9.547 14.789 6.297 1 83.19 18 ARG B N 1
ATOM 2695 C CA . ARG B 1 18 ? -10.727 15.039 7.125 1 83.19 18 ARG B CA 1
ATOM 2696 C C . ARG B 1 18 ? -11.656 16.047 6.453 1 83.19 18 ARG B C 1
ATOM 2698 O O . ARG B 1 18 ? -12.836 16.141 6.816 1 83.19 18 ARG B O 1
ATOM 2705 N N . GLY B 1 19 ? -11.281 16.672 5.434 1 81.44 19 GLY B N 1
ATOM 2706 C CA . GLY B 1 19 ? -12.148 17.609 4.738 1 81.44 19 GLY B CA 1
ATOM 2707 C C . GLY B 1 19 ? -12.836 17 3.531 1 81.44 19 GLY B C 1
ATOM 2708 O O . GLY B 1 19 ? -12.227 16.234 2.779 1 81.44 19 GLY B O 1
ATOM 2709 N N . LYS B 1 20 ? -14.094 17.438 3.42 1 84.88 20 LYS B N 1
ATOM 2710 C CA . LYS B 1 20 ? -14.938 16.906 2.344 1 84.88 20 LYS B CA 1
ATOM 2711 C C . LYS B 1 20 ? -14.305 17.172 0.979 1 84.88 20 LYS B C 1
ATOM 2713 O O . LYS B 1 20 ? -14.18 16.266 0.16 1 84.88 20 LYS B O 1
ATOM 2718 N N . GLU B 1 21 ? -13.898 18.344 0.771 1 84.25 21 GLU B N 1
ATOM 2719 C CA . GLU B 1 21 ? -13.344 18.719 -0.525 1 84.25 21 GLU B CA 1
ATOM 2720 C C . GLU B 1 21 ? -12.07 17.922 -0.829 1 84.25 21 GLU B C 1
ATOM 2722 O O . GLU B 1 21 ? -11.875 17.469 -1.952 1 84.25 21 GLU B O 1
ATOM 2727 N N . ARG B 1 22 ? -11.32 17.844 0.133 1 86 22 ARG B N 1
ATOM 2728 C CA . ARG B 1 22 ? -10.07 17.125 -0.044 1 86 22 ARG B CA 1
ATOM 2729 C C . ARG B 1 22 ? -10.328 15.648 -0.333 1 86 22 ARG B C 1
ATOM 2731 O O . ARG B 1 22 ? -9.602 15.023 -1.115 1 86 22 ARG B O 1
ATOM 2738 N N . L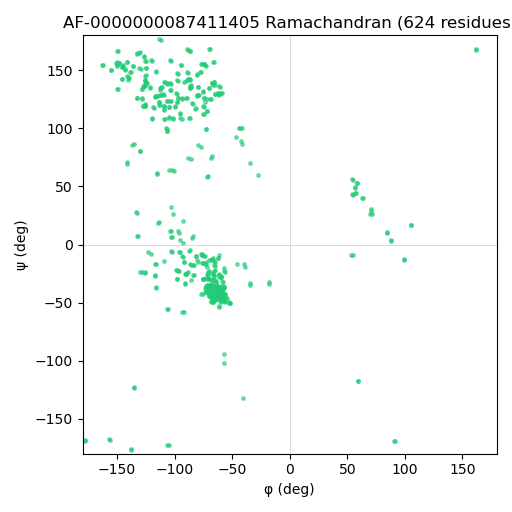EU B 1 23 ? -11.297 15.141 0.28 1 90.44 23 LEU B N 1
ATOM 2739 C CA . LEU B 1 23 ? -11.641 13.742 0.06 1 90.44 23 LEU B CA 1
ATOM 2740 C C . LEU B 1 23 ? -12.172 13.523 -1.354 1 90.44 23 LEU B C 1
ATOM 2742 O O . LEU B 1 23 ? -11.891 12.5 -1.978 1 90.44 23 LEU B O 1
ATOM 2746 N N . ILE B 1 24 ? -12.922 14.484 -1.859 1 90.81 24 ILE B N 1
ATOM 2747 C CA . ILE B 1 24 ? -13.438 14.406 -3.219 1 90.81 24 ILE B CA 1
ATOM 2748 C C . ILE B 1 24 ? -12.289 14.445 -4.219 1 90.81 24 ILE B C 1
ATOM 2750 O O . ILE B 1 24 ? -12.242 13.641 -5.152 1 90.81 24 ILE B O 1
ATOM 2754 N N . ILE B 1 25 ? -11.375 15.266 -3.932 1 89.69 25 ILE B N 1
ATOM 2755 C CA . ILE B 1 25 ? -10.219 15.383 -4.809 1 89.69 25 ILE B CA 1
ATOM 2756 C C . ILE B 1 25 ? -9.406 14.086 -4.777 1 89.69 25 ILE B C 1
ATOM 2758 O O . ILE B 1 25 ? -8.984 13.594 -5.824 1 89.69 25 ILE B O 1
ATOM 2762 N N . LEU B 1 26 ? -9.227 13.625 -3.627 1 92.31 26 LEU B N 1
ATOM 2763 C CA . LEU B 1 26 ? -8.508 12.359 -3.498 1 92.31 26 LEU B CA 1
ATOM 2764 C C . LEU B 1 26 ? -9.25 11.242 -4.223 1 92.31 26 LEU B C 1
ATOM 2766 O O . LEU B 1 26 ? -8.625 10.391 -4.867 1 92.31 26 LEU B O 1
ATOM 2770 N N . GLY B 1 27 ? -10.555 11.25 -4.098 1 93.88 27 GLY B N 1
ATOM 2771 C CA . GLY B 1 27 ? -11.344 10.273 -4.828 1 93.88 27 GLY B CA 1
ATOM 2772 C C . GLY B 1 27 ? -11.102 10.305 -6.324 1 93.88 27 GLY B C 1
ATOM 2773 O O . GLY B 1 27 ? -10.969 9.258 -6.961 1 93.88 27 GLY B O 1
ATOM 2774 N N . ASP B 1 28 ? -11.031 11.461 -6.828 1 91.75 28 ASP B N 1
ATOM 2775 C CA . ASP B 1 28 ? -10.75 11.641 -8.25 1 91.75 28 ASP B CA 1
ATOM 2776 C C . ASP B 1 28 ? -9.391 11.047 -8.617 1 91.75 28 ASP B C 1
ATOM 2778 O O . ASP B 1 28 ? -9.258 10.359 -9.633 1 91.75 28 ASP B O 1
ATOM 2782 N N . HIS B 1 29 ? -8.477 11.258 -7.762 1 89.19 29 HIS B N 1
ATOM 2783 C CA . HIS B 1 29 ? -7.129 10.742 -7.984 1 89.19 29 HIS B CA 1
ATOM 2784 C C . HIS B 1 29 ? -7.105 9.219 -7.926 1 89.19 29 HIS B C 1
ATOM 2786 O O . HIS B 1 29 ? -6.43 8.578 -8.727 1 89.19 29 HIS B O 1
ATOM 2792 N N . ILE B 1 30 ? -7.754 8.711 -6.988 1 92.88 30 ILE B N 1
ATOM 2793 C CA . ILE B 1 30 ? -7.809 7.266 -6.82 1 92.88 30 ILE B CA 1
ATOM 2794 C C . ILE B 1 30 ? -8.438 6.629 -8.055 1 92.88 30 ILE B C 1
ATOM 2796 O O . ILE B 1 30 ? -7.949 5.613 -8.562 1 92.88 30 ILE B O 1
ATOM 2800 N N . SER B 1 31 ? -9.461 7.227 -8.516 1 91.62 31 SER B N 1
ATOM 2801 C CA . SER B 1 31 ? -10.117 6.703 -9.703 1 91.62 31 SER B CA 1
ATOM 2802 C C . SER B 1 31 ? -9.18 6.707 -10.906 1 91.62 31 SER B C 1
ATOM 2804 O O . SER B 1 31 ? -9.102 5.723 -11.641 1 91.62 31 SER B O 1
ATOM 2806 N N . GLN B 1 32 ? -8.5 7.73 -11.102 1 86.31 32 GLN B N 1
ATOM 2807 C CA . GLN B 1 32 ? -7.582 7.863 -12.234 1 86.31 32 GLN B CA 1
ATOM 2808 C C . GLN B 1 32 ? -6.445 6.848 -12.141 1 86.31 32 GLN B C 1
ATOM 2810 O O . GLN B 1 32 ? -6.008 6.305 -13.156 1 86.31 32 GLN B O 1
ATOM 2815 N N . ARG B 1 33 ? -6.109 6.559 -11.023 1 86.5 33 ARG B N 1
ATOM 2816 C CA . ARG B 1 33 ? -4.914 5.746 -10.828 1 86.5 33 ARG B CA 1
ATOM 2817 C C . ARG B 1 33 ? -5.262 4.262 -10.789 1 86.5 33 ARG B C 1
ATOM 2819 O O . ARG B 1 33 ? -4.469 3.422 -11.227 1 86.5 33 ARG B O 1
ATOM 2826 N N . HIS B 1 34 ? -6.414 3.99 -10.273 1 91.38 34 HIS B N 1
ATOM 2827 C CA . HIS B 1 34 ? -6.637 2.592 -9.922 1 91.38 34 HIS B CA 1
ATOM 2828 C C . HIS B 1 34 ? -7.789 1.999 -10.734 1 91.38 34 HIS B C 1
ATOM 2830 O O . HIS B 1 34 ? -7.867 0.781 -10.906 1 91.38 34 HIS B O 1
ATOM 2836 N N . LEU B 1 35 ? -8.641 2.828 -11.117 1 91.19 35 LEU B N 1
ATOM 2837 C CA . LEU B 1 35 ? -9.828 2.316 -11.789 1 91.19 35 LEU B CA 1
ATOM 2838 C C . LEU B 1 35 ? -9.531 1.978 -13.242 1 91.19 35 LEU B C 1
ATOM 2840 O O . LEU B 1 35 ? -8.984 2.803 -13.977 1 91.19 35 LEU B O 1
ATOM 2844 N N . LEU B 1 36 ? -9.883 0.793 -13.602 1 88.06 36 LEU B N 1
ATOM 2845 C CA . LEU B 1 36 ? -9.766 0.357 -14.992 1 88.06 36 LEU B CA 1
ATOM 2846 C C . LEU B 1 36 ? -11.125 0.359 -15.68 1 88.06 36 LEU B C 1
ATOM 2848 O O . LEU B 1 36 ? -12.156 0.21 -15.023 1 88.06 36 LEU B O 1
ATOM 2852 N N . PHE B 1 37 ? -11.078 0.423 -16.938 1 85.38 37 PHE B N 1
ATOM 2853 C CA . PHE B 1 37 ? -12.305 0.429 -17.734 1 85.38 37 PHE B CA 1
ATOM 2854 C C . PHE B 1 37 ? -13.031 -0.907 -17.609 1 85.38 37 PHE B C 1
ATOM 2856 O O . PHE B 1 37 ? -14.258 -0.963 -17.703 1 85.38 37 PHE B O 1
ATOM 2863 N N . THR B 1 38 ? -12.266 -1.949 -17.312 1 88.75 38 THR B N 1
ATOM 2864 C CA . THR B 1 38 ? -12.82 -3.297 -17.266 1 88.75 38 THR B CA 1
ATOM 2865 C C . THR B 1 38 ? -13.398 -3.602 -15.883 1 88.75 38 THR B C 1
ATOM 2867 O O . THR B 1 38 ? -14.055 -4.625 -15.695 1 88.75 38 THR B O 1
ATOM 2870 N N . ASP B 1 39 ? -13.211 -2.666 -14.953 1 92.44 39 ASP B N 1
ATOM 2871 C CA . ASP B 1 39 ? -13.75 -2.885 -13.609 1 92.44 39 ASP B CA 1
ATOM 2872 C C . ASP B 1 39 ? -15.266 -2.699 -13.594 1 92.44 39 ASP B C 1
ATOM 2874 O O . ASP B 1 39 ? -15.773 -1.65 -13.992 1 92.44 39 ASP B O 1
ATOM 2878 N N . ARG B 1 40 ? -15.898 -3.727 -13.094 1 93.31 40 ARG B N 1
ATOM 2879 C CA . ARG B 1 40 ? -17.359 -3.656 -13.094 1 93.31 40 ARG B CA 1
ATOM 2880 C C . ARG B 1 40 ? -17.906 -3.646 -11.68 1 93.31 40 ARG B C 1
ATOM 2882 O O . ARG B 1 40 ? -18.938 -3.037 -11.414 1 93.31 40 ARG B O 1
ATOM 2889 N N . LEU B 1 41 ? -17.312 -4.34 -10.852 1 96.69 41 LEU B N 1
ATOM 2890 C CA . LEU B 1 41 ? -17.766 -4.422 -9.469 1 96.69 41 LEU B CA 1
ATOM 2891 C C . LEU B 1 41 ? -16.797 -3.695 -8.531 1 96.69 41 LEU B C 1
ATOM 2893 O O . LEU B 1 41 ? -15.703 -4.184 -8.273 1 96.69 41 LEU B O 1
ATOM 2897 N N . ILE B 1 42 ? -17.25 -2.541 -8.031 1 97.12 42 ILE B N 1
ATOM 2898 C CA . ILE B 1 42 ? -16.438 -1.746 -7.109 1 97.12 42 ILE B CA 1
ATOM 2899 C C . ILE B 1 42 ? -17.047 -1.815 -5.711 1 97.12 42 ILE B C 1
ATOM 2901 O O . ILE B 1 42 ? -18.203 -1.461 -5.508 1 97.12 42 ILE B O 1
ATOM 2905 N N . GLY B 1 43 ? -16.281 -2.387 -4.805 1 98.19 43 GLY B N 1
ATOM 2906 C CA . GLY B 1 43 ? -16.75 -2.479 -3.424 1 98.19 43 GLY B CA 1
ATOM 2907 C C . GLY B 1 43 ? -16.172 -1.389 -2.535 1 98.19 43 GLY B C 1
ATOM 2908 O O . GLY B 1 43 ? -14.969 -1.139 -2.543 1 98.19 43 GLY B O 1
ATOM 2909 N N . ILE B 1 44 ? -17.047 -0.744 -1.813 1 97.81 44 ILE B N 1
ATOM 2910 C CA . ILE B 1 44 ? -16.656 0.276 -0.849 1 97.81 44 ILE B CA 1
ATOM 2911 C C . ILE B 1 44 ? -17.016 -0.182 0.562 1 97.81 44 ILE B C 1
ATOM 2913 O O . ILE B 1 44 ? -18.141 -0.616 0.813 1 97.81 44 ILE B O 1
ATOM 2917 N N . VAL B 1 45 ? -16.031 -0.123 1.384 1 97.75 45 VAL B N 1
ATOM 2918 C CA . VAL B 1 45 ? -16.266 -0.531 2.764 1 97.75 45 VAL B CA 1
ATOM 2919 C C . VAL B 1 45 ? -15.836 0.585 3.715 1 97.75 45 VAL B C 1
ATOM 2921 O O . VAL B 1 45 ? -14.844 1.278 3.461 1 97.75 45 VAL B O 1
ATOM 2924 N N . GLY B 1 46 ? -16.578 0.802 4.781 1 94.88 46 GLY B N 1
ATOM 2925 C CA . GLY B 1 46 ? -16.328 1.83 5.777 1 94.88 46 GLY B CA 1
ATOM 2926 C C . GLY B 1 46 ? -17.547 2.135 6.637 1 94.88 46 GLY B C 1
ATOM 2927 O O . GLY B 1 46 ? -18.656 1.741 6.301 1 94.88 46 GLY B O 1
ATOM 2928 N N . ASP B 1 47 ? -17.359 2.828 7.664 1 91.56 47 ASP B N 1
ATOM 2929 C CA . ASP B 1 47 ? -18.422 3.145 8.602 1 91.56 47 ASP B CA 1
ATOM 2930 C C . ASP B 1 47 ? -19.156 4.418 8.195 1 91.56 47 ASP B C 1
ATOM 2932 O O . ASP B 1 47 ? -18.703 5.156 7.324 1 91.56 47 ASP B O 1
ATOM 2936 N N . ALA B 1 48 ? -20.281 4.586 8.867 1 84.31 48 ALA B N 1
ATOM 2937 C CA . ALA B 1 48 ? -21.047 5.82 8.68 1 84.31 48 ALA B CA 1
ATOM 2938 C C . ALA B 1 48 ? -20.234 7.035 9.109 1 84.31 48 ALA B C 1
ATOM 2940 O O . ALA B 1 48 ? -19.547 7.008 10.133 1 84.31 48 ALA B O 1
ATOM 2941 N N . GLY B 1 49 ? -20.219 7.98 8.219 1 82.94 49 GLY B N 1
ATOM 2942 C CA . GLY B 1 49 ? -19.547 9.219 8.578 1 82.94 49 GLY B CA 1
ATOM 2943 C C . GLY B 1 49 ? -18.062 9.203 8.258 1 82.94 49 GLY B C 1
ATOM 2944 O O . GLY B 1 49 ? -17.344 10.164 8.539 1 82.94 49 GLY B O 1
ATOM 2945 N N . SER B 1 50 ? -17.562 8.141 7.637 1 89.19 50 SER B N 1
ATOM 2946 C CA . SER B 1 50 ? -16.125 8.023 7.371 1 89.19 50 SER B CA 1
ATOM 2947 C C . SER B 1 50 ? -15.727 8.828 6.141 1 89.19 50 SER B C 1
ATOM 2949 O O . SER B 1 50 ? -14.539 9.062 5.902 1 89.19 50 SER B O 1
ATOM 2951 N N . GLY B 1 51 ? -16.688 9.25 5.375 1 89.56 51 GLY B N 1
ATOM 2952 C CA . GLY B 1 51 ? -16.391 10 4.168 1 89.56 51 GLY B CA 1
ATOM 2953 C C . GLY B 1 51 ? -16.578 9.188 2.898 1 89.56 51 GLY B C 1
ATOM 2954 O O . GLY B 1 51 ? -16.125 9.586 1.826 1 89.56 51 GLY B O 1
ATOM 2955 N N . LYS B 1 52 ? -17.281 8.086 3.002 1 91.5 52 LYS B N 1
ATOM 2956 C CA . LYS B 1 52 ? -17.516 7.203 1.861 1 91.5 52 LYS B CA 1
ATOM 2957 C C . LYS B 1 52 ? -18.188 7.953 0.712 1 91.5 52 LYS B C 1
ATOM 2959 O O . LYS B 1 52 ? -17.734 7.863 -0.435 1 91.5 52 LYS B O 1
ATOM 2964 N N . SER B 1 53 ? -19.219 8.688 1.061 1 87.88 53 SER B N 1
ATOM 2965 C CA . SER B 1 53 ? -19.984 9.383 0.031 1 87.88 53 SER B CA 1
ATOM 2966 C C . SER B 1 53 ? -19.125 10.398 -0.711 1 87.88 53 SER B C 1
ATOM 2968 O O . SER B 1 53 ? -19.188 10.5 -1.938 1 87.88 53 SER B O 1
ATOM 2970 N N . SER B 1 54 ? -18.391 11.125 0.028 1 89.81 54 SER B N 1
ATOM 2971 C CA . SER B 1 54 ? -17.5 12.094 -0.591 1 89.81 54 SER B CA 1
ATOM 2972 C C . SER B 1 54 ? -16.469 11.398 -1.481 1 89.81 54 SER B C 1
ATOM 2974 O O . SER B 1 54 ? -16.156 11.891 -2.57 1 89.81 54 SER B O 1
ATOM 2976 N N . LEU B 1 55 ? -15.945 10.344 -1.001 1 94.12 55 LEU B N 1
ATOM 2977 C CA . LEU B 1 55 ? -14.969 9.57 -1.764 1 94.12 55 LEU B CA 1
ATOM 2978 C C . LEU B 1 55 ? -15.578 9.062 -3.066 1 94.12 55 LEU B C 1
ATOM 2980 O O . LEU B 1 55 ? -14.961 9.164 -4.129 1 94.12 55 LEU B O 1
ATOM 2984 N N . ILE B 1 56 ? -16.781 8.555 -2.979 1 93.94 56 ILE B N 1
ATOM 2985 C CA . ILE B 1 56 ? -17.469 8.016 -4.145 1 93.94 56 ILE B CA 1
ATOM 2986 C C . ILE B 1 56 ? -17.766 9.133 -5.141 1 93.94 56 ILE B C 1
ATOM 2988 O O . ILE B 1 56 ? -17.578 8.961 -6.348 1 93.94 56 ILE B O 1
ATOM 2992 N N . LYS B 1 57 ? -18.188 10.258 -4.641 1 91.38 57 LYS B N 1
ATOM 2993 C CA . LYS B 1 57 ? -18.453 11.406 -5.504 1 91.38 57 LYS B CA 1
ATOM 2994 C C . LYS B 1 57 ? -17.188 11.812 -6.273 1 91.38 57 LYS B C 1
ATOM 2996 O O . LYS B 1 57 ? -17.281 12.219 -7.438 1 91.38 57 LYS B O 1
ATOM 3001 N N . GLY B 1 58 ? -16.109 11.711 -5.625 1 92.5 58 GLY B N 1
ATOM 3002 C CA . GLY B 1 58 ? -14.852 12.016 -6.281 1 92.5 58 GLY B CA 1
ATOM 3003 C C . GLY B 1 58 ? -14.453 10.977 -7.312 1 92.5 58 GLY B C 1
ATOM 3004 O O . GLY B 1 58 ? -14.008 11.32 -8.414 1 92.5 58 GLY B O 1
ATOM 3005 N N . MET B 1 59 ? -14.648 9.75 -6.977 1 94.12 59 MET B N 1
ATOM 3006 C CA . MET B 1 59 ? -14.234 8.656 -7.844 1 94.12 59 MET B CA 1
ATOM 3007 C C . MET B 1 59 ? -15.125 8.57 -9.078 1 94.12 59 MET B C 1
ATOM 3009 O O . MET B 1 59 ? -14.664 8.18 -10.156 1 94.12 59 MET B O 1
ATOM 3013 N N . PHE B 1 60 ? -16.344 8.875 -8.875 1 91.62 60 PHE B N 1
ATOM 3014 C CA . PHE B 1 60 ? -17.312 8.742 -9.945 1 91.62 60 PHE B CA 1
ATOM 3015 C C . PHE B 1 60 ? -18.125 10.023 -10.094 1 91.62 60 PHE B C 1
ATOM 3017 O O . PHE B 1 60 ? -19.312 10.047 -9.75 1 91.62 60 PHE B O 1
ATOM 3024 N N . PRO B 1 61 ? -17.422 10.875 -10.773 1 84.94 61 PRO B N 1
ATOM 3025 C CA . PRO B 1 61 ? -18.156 12.125 -10.953 1 84.94 61 PRO B CA 1
ATOM 3026 C C . PRO B 1 61 ? -19.406 11.953 -11.797 1 84.94 61 PRO B C 1
ATOM 3028 O O . PRO B 1 61 ? -19.391 11.25 -12.805 1 84.94 61 PRO B O 1
ATOM 3031 N N . GLY B 1 62 ? -20.562 12.406 -11.367 1 75 62 GLY B N 1
ATOM 3032 C CA . GLY B 1 62 ? -21.812 12.352 -12.125 1 75 62 GLY B CA 1
ATOM 3033 C C . GLY B 1 62 ? -22.703 11.203 -11.719 1 75 62 GLY B C 1
ATOM 3034 O O . GLY B 1 62 ? -23.859 11.117 -12.164 1 75 62 GLY B O 1
ATOM 3035 N N . LEU B 1 63 ? -22.094 10.336 -10.969 1 74.69 63 LEU B N 1
ATOM 3036 C CA . LEU B 1 63 ? -22.875 9.195 -10.5 1 74.69 63 LEU B CA 1
ATOM 3037 C C . LEU B 1 63 ? -23.922 9.641 -9.484 1 74.69 63 LEU B C 1
ATOM 3039 O O . LEU B 1 63 ? -23.625 10.414 -8.57 1 74.69 63 LEU B O 1
ATOM 3043 N N . GLU B 1 64 ? -25.109 9.273 -9.828 1 67.81 64 GLU B N 1
ATOM 3044 C CA . GLU B 1 64 ? -26.172 9.539 -8.867 1 67.81 64 GLU B CA 1
ATOM 3045 C C . GLU B 1 64 ? -26.109 8.555 -7.695 1 67.81 64 GLU B C 1
ATOM 3047 O O . GLU B 1 64 ? -26.141 7.34 -7.898 1 67.81 64 GLU B O 1
ATOM 3052 N N . LEU B 1 65 ? -25.922 9.062 -6.527 1 64.5 65 LEU B N 1
ATOM 3053 C CA . LEU B 1 65 ? -25.828 8.203 -5.352 1 64.5 65 LEU B CA 1
ATOM 3054 C C . LEU B 1 65 ? -27.219 7.793 -4.867 1 64.5 65 LEU B C 1
ATOM 3056 O O . LEU B 1 65 ? -28.172 8.586 -4.93 1 64.5 65 LEU B O 1
ATOM 3060 N N . ALA B 1 66 ? -27.438 6.465 -4.691 1 54 66 ALA B N 1
ATOM 3061 C CA . ALA B 1 66 ? -28.719 5.93 -4.262 1 54 66 ALA B CA 1
ATOM 3062 C C . ALA B 1 66 ? -29.203 6.613 -2.984 1 54 66 ALA B C 1
ATOM 3064 O O . ALA B 1 66 ? -30.406 6.816 -2.793 1 54 66 ALA B O 1
ATOM 3065 N N . ASN B 1 67 ? -28.312 6.691 -1.989 1 48.31 67 ASN B N 1
ATOM 3066 C CA . ASN B 1 67 ? -28.703 7.25 -0.698 1 48.31 67 ASN B CA 1
ATOM 3067 C C . ASN B 1 67 ? -28.219 8.688 -0.541 1 48.31 67 ASN B C 1
ATOM 3069 O O . ASN B 1 67 ? -27.938 9.133 0.571 1 48.31 67 ASN B O 1
ATOM 3073 N N . ASP B 1 68 ? -28.078 9.273 -1.626 1 46.69 68 ASP B N 1
ATOM 3074 C CA . ASP B 1 68 ? -27.734 10.625 -1.202 1 46.69 68 ASP B CA 1
ATOM 3075 C C . ASP B 1 68 ? -28.625 11.078 -0.042 1 46.69 68 ASP B C 1
ATOM 3077 O O . ASP B 1 68 ? -29.844 10.859 -0.057 1 46.69 68 ASP B O 1
ATOM 3081 N N . ASP B 1 69 ? -28.047 10.977 1.086 1 42.91 69 ASP B N 1
ATOM 3082 C CA . ASP B 1 69 ? -28.688 11.266 2.363 1 42.91 69 ASP B CA 1
ATOM 3083 C C . ASP B 1 69 ? -29.953 12.109 2.168 1 42.91 69 ASP B C 1
ATOM 3085 O O . ASP B 1 69 ? -30.844 12.109 3.021 1 42.91 69 ASP B O 1
ATOM 3089 N N . ASP B 1 70 ? -29.984 12.945 1.26 1 41.69 70 ASP B N 1
ATOM 3090 C CA . ASP B 1 70 ? -31.094 13.891 1.318 1 41.69 70 ASP B CA 1
ATOM 3091 C C . ASP B 1 70 ? -32.344 13.32 0.633 1 41.69 70 ASP B C 1
ATOM 3093 O O . ASP B 1 70 ? -33.438 13.82 0.832 1 41.69 70 ASP B O 1
ATOM 3097 N N . VAL B 1 71 ? -32.219 12.422 -0.459 1 37.59 71 VAL B N 1
ATOM 3098 C CA . VAL B 1 71 ? -33.5 12.086 -1.095 1 37.59 71 VAL B CA 1
ATOM 3099 C C . VAL B 1 71 ? -33.562 10.578 -1.348 1 37.59 71 VAL B C 1
ATOM 3101 O O . VAL B 1 71 ? -32.781 10.039 -2.123 1 37.59 71 VAL B O 1
ATOM 3104 N N . ILE B 1 72 ? -34 9.805 -0.375 1 41.78 72 ILE B N 1
ATOM 3105 C CA . ILE B 1 72 ? -34.406 8.43 -0.635 1 41.78 72 ILE B CA 1
ATOM 3106 C C . ILE B 1 72 ? -35.219 8.359 -1.926 1 41.78 72 ILE B C 1
ATOM 3108 O O . ILE B 1 72 ? -36.312 8.922 -2.004 1 41.78 72 ILE B O 1
ATOM 3112 N N . ASN B 1 73 ? -34.719 8.188 -3.055 1 44.47 73 ASN B N 1
ATOM 3113 C CA . ASN B 1 73 ? -35.594 8.117 -4.219 1 44.47 73 ASN B CA 1
ATOM 3114 C C . ASN B 1 73 ? -36.281 6.766 -4.316 1 44.47 73 ASN B C 1
ATOM 3116 O O . ASN B 1 73 ? -35.656 5.762 -4.676 1 44.47 73 ASN B O 1
ATOM 3120 N N . PRO B 1 74 ? -37.375 6.594 -3.605 1 50.41 74 PRO B N 1
ATOM 3121 C CA . PRO B 1 74 ? -38.156 5.375 -3.742 1 50.41 74 PRO B CA 1
ATOM 3122 C C . PRO B 1 74 ? -38.156 4.816 -5.164 1 50.41 74 PRO B C 1
ATOM 3124 O O . PRO B 1 74 ? -38.281 3.604 -5.355 1 50.41 74 PRO B O 1
ATOM 3127 N N . ARG B 1 75 ? -38.094 5.73 -6.02 1 50.12 75 ARG B N 1
ATOM 3128 C CA . ARG B 1 75 ? -38.125 5.309 -7.418 1 50.12 75 ARG B CA 1
ATOM 3129 C C . ARG B 1 75 ? -36.938 4.406 -7.746 1 50.12 75 ARG B C 1
ATOM 3131 O O . ARG B 1 75 ? -37.031 3.514 -8.594 1 50.12 75 ARG B O 1
ATOM 3138 N N . LYS B 1 76 ? -35.969 4.633 -7.043 1 55.41 76 LYS B N 1
ATOM 3139 C CA . LYS B 1 76 ? -34.781 3.812 -7.324 1 55.41 76 LYS B CA 1
ATOM 3140 C C . LYS B 1 76 ? -35 2.375 -6.859 1 55.41 76 LYS B C 1
ATOM 3142 O O . LYS B 1 76 ? -34.594 1.432 -7.539 1 55.41 76 LYS B O 1
ATOM 3147 N N . ILE B 1 77 ? -35.688 2.26 -5.754 1 55.91 77 ILE B N 1
ATOM 3148 C CA . ILE B 1 77 ? -36.031 0.931 -5.266 1 55.91 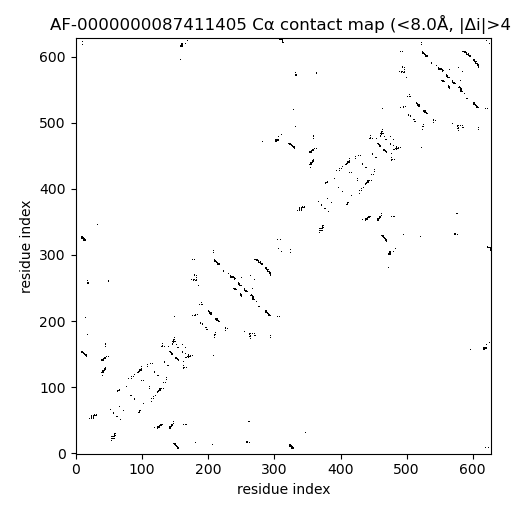77 ILE B CA 1
ATOM 3149 C C . ILE B 1 77 ? -36.969 0.248 -6.25 1 55.91 77 ILE B C 1
ATOM 3151 O O . ILE B 1 77 ? -36.812 -0.939 -6.547 1 55.91 77 ILE B O 1
ATOM 3155 N N . MET B 1 78 ? -37.938 1.126 -6.59 1 53.44 78 MET B N 1
ATOM 3156 C CA . MET B 1 78 ? -38.906 0.586 -7.539 1 53.44 78 MET B CA 1
ATOM 3157 C C . MET B 1 78 ? -38.219 0.204 -8.852 1 53.44 78 MET B C 1
ATOM 3159 O O . MET B 1 78 ? -38.531 -0.831 -9.438 1 53.44 78 MET B O 1
ATOM 3163 N N . VAL B 1 79 ? -37.312 1.052 -9.25 1 54.94 79 VAL B N 1
ATOM 3164 C CA . VAL B 1 79 ? -36.562 0.793 -10.484 1 54.94 79 VAL B CA 1
ATOM 3165 C C . VAL B 1 79 ? -35.75 -0.48 -10.336 1 54.94 79 VAL B C 1
ATOM 3167 O O . VAL B 1 79 ? -35.656 -1.289 -11.266 1 54.94 79 VAL B O 1
ATOM 3170 N N . LEU B 1 80 ? -35.281 -0.609 -9.18 1 58.84 80 LEU B N 1
ATOM 3171 C CA . LEU B 1 80 ? -34.5 -1.812 -8.922 1 58.84 80 LEU B CA 1
ATOM 3172 C C . LEU B 1 80 ? -35.375 -3.059 -9.016 1 58.84 80 LEU B C 1
ATOM 3174 O O . LEU B 1 80 ? -34.969 -4.055 -9.625 1 58.84 80 LEU B O 1
ATOM 3178 N N . ARG B 1 81 ? -36.5 -2.889 -8.406 1 58.25 81 ARG B N 1
ATOM 3179 C CA . ARG B 1 81 ? -37.375 -4.035 -8.438 1 58.25 81 ARG B CA 1
ATOM 3180 C C . ARG B 1 81 ? -37.844 -4.328 -9.867 1 58.25 81 ARG B C 1
ATOM 3182 O O . ARG B 1 81 ? -37.938 -5.492 -10.273 1 58.25 81 ARG B O 1
ATOM 3189 N N . GLU B 1 82 ? -38.125 -3.232 -10.484 1 58.5 82 GLU B N 1
ATOM 3190 C CA . GLU B 1 82 ? -38.562 -3.414 -11.859 1 58.5 82 GLU B CA 1
ATOM 3191 C C . GLU B 1 82 ? -37.438 -3.91 -12.75 1 58.5 82 GLU B C 1
ATOM 3193 O O . GLU B 1 82 ? -37.656 -4.758 -13.617 1 58.5 82 GLU B O 1
ATOM 3198 N N . ALA B 1 83 ? -36.312 -3.295 -12.586 1 57.12 83 ALA B N 1
ATOM 3199 C CA . ALA B 1 83 ? -35.156 -3.736 -13.383 1 57.12 83 ALA B CA 1
ATOM 3200 C C . ALA B 1 83 ? -34.844 -5.215 -13.141 1 57.12 83 ALA B C 1
ATOM 3202 O O . ALA B 1 83 ? -34.531 -5.941 -14.078 1 57.12 83 ALA B O 1
ATOM 3203 N N . ILE B 1 84 ? -34.875 -5.566 -11.938 1 54.78 84 ILE B N 1
ATOM 3204 C CA . ILE B 1 84 ? -34.719 -6.977 -11.602 1 54.78 84 ILE B CA 1
ATOM 3205 C C . ILE B 1 84 ? -35.812 -7.805 -12.305 1 54.78 84 ILE B C 1
ATOM 3207 O O . ILE B 1 84 ? -35.5 -8.859 -12.875 1 54.78 84 ILE B O 1
ATOM 3211 N N . ALA B 1 85 ? -37 -7.203 -12.227 1 53.03 85 ALA B N 1
ATOM 3212 C CA . ALA B 1 85 ? -38.156 -7.922 -12.789 1 53.03 85 ALA B CA 1
ATOM 3213 C C . ALA B 1 85 ? -38.094 -7.926 -14.312 1 53.03 85 ALA B C 1
ATOM 3215 O O . ALA B 1 85 ? -38.438 -8.922 -14.945 1 53.03 85 ALA B O 1
ATOM 3216 N N . LEU B 1 86 ? -37.688 -6.797 -14.836 1 52.41 86 LEU B N 1
ATOM 3217 C CA . LEU B 1 86 ? -37.844 -6.668 -16.281 1 52.41 86 LEU B CA 1
ATOM 3218 C C . LEU B 1 86 ? -36.562 -7.039 -17 1 52.41 86 LEU B C 1
ATOM 3220 O O . LEU B 1 86 ? -36.531 -7.164 -18.219 1 52.41 86 LEU B O 1
ATOM 3224 N N . GLY B 1 87 ? -35.625 -7.461 -16.266 1 52.31 87 GLY B N 1
ATOM 3225 C CA . GLY B 1 87 ? -34.375 -7.785 -16.922 1 52.31 87 GLY B CA 1
ATOM 3226 C C . GLY B 1 87 ? -33.844 -6.652 -17.781 1 52.31 87 GLY B C 1
ATOM 3227 O O . GLY B 1 87 ? -32.938 -6.859 -18.594 1 52.31 87 GLY B O 1
ATOM 3228 N N . GLU B 1 88 ? -34.562 -5.605 -18.016 1 49.34 88 GLU B N 1
ATOM 3229 C CA . GLU B 1 88 ? -34.219 -4.547 -18.953 1 49.34 88 GLU B CA 1
ATOM 3230 C C . GLU B 1 88 ? -33.375 -3.459 -18.266 1 49.34 88 GLU B C 1
ATOM 3232 O O . GLU B 1 88 ? -33.906 -2.76 -17.391 1 49.34 88 GLU B O 1
ATOM 3237 N N . VAL B 1 89 ? -32.188 -3.607 -17.969 1 52.84 89 VAL B N 1
ATOM 3238 C CA . VAL B 1 89 ? -31.25 -2.645 -17.375 1 52.84 89 VAL B CA 1
ATOM 3239 C C . VAL B 1 89 ? -30.875 -1.588 -18.422 1 52.84 89 VAL B C 1
ATOM 3241 O O . VAL B 1 89 ? -30.141 -1.871 -19.375 1 52.84 89 VAL B O 1
ATOM 3244 N N . LYS B 1 90 ? -31.766 -0.807 -19.047 1 50.06 90 LYS B N 1
ATOM 3245 C CA . LYS B 1 90 ? -31.422 -0.021 -20.234 1 50.06 90 LYS B CA 1
ATOM 3246 C C . LYS B 1 90 ? -30.266 0.919 -19.938 1 50.06 90 LYS B C 1
ATOM 3248 O O . LYS B 1 90 ? -29.25 0.892 -20.641 1 50.06 90 LYS B O 1
ATOM 3253 N N . GLU B 1 91 ? -30.453 2.27 -19.531 1 54.53 91 GLU B N 1
ATOM 3254 C CA . GLU B 1 91 ? -29.703 3.404 -20.062 1 54.53 91 GLU B CA 1
ATOM 3255 C C . GLU B 1 91 ? -28.453 3.658 -19.219 1 54.53 91 GLU B C 1
ATOM 3257 O O . GLU B 1 91 ? -27.422 4.098 -19.75 1 54.53 91 GLU B O 1
ATOM 3262 N N . SER B 1 92 ? -28.406 3.266 -17.922 1 60.38 92 SER B N 1
ATOM 3263 C CA . SER B 1 92 ? -27.234 3.742 -17.219 1 60.38 92 SER B CA 1
ATOM 3264 C C . SER B 1 92 ? -26.094 2.732 -17.297 1 60.38 92 SER B C 1
ATOM 3266 O O . SER B 1 92 ? -26.328 1.521 -17.312 1 60.38 92 SER B O 1
ATOM 3268 N N . SER B 1 93 ? -24.953 3.281 -17.469 1 74.38 93 SER B N 1
ATOM 3269 C CA . SER B 1 93 ? -23.766 2.434 -17.625 1 74.38 93 SER B CA 1
ATOM 3270 C C . SER B 1 93 ? -23.188 2.055 -16.266 1 74.38 93 SER B C 1
ATOM 3272 O O . SER B 1 93 ? -22.469 1.055 -16.141 1 74.38 93 SER B O 1
ATOM 3274 N N . SER B 1 94 ? -23.625 2.881 -15.164 1 83.44 94 SER B N 1
ATOM 3275 C CA . SER B 1 94 ? -23.109 2.627 -13.828 1 83.44 94 SER B CA 1
ATOM 3276 C C . SER B 1 94 ? -24.203 2.779 -12.773 1 83.44 94 SER B C 1
ATOM 3278 O O . SER B 1 94 ? -25.047 3.664 -12.875 1 83.44 94 SER B O 1
ATOM 3280 N N . PHE B 1 95 ? -24.156 1.929 -11.758 1 85.56 95 PHE B N 1
ATOM 3281 C CA . PHE B 1 95 ? -25.141 1.938 -10.672 1 85.56 95 PHE B CA 1
ATOM 3282 C C . PHE B 1 95 ? -24.438 2.057 -9.328 1 85.56 95 PHE B C 1
ATOM 3284 O O . PHE B 1 95 ? -23.391 1.458 -9.109 1 85.56 95 PHE B O 1
ATOM 3291 N N . HIS B 1 96 ? -25.094 2.848 -8.516 1 89.62 96 HIS B N 1
ATOM 3292 C CA . HIS B 1 96 ? -24.656 2.93 -7.125 1 89.62 96 HIS B CA 1
ATOM 3293 C C . HIS B 1 96 ? -25.672 2.277 -6.191 1 89.62 96 HIS B C 1
ATOM 3295 O O . HIS B 1 96 ? -26.859 2.557 -6.277 1 89.62 96 HIS B O 1
ATOM 3301 N N . LEU B 1 97 ? -25.156 1.38 -5.332 1 90.06 97 LEU B N 1
ATOM 3302 C CA . LEU B 1 97 ? -26.016 0.695 -4.375 1 90.06 97 LEU B CA 1
ATOM 3303 C C . LEU B 1 97 ? -25.453 0.81 -2.961 1 90.06 97 LEU B C 1
ATOM 3305 O O . LEU B 1 97 ? -24.25 0.694 -2.758 1 90.06 97 LEU B O 1
ATOM 3309 N N . ASP B 1 98 ? -26.25 1.122 -2.088 1 90.44 98 ASP B N 1
ATOM 3310 C CA . ASP B 1 98 ? -25.938 1.037 -0.664 1 90.44 98 ASP B CA 1
ATOM 3311 C C . ASP B 1 98 ? -26.641 -0.162 -0.023 1 90.44 98 ASP B C 1
ATOM 3313 O O . ASP B 1 98 ? -27.844 -0.132 0.21 1 90.44 98 ASP B O 1
ATOM 3317 N N . VAL B 1 99 ? -25.875 -1.162 0.335 1 92.94 99 VAL B N 1
ATOM 3318 C CA . VAL B 1 99 ? -26.422 -2.438 0.786 1 92.94 99 VAL B CA 1
ATOM 3319 C C . VAL B 1 99 ? -27.172 -2.242 2.1 1 92.94 99 VAL B C 1
ATOM 3321 O O . VAL B 1 99 ? -28.25 -2.828 2.301 1 92.94 99 VAL B O 1
ATOM 3324 N N . ARG B 1 100 ? -26.688 -1.484 2.973 1 89.69 100 ARG B N 1
ATOM 3325 C CA . ARG B 1 100 ? -27.328 -1.249 4.258 1 89.69 100 ARG B CA 1
ATOM 3326 C C . ARG B 1 100 ? -28.703 -0.624 4.066 1 89.69 100 ARG B C 1
ATOM 3328 O O . ARG B 1 100 ? -29.656 -0.993 4.754 1 89.69 100 ARG B O 1
ATOM 3335 N N . PHE B 1 101 ? -28.781 0.26 3.121 1 84.56 101 PHE B N 1
ATOM 3336 C CA . PHE B 1 101 ? -30.062 0.898 2.803 1 84.56 101 PHE B CA 1
ATOM 3337 C C . PHE B 1 101 ? -31.031 -0.104 2.188 1 84.56 101 PHE B C 1
ATOM 3339 O O . PHE B 1 101 ? -32.188 -0.182 2.594 1 84.56 101 PHE B O 1
ATOM 3346 N N . LEU B 1 102 ? -30.562 -0.88 1.296 1 87.94 102 LEU B N 1
ATOM 3347 C CA . LEU B 1 102 ? -31.391 -1.812 0.55 1 87.94 102 LEU B CA 1
ATOM 3348 C C . LEU B 1 102 ? -31.906 -2.926 1.456 1 87.94 102 LEU B C 1
ATOM 3350 O O . LEU B 1 102 ? -33 -3.453 1.239 1 87.94 102 LEU B O 1
ATOM 3354 N N . MET B 1 103 ? -31.109 -3.232 2.455 1 90.5 103 MET B N 1
ATOM 3355 C CA . MET B 1 103 ? -31.484 -4.309 3.373 1 90.5 103 MET B CA 1
ATOM 3356 C C . MET B 1 103 ? -32.719 -3.943 4.164 1 90.5 103 MET B C 1
ATOM 3358 O O . MET B 1 103 ? -33.375 -4.816 4.754 1 90.5 103 MET B O 1
ATOM 3362 N N . GLY B 1 104 ? -33.156 -2.727 4.195 1 86.44 104 GLY B N 1
ATOM 3363 C CA . GLY B 1 104 ? -34.406 -2.314 4.809 1 86.44 104 GLY B CA 1
ATOM 3364 C C . GLY B 1 104 ? -35.625 -2.725 4.008 1 86.44 104 GLY B C 1
ATOM 3365 O O . GLY B 1 104 ? -36.719 -2.787 4.543 1 86.44 104 GLY B O 1
ATOM 3366 N N . PHE B 1 105 ? -35.406 -3.082 2.732 1 84.06 105 PHE B N 1
ATOM 3367 C CA . PHE B 1 105 ? -36.531 -3.283 1.839 1 84.06 105 PHE B CA 1
ATOM 3368 C C . PHE B 1 105 ? -36.438 -4.641 1.149 1 84.06 105 PHE B C 1
ATOM 3370 O O . PHE B 1 105 ? -37.438 -5.152 0.64 1 84.06 105 PHE B O 1
ATOM 3377 N N . LEU B 1 106 ? -35.25 -5.191 1.039 1 88.31 106 LEU B N 1
ATOM 3378 C CA . LEU B 1 106 ? -35.031 -6.41 0.277 1 88.31 106 LEU B CA 1
ATOM 3379 C C . LEU B 1 106 ? -34.219 -7.422 1.103 1 88.31 106 LEU B C 1
ATOM 3381 O O . LEU B 1 106 ? -33.5 -7.043 2.021 1 88.31 106 LEU B O 1
ATOM 3385 N N . GLN B 1 107 ? -34.469 -8.641 0.792 1 92.56 107 GLN B N 1
ATOM 3386 C CA . GLN B 1 107 ? -33.594 -9.68 1.364 1 92.56 107 GLN B CA 1
ATOM 3387 C C . GLN B 1 107 ? -32.25 -9.727 0.667 1 92.56 107 GLN B C 1
ATOM 3389 O O . GLN B 1 107 ? -32.125 -9.32 -0.491 1 92.56 107 GLN B O 1
ATOM 3394 N N . MET B 1 108 ? -31.297 -10.203 1.339 1 95.25 108 MET B N 1
ATOM 3395 C CA . MET B 1 108 ? -29.906 -10.195 0.86 1 95.25 108 MET B CA 1
ATOM 3396 C C . MET B 1 108 ? -29.797 -10.945 -0.462 1 95.25 108 MET B C 1
ATOM 3398 O O . MET B 1 108 ? -29.062 -10.516 -1.361 1 95.25 108 MET B O 1
ATOM 3402 N N . TRP B 1 109 ? -30.484 -12.07 -0.59 1 93.31 109 TRP B N 1
ATOM 3403 C CA . TRP B 1 109 ? -30.375 -12.867 -1.806 1 93.31 109 TRP B CA 1
ATOM 3404 C C . TRP B 1 109 ? -30.953 -12.117 -3.002 1 93.31 109 TRP B C 1
ATOM 3406 O O . TRP B 1 109 ? -30.469 -12.258 -4.125 1 93.31 109 TRP B O 1
ATOM 3416 N N . GLU B 1 110 ? -31.922 -11.297 -2.801 1 91.5 110 GLU B N 1
ATOM 3417 C CA . GLU B 1 110 ? -32.5 -10.477 -3.857 1 91.5 110 GLU B CA 1
ATOM 3418 C C . GLU B 1 110 ? -31.516 -9.414 -4.332 1 91.5 110 GLU B C 1
ATOM 3420 O O . GLU B 1 110 ? -31.406 -9.148 -5.531 1 91.5 110 GLU B O 1
ATOM 3425 N N . ILE B 1 111 ? -30.859 -8.844 -3.326 1 92.75 111 ILE B N 1
ATOM 3426 C CA . ILE B 1 111 ? -29.859 -7.832 -3.648 1 92.75 111 ILE B CA 1
ATOM 3427 C C . ILE B 1 111 ? -28.75 -8.461 -4.484 1 92.75 111 ILE B C 1
ATOM 3429 O O . ILE B 1 111 ? -28.344 -7.906 -5.508 1 92.75 111 ILE B O 1
ATOM 3433 N N . ALA B 1 112 ? -28.266 -9.609 -4.059 1 95.81 112 ALA B N 1
ATOM 3434 C CA . ALA B 1 112 ? -27.203 -10.328 -4.766 1 95.81 112 ALA B CA 1
ATOM 3435 C C . ALA B 1 112 ? -27.625 -10.648 -6.195 1 95.81 112 ALA B C 1
ATOM 3437 O O . ALA B 1 112 ? -26.844 -10.469 -7.133 1 95.81 112 ALA B O 1
ATOM 3438 N N . GLU B 1 113 ? -28.812 -11.109 -6.324 1 92.94 113 GLU B N 1
ATOM 3439 C CA . GLU B 1 113 ? -29.328 -11.453 -7.648 1 92.94 113 GLU B CA 1
ATOM 3440 C C . GLU B 1 113 ? -29.406 -10.227 -8.555 1 92.94 113 GLU B C 1
ATOM 3442 O O . GLU B 1 113 ? -29.109 -10.305 -9.742 1 92.94 113 GLU B O 1
ATOM 3447 N N . PHE B 1 114 ? -29.812 -9.18 -7.988 1 89.25 114 PHE B N 1
ATOM 3448 C CA . PHE B 1 114 ? -29.891 -7.93 -8.734 1 89.25 114 PHE B CA 1
ATOM 3449 C C . PHE B 1 114 ? -28.516 -7.523 -9.242 1 89.25 114 PHE B C 1
ATOM 3451 O O . PHE B 1 114 ? -28.359 -7.176 -10.414 1 89.25 114 PHE B O 1
ATOM 3458 N N . VAL B 1 115 ? -27.531 -7.539 -8.375 1 93.75 115 VAL B N 1
ATOM 3459 C CA . VAL B 1 115 ? -26.156 -7.176 -8.734 1 93.75 115 VAL B CA 1
ATOM 3460 C C . VAL B 1 115 ? -25.641 -8.117 -9.82 1 93.75 115 VAL B C 1
ATOM 3462 O O . VAL B 1 115 ? -25.062 -7.676 -10.812 1 93.75 115 VAL B O 1
ATOM 3465 N N . LYS B 1 116 ? -25.906 -9.414 -9.703 1 94.19 116 LYS B N 1
ATOM 3466 C CA . LYS B 1 116 ? -25.469 -10.398 -10.695 1 94.19 116 LYS B CA 1
ATOM 3467 C C . LYS B 1 116 ? -26.078 -10.094 -12.062 1 94.19 116 LYS B C 1
ATOM 3469 O O . LYS B 1 116 ? -25.406 -10.234 -13.086 1 94.19 116 LYS B O 1
ATOM 3474 N N . THR B 1 117 ? -27.328 -9.703 -12.016 1 89 117 THR B N 1
ATOM 3475 C CA . THR B 1 117 ? -28.016 -9.367 -13.258 1 89 117 THR B CA 1
ATOM 3476 C C . THR B 1 117 ? -27.375 -8.164 -13.938 1 89 117 THR B C 1
ATOM 3478 O O . THR B 1 117 ? -27.156 -8.172 -15.148 1 89 117 THR B O 1
ATOM 3481 N N . LEU B 1 118 ? -27.078 -7.141 -13.164 1 89.12 118 LEU B N 1
ATOM 3482 C CA . LEU B 1 118 ? -26.438 -5.949 -13.711 1 89.12 118 LEU B CA 1
ATOM 3483 C C . LEU B 1 118 ? -25.078 -6.297 -14.32 1 89.12 118 LEU B C 1
ATOM 3485 O O . LEU B 1 118 ? -24.766 -5.844 -15.422 1 89.12 118 LEU B O 1
ATOM 3489 N N . LEU B 1 119 ? -24.344 -7.113 -13.633 1 92.44 119 LEU B N 1
ATOM 3490 C CA . LEU B 1 119 ? -23.016 -7.496 -14.094 1 92.44 119 LEU B CA 1
ATOM 3491 C C . LEU B 1 119 ? -23.094 -8.312 -15.375 1 92.44 119 LEU B C 1
ATOM 3493 O O . LEU B 1 119 ? -22.281 -8.148 -16.266 1 92.44 119 LEU B O 1
ATOM 3497 N N . LYS B 1 120 ? -24.062 -9.172 -15.414 1 90.12 120 LYS B N 1
ATOM 3498 C CA . LYS B 1 120 ? -24.281 -9.984 -16.609 1 90.12 120 LYS B CA 1
ATOM 3499 C C . LYS B 1 120 ? -24.547 -9.117 -17.828 1 90.12 120 LYS B C 1
ATOM 3501 O O . LYS B 1 120 ? -24.219 -9.492 -18.953 1 90.12 120 LYS B O 1
ATOM 3506 N N . HIS B 1 121 ? -25.078 -7.984 -17.609 1 86.19 121 HIS B N 1
ATOM 3507 C CA . HIS B 1 121 ? -25.391 -7.055 -18.688 1 86.19 121 HIS B CA 1
ATOM 3508 C C . HIS B 1 121 ? -24.281 -6.023 -18.859 1 86.19 121 HIS B C 1
ATOM 3510 O O . HIS B 1 121 ? -24.516 -4.938 -19.391 1 86.19 121 HIS B O 1
ATOM 3516 N N . ASN B 1 122 ? -23.188 -6.215 -18.219 1 88.25 122 ASN B N 1
ATOM 3517 C CA . ASN B 1 122 ? -21.953 -5.438 -18.375 1 88.25 122 ASN B CA 1
ATOM 3518 C C . ASN B 1 122 ? -22.109 -4.031 -17.797 1 88.25 122 ASN B C 1
ATOM 3520 O O . ASN B 1 122 ? -21.594 -3.064 -18.375 1 88.25 122 ASN B O 1
ATOM 3524 N N . LYS B 1 123 ? -22.891 -3.941 -16.828 1 86.56 123 LYS B N 1
ATOM 3525 C CA . LYS B 1 123 ? -23 -2.676 -16.109 1 86.56 123 LYS B CA 1
ATOM 3526 C C . LYS B 1 123 ? -22 -2.596 -14.969 1 86.56 123 LYS B C 1
ATOM 3528 O O . LYS B 1 123 ? -21.625 -3.617 -14.383 1 86.56 123 LYS B O 1
ATOM 3533 N N . ARG B 1 124 ? -21.562 -1.389 -14.711 1 90.25 124 ARG B N 1
ATOM 3534 C CA . ARG B 1 124 ? -20.719 -1.162 -13.547 1 90.25 124 ARG B CA 1
ATOM 3535 C C . ARG B 1 124 ? -21.547 -0.902 -12.297 1 90.25 124 ARG B C 1
ATOM 3537 O O . ARG B 1 124 ? -22.516 -0.129 -12.336 1 90.25 124 ARG B O 1
ATOM 3544 N N . VAL B 1 125 ? -21.141 -1.568 -11.227 1 93.12 125 VAL B N 1
ATOM 3545 C CA . VAL B 1 125 ? -21.906 -1.441 -9.992 1 93.12 125 VAL B CA 1
ATOM 3546 C C . VAL B 1 125 ? -20.984 -1.014 -8.852 1 93.12 125 VAL B C 1
ATOM 3548 O O . VAL B 1 125 ? -19.984 -1.679 -8.578 1 93.12 125 VAL B O 1
ATOM 3551 N N . ILE B 1 126 ? -21.297 0.126 -8.242 1 94.5 126 ILE B N 1
ATOM 3552 C CA . ILE B 1 126 ? -20.594 0.616 -7.062 1 94.5 126 ILE B CA 1
ATOM 3553 C C . ILE B 1 126 ? -21.406 0.289 -5.809 1 94.5 126 ILE B C 1
ATOM 3555 O O . ILE B 1 126 ? -22.531 0.77 -5.648 1 94.5 126 ILE B O 1
ATOM 3559 N N . ILE B 1 127 ? -20.812 -0.511 -4.934 1 95.56 127 ILE B N 1
ATOM 3560 C CA . ILE B 1 127 ? -21.578 -1.021 -3.805 1 95.56 127 ILE B CA 1
ATOM 3561 C C . ILE B 1 127 ? -20.969 -0.524 -2.494 1 95.56 127 ILE B C 1
ATOM 3563 O O . ILE B 1 127 ? -19.828 -0.869 -2.162 1 95.56 127 ILE B O 1
ATOM 3567 N N . GLU B 1 128 ? -21.719 0.236 -1.744 1 95.69 128 GLU B N 1
ATOM 3568 C CA . GLU B 1 128 ? -21.344 0.586 -0.375 1 95.69 128 GLU B CA 1
ATOM 3569 C C . GLU B 1 128 ? -21.688 -0.542 0.594 1 95.69 128 GLU B C 1
ATOM 3571 O O . GLU B 1 128 ? -22.719 -1.193 0.455 1 95.69 128 GLU B O 1
ATOM 3576 N N . HIS B 1 129 ? -20.859 -0.667 1.591 1 96.5 129 HIS B N 1
ATOM 3577 C CA . HIS B 1 129 ? -20.984 -1.756 2.553 1 96.5 129 HIS B CA 1
ATOM 3578 C C . HIS B 1 129 ? -20.938 -3.113 1.858 1 96.5 129 HIS B C 1
ATOM 3580 O O . HIS B 1 129 ? -21.797 -3.969 2.1 1 96.5 129 HIS B O 1
ATOM 3586 N N . PHE B 1 130 ? -19.953 -3.232 1.032 1 97.81 130 PHE B N 1
ATOM 3587 C CA . PHE B 1 130 ? -19.797 -4.434 0.217 1 97.81 130 PHE B CA 1
ATOM 3588 C C . PHE B 1 130 ? -19.5 -5.648 1.091 1 97.81 130 PHE B C 1
ATOM 3590 O O . PHE B 1 130 ? -19.812 -6.777 0.711 1 97.81 130 PHE B O 1
ATOM 3597 N N . ASN B 1 131 ? -18.891 -5.445 2.258 1 97.5 131 ASN B N 1
ATOM 3598 C CA . ASN B 1 131 ? -18.594 -6.523 3.195 1 97.5 131 ASN B CA 1
ATOM 3599 C C . ASN B 1 131 ? -19.859 -7.289 3.584 1 97.5 131 ASN B C 1
ATOM 3601 O O . ASN B 1 131 ? -19.797 -8.477 3.91 1 97.5 131 ASN B O 1
ATOM 3605 N N . LEU B 1 132 ? -20.969 -6.695 3.473 1 97.06 132 LEU B N 1
ATOM 3606 C CA . LEU B 1 132 ? -22.234 -7.332 3.836 1 97.06 132 LEU B CA 1
ATOM 3607 C C . LEU B 1 132 ? -22.75 -8.195 2.691 1 97.06 132 LEU B C 1
ATOM 3609 O O . LEU B 1 132 ? -23.469 -9.164 2.922 1 97.06 132 LEU B O 1
ATOM 3613 N N . LEU B 1 133 ? -22.375 -7.867 1.518 1 97.56 133 LEU B N 1
ATOM 3614 C CA . LEU B 1 133 ? -22.953 -8.5 0.337 1 97.56 133 LEU B CA 1
ATOM 3615 C C . LEU B 1 133 ? -22.031 -9.609 -0.182 1 97.56 133 LEU B C 1
ATOM 3617 O O . LEU B 1 133 ? -22.484 -10.508 -0.893 1 97.56 133 LEU B O 1
ATOM 3621 N N . HIS B 1 134 ? -20.797 -9.547 0.141 1 97.56 134 HIS B N 1
ATOM 3622 C CA . HIS B 1 134 ? -19.75 -10.359 -0.459 1 97.56 134 HIS B CA 1
ATOM 3623 C C . HIS B 1 134 ? -20.109 -11.836 -0.435 1 97.56 134 HIS B C 1
ATOM 3625 O O . HIS B 1 134 ? -20.062 -12.508 -1.471 1 97.56 134 HIS B O 1
ATOM 3631 N N . GLN B 1 135 ? -20.484 -12.312 0.689 1 95.94 135 GLN B N 1
ATOM 3632 C CA . GLN B 1 135 ? -20.75 -13.742 0.846 1 95.94 135 GLN B CA 1
ATOM 3633 C C . GLN B 1 135 ? -21.938 -14.164 -0.012 1 95.94 135 GLN B C 1
ATOM 3635 O O . GLN B 1 135 ? -21.891 -15.195 -0.688 1 95.94 135 GLN B O 1
ATOM 3640 N N . ALA B 1 136 ? -22.969 -13.383 0.016 1 96.62 136 ALA B N 1
ATOM 3641 C CA . ALA B 1 136 ? -24.172 -13.703 -0.749 1 96.62 136 ALA B CA 1
ATOM 3642 C C . ALA B 1 136 ? -23.922 -13.594 -2.248 1 96.62 136 ALA B C 1
ATOM 3644 O O . ALA B 1 136 ? -24.5 -14.344 -3.039 1 96.62 136 ALA B O 1
ATOM 3645 N N . LEU B 1 137 ? -23.109 -12.688 -2.605 1 96.56 137 LEU B N 1
ATOM 3646 C CA . LEU B 1 137 ? -22.797 -12.477 -4.016 1 96.56 137 LEU B CA 1
ATOM 3647 C C . LEU B 1 137 ? -21.922 -13.609 -4.555 1 96.56 137 LEU B C 1
ATOM 3649 O O . LEU B 1 137 ? -22 -13.945 -5.738 1 96.56 137 LEU B O 1
ATOM 3653 N N . GLY B 1 138 ? -21 -14.141 -3.734 1 94.12 138 GLY B N 1
ATOM 3654 C CA . GLY B 1 138 ? -20.172 -15.273 -4.094 1 94.12 138 GLY B CA 1
ATOM 3655 C C . GLY B 1 138 ? -18.938 -14.883 -4.879 1 94.12 138 GLY B C 1
ATOM 3656 O O . GLY B 1 138 ? -18.297 -15.727 -5.508 1 94.12 138 GLY B O 1
ATOM 3657 N N . ARG B 1 139 ? -18.719 -13.609 -4.918 1 94.12 139 ARG B N 1
ATOM 3658 C CA . ARG B 1 139 ? -17.484 -13.156 -5.559 1 94.12 139 ARG B CA 1
ATOM 3659 C C . ARG B 1 139 ? -17 -11.852 -4.941 1 94.12 139 ARG B C 1
ATOM 3661 O O . ARG B 1 139 ? -17.781 -11.078 -4.398 1 94.12 139 ARG B O 1
ATOM 3668 N N . ASN B 1 140 ? -15.719 -11.641 -5.109 1 96.19 140 ASN B N 1
ATOM 3669 C CA . ASN B 1 140 ? -15.102 -10.414 -4.621 1 96.19 140 ASN B CA 1
ATOM 3670 C C . ASN B 1 140 ? -15.211 -9.289 -5.645 1 96.19 140 ASN B C 1
ATOM 3672 O O . ASN B 1 140 ? -15.648 -9.508 -6.773 1 96.19 140 ASN B O 1
ATOM 3676 N N . ALA B 1 141 ? -14.938 -8.07 -5.188 1 97.31 141 ALA B N 1
ATOM 3677 C CA . ALA B 1 141 ? -14.938 -6.898 -6.055 1 97.31 141 ALA B CA 1
ATOM 3678 C C . ALA B 1 141 ? -13.719 -6.891 -6.973 1 97.31 141 ALA B C 1
ATOM 3680 O O . ALA B 1 141 ? -12.719 -7.555 -6.691 1 97.31 141 ALA B O 1
ATOM 3681 N N . ASP B 1 142 ? -13.898 -6.227 -8.109 1 95 142 ASP B N 1
ATOM 3682 C CA . ASP B 1 142 ? -12.734 -5.973 -8.953 1 95 142 ASP B CA 1
ATOM 3683 C C . ASP B 1 142 ? -11.789 -4.977 -8.297 1 95 142 ASP B C 1
ATOM 3685 O O . ASP B 1 142 ? -10.57 -5.105 -8.406 1 95 142 ASP B O 1
ATOM 3689 N N . LEU B 1 143 ? -12.398 -4.016 -7.684 1 96.44 143 LEU B N 1
ATOM 3690 C CA . LEU B 1 143 ? -11.688 -3 -6.91 1 96.44 143 LEU B CA 1
ATOM 3691 C C . LEU B 1 143 ? -12.352 -2.797 -5.551 1 96.44 143 LEU B C 1
ATOM 3693 O O . LEU B 1 143 ? -13.57 -2.623 -5.469 1 96.44 143 LEU B O 1
ATOM 3697 N N . LEU B 1 144 ? -11.523 -2.922 -4.574 1 97.75 144 LEU B N 1
ATOM 3698 C CA . LEU B 1 144 ? -11.992 -2.748 -3.203 1 97.75 144 LEU B CA 1
ATOM 3699 C C . LEU B 1 144 ? -11.391 -1.497 -2.576 1 97.75 144 LEU B C 1
ATOM 3701 O O . LEU B 1 144 ? -10.172 -1.291 -2.641 1 97.75 144 LEU B O 1
ATOM 3705 N N . VAL B 1 145 ? -12.242 -0.645 -2.016 1 98 145 VAL B N 1
ATOM 3706 C CA . VAL B 1 145 ? -11.773 0.577 -1.366 1 98 145 VAL B CA 1
ATOM 3707 C C . VAL B 1 145 ? -12.305 0.637 0.064 1 98 145 VAL B C 1
ATOM 3709 O O . VAL B 1 145 ? -13.516 0.553 0.287 1 98 145 VAL B O 1
ATOM 3712 N N . GLY B 1 146 ? -11.43 0.656 0.959 1 97.69 146 GLY B N 1
ATOM 3713 C CA . GLY B 1 146 ? -11.789 0.845 2.354 1 97.69 146 GLY B CA 1
ATOM 3714 C C . GLY B 1 146 ? -11.391 2.205 2.896 1 97.69 146 GLY B C 1
ATOM 3715 O O . GLY B 1 146 ? -10.312 2.709 2.584 1 97.69 146 GLY B O 1
ATOM 3716 N N . ILE B 1 147 ? -12.297 2.801 3.715 1 96.31 147 ILE B N 1
ATOM 3717 C CA . ILE B 1 147 ? -11.977 4.125 4.238 1 96.31 147 ILE B CA 1
ATOM 3718 C C . ILE B 1 147 ? -12.117 4.125 5.758 1 96.31 147 ILE B C 1
ATOM 3720 O O . ILE B 1 147 ? -13.188 3.809 6.289 1 96.31 147 ILE B O 1
ATOM 3724 N N . GLY B 1 148 ? -11.117 4.379 6.469 1 94.06 148 GLY B N 1
ATOM 3725 C CA . GLY B 1 148 ? -10.992 4.648 7.891 1 94.06 148 GLY B CA 1
ATOM 3726 C C . GLY B 1 148 ? -10.078 5.82 8.195 1 94.06 148 GLY B C 1
ATOM 3727 O O . GLY B 1 148 ? -10.273 6.922 7.676 1 94.06 148 GLY B O 1
ATOM 3728 N N . GLU B 1 149 ? -9.07 5.547 8.984 1 91.5 149 GLU B N 1
ATOM 3729 C CA . GLU B 1 149 ? -8.039 6.562 9.148 1 91.5 149 GLU B CA 1
ATOM 3730 C C . GLU B 1 149 ? -7.184 6.688 7.883 1 91.5 149 GLU B C 1
ATOM 3732 O O . GLU B 1 149 ? -6.598 7.742 7.625 1 91.5 149 GLU B O 1
ATOM 3737 N N . GLU B 1 150 ? -7.195 5.598 7.227 1 92.25 150 GLU B N 1
ATOM 3738 C CA . GLU B 1 150 ? -6.555 5.531 5.918 1 92.25 150 GLU B CA 1
ATOM 3739 C C . GLU B 1 150 ? -7.52 4.996 4.859 1 92.25 150 GLU B C 1
ATOM 3741 O O . GLU B 1 150 ? -8.594 4.488 5.191 1 92.25 150 GLU B O 1
ATOM 3746 N N . ILE B 1 151 ? -7.172 5.254 3.688 1 95.62 151 ILE B N 1
ATOM 3747 C CA . ILE B 1 151 ? -7.879 4.652 2.561 1 95.62 151 ILE B CA 1
ATOM 3748 C C . ILE B 1 151 ? -7.047 3.516 1.976 1 95.62 151 ILE B C 1
ATOM 3750 O O . ILE B 1 151 ? -5.867 3.697 1.658 1 95.62 151 ILE B O 1
ATOM 3754 N N . ILE B 1 152 ? -7.602 2.393 1.92 1 95.94 152 ILE B N 1
ATOM 3755 C CA . ILE B 1 152 ? -6.957 1.218 1.343 1 95.94 152 ILE B CA 1
ATOM 3756 C C . ILE B 1 152 ? -7.582 0.898 -0.012 1 95.94 152 ILE B C 1
ATOM 3758 O O . ILE B 1 152 ? -8.805 0.753 -0.12 1 95.94 152 ILE B O 1
ATOM 3762 N N . VAL B 1 153 ? -6.812 0.851 -1.003 1 96.44 153 VAL B N 1
ATOM 3763 C CA . VAL B 1 153 ? -7.254 0.444 -2.334 1 96.44 153 VAL B CA 1
ATOM 3764 C C . VAL B 1 153 ? -6.594 -0.879 -2.715 1 96.44 153 VAL B C 1
ATOM 3766 O O . VAL B 1 153 ? -5.363 -0.994 -2.703 1 96.44 153 VAL B O 1
ATOM 3769 N N . ALA B 1 154 ? -7.406 -1.823 -3.008 1 95.62 154 ALA B N 1
ATOM 3770 C CA . ALA B 1 154 ? -6.855 -3.139 -3.322 1 95.62 154 ALA B CA 1
ATOM 3771 C C . ALA B 1 154 ? -7.578 -3.768 -4.512 1 95.62 154 ALA B C 1
ATOM 3773 O O . ALA B 1 154 ? -8.758 -3.502 -4.734 1 95.62 154 ALA B O 1
ATOM 3774 N N . ARG B 1 155 ? -6.895 -4.52 -5.254 1 93 155 ARG B N 1
ATOM 3775 C CA . ARG B 1 155 ? -7.441 -5.414 -6.266 1 93 155 ARG B CA 1
ATOM 3776 C C . ARG B 1 155 ? -7.359 -6.867 -5.812 1 93 155 ARG B C 1
ATOM 3778 O O . ARG B 1 155 ? -6.348 -7.539 -6.031 1 93 155 ARG B O 1
ATOM 3785 N N . PRO B 1 156 ? -8.453 -7.355 -5.293 1 93.81 156 PRO B N 1
ATOM 3786 C CA . PRO B 1 156 ? -8.398 -8.688 -4.691 1 93.81 156 PRO B CA 1
ATOM 3787 C C . PRO B 1 156 ? -8.125 -9.789 -5.715 1 93.81 156 PRO B C 1
ATOM 3789 O O . PRO B 1 156 ? -8.617 -9.719 -6.844 1 93.81 156 PRO B O 1
ATOM 3792 N N . SER B 1 157 ? -7.289 -10.742 -5.312 1 90.94 157 SER B N 1
ATOM 3793 C CA . SER B 1 157 ? -7.086 -12 -6.02 1 90.94 157 SER B CA 1
ATOM 3794 C C . SER B 1 157 ? -7.742 -13.164 -5.281 1 90.94 157 SER B C 1
ATOM 3796 O O . SER B 1 157 ? -8.5 -12.953 -4.328 1 90.94 157 SER B O 1
ATOM 3798 N N . MET B 1 158 ? -7.488 -14.305 -5.758 1 92.06 158 MET B N 1
ATOM 3799 C CA . MET B 1 158 ? -8.016 -15.477 -5.078 1 92.06 158 MET B CA 1
ATOM 3800 C C . MET B 1 158 ? -7.457 -15.594 -3.666 1 92.06 158 MET B C 1
ATOM 3802 O O . MET B 1 158 ? -7.98 -16.344 -2.846 1 92.06 158 MET B O 1
ATOM 3806 N N . PHE B 1 159 ? -6.422 -14.789 -3.371 1 93.25 159 PHE B N 1
ATOM 3807 C CA . PHE B 1 159 ? -5.785 -14.836 -2.062 1 93.25 159 PHE B CA 1
ATOM 3808 C C . PHE B 1 159 ? -6.223 -13.656 -1.201 1 93.25 159 PHE B C 1
ATOM 3810 O O . PHE B 1 159 ? -5.656 -13.422 -0.131 1 93.25 159 PHE B O 1
ATOM 3817 N N . GLY B 1 160 ? -7.242 -12.938 -1.644 1 92.94 160 GLY B N 1
ATOM 3818 C CA . GLY B 1 160 ? -7.723 -11.75 -0.95 1 92.94 160 GLY B CA 1
ATOM 3819 C C . GLY B 1 160 ? -7.066 -10.469 -1.43 1 92.94 160 GLY B C 1
ATOM 3820 O O . GLY B 1 160 ? -6.434 -10.453 -2.486 1 92.94 160 GLY B O 1
ATOM 3821 N N . PRO B 1 161 ? -7.332 -9.438 -0.645 1 95.06 161 PRO B N 1
ATOM 3822 C CA . PRO B 1 161 ? -8.023 -9.344 0.644 1 95.06 161 PRO B CA 1
ATOM 3823 C C . PRO B 1 161 ? -9.531 -9.5 0.516 1 95.06 161 PRO B C 1
ATOM 3825 O O . PRO B 1 161 ? -10.102 -9.203 -0.54 1 95.06 161 PRO B O 1
ATOM 3828 N N . LEU B 1 162 ? -10.086 -9.93 1.643 1 96.88 162 LEU B N 1
ATOM 3829 C CA . LEU B 1 162 ? -11.539 -10.016 1.731 1 96.88 162 LEU B CA 1
ATOM 3830 C C . LEU B 1 162 ? -12.125 -8.695 2.221 1 96.88 162 LEU B C 1
ATOM 3832 O O . LEU B 1 162 ? -11.539 -8.023 3.07 1 96.88 162 LEU B O 1
ATOM 3836 N N . PRO B 1 163 ? -13.281 -8.344 1.641 1 97.75 163 PRO B N 1
ATOM 3837 C CA . PRO B 1 163 ? -13.898 -7.082 2.062 1 97.75 163 PRO B CA 1
ATOM 3838 C C . PRO B 1 163 ? -14.18 -7.039 3.562 1 97.75 163 PRO B C 1
ATOM 3840 O O . PRO B 1 163 ? -14.086 -5.973 4.18 1 97.75 163 PRO B O 1
ATOM 3843 N N . GLU B 1 164 ? -14.562 -8.203 4.141 1 97.12 164 GLU B N 1
ATOM 3844 C CA . GLU B 1 164 ? -14.805 -8.266 5.578 1 97.12 164 GLU B CA 1
ATOM 3845 C C . GLU B 1 164 ? -13.555 -7.898 6.371 1 97.12 164 GLU B C 1
ATOM 3847 O O . GLU B 1 164 ? -13.633 -7.191 7.379 1 97.12 164 GLU B O 1
ATOM 3852 N N . SER B 1 165 ? -12.43 -8.352 5.883 1 95.25 165 SER B N 1
ATOM 3853 C CA . SER B 1 165 ? -11.164 -8.07 6.555 1 95.25 165 SER B CA 1
ATOM 3854 C C . SER B 1 165 ? -10.789 -6.594 6.422 1 95.25 165 SER B C 1
ATOM 3856 O O . SER B 1 165 ? -10.32 -5.98 7.387 1 95.25 165 SER B O 1
ATOM 3858 N N . ILE B 1 166 ? -10.938 -6.055 5.258 1 95.88 166 ILE B N 1
ATOM 3859 C CA . ILE B 1 166 ? -10.656 -4.637 5.055 1 95.88 166 ILE B CA 1
ATOM 3860 C C . ILE B 1 166 ? -11.57 -3.795 5.938 1 95.88 166 ILE B C 1
ATOM 3862 O O . ILE B 1 166 ? -11.141 -2.797 6.516 1 95.88 166 ILE B O 1
ATOM 3866 N N . TYR B 1 167 ? -12.859 -4.207 6.039 1 96.56 167 TYR B N 1
ATOM 3867 C CA . TYR B 1 167 ? -13.805 -3.496 6.891 1 96.56 167 TYR B CA 1
ATOM 3868 C C . TYR B 1 167 ? -13.312 -3.455 8.336 1 96.56 167 TYR B C 1
ATOM 3870 O O . TYR B 1 167 ? -13.367 -2.41 8.984 1 96.56 167 TYR B O 1
ATOM 3878 N N . GLU B 1 168 ? -12.883 -4.566 8.805 1 94.88 168 GLU B N 1
ATOM 3879 C CA . GLU B 1 168 ? -12.406 -4.641 10.18 1 94.88 168 GLU B CA 1
ATOM 3880 C C . GLU B 1 168 ? -11.227 -3.697 10.406 1 94.88 168 GLU B C 1
ATOM 3882 O O . GLU B 1 168 ? -11.172 -3.006 11.422 1 94.88 168 GLU B O 1
ATOM 3887 N N . ILE B 1 169 ? -10.375 -3.621 9.469 1 92.69 169 ILE B N 1
ATOM 3888 C CA . ILE B 1 169 ? -9.188 -2.787 9.578 1 92.69 169 ILE B CA 1
ATOM 3889 C C . ILE B 1 169 ? -9.586 -1.314 9.625 1 92.69 169 ILE B C 1
ATOM 3891 O O . ILE B 1 169 ? -9.148 -0.571 10.5 1 92.69 169 ILE B O 1
ATOM 3895 N N . VAL B 1 170 ? -10.43 -0.888 8.703 1 94.25 170 VAL B N 1
ATOM 3896 C CA . VAL B 1 170 ? -10.766 0.53 8.602 1 94.25 170 VAL B CA 1
ATOM 3897 C C . VAL B 1 170 ? -11.727 0.916 9.727 1 94.25 170 VAL B C 1
ATOM 3899 O O . VAL B 1 170 ? -11.711 2.053 10.203 1 94.25 170 VAL B O 1
ATOM 3902 N N . HIS B 1 171 ? -12.539 -0.059 10.164 1 94 171 HIS B N 1
ATOM 3903 C CA . HIS B 1 171 ? -13.445 0.177 11.281 1 94 171 HIS B CA 1
ATOM 3904 C C . HIS B 1 171 ? -12.672 0.484 12.562 1 94 171 HIS B C 1
ATOM 3906 O O . HIS B 1 171 ? -12.984 1.446 13.266 1 94 171 HIS B O 1
ATOM 3912 N N . GLU B 1 172 ? -11.695 -0.22 12.789 1 91.25 172 GLU B N 1
ATOM 3913 C CA . GLU B 1 172 ? -10.906 -0.07 14.008 1 91.25 172 GLU B CA 1
ATOM 3914 C C . GLU B 1 172 ? -10.094 1.224 13.984 1 91.25 172 GLU B C 1
ATOM 3916 O O . GLU B 1 172 ? -9.867 1.84 15.023 1 91.25 172 GLU B O 1
ATOM 3921 N N . SER B 1 173 ? -9.758 1.62 12.852 1 91.25 173 SER B N 1
ATOM 3922 C CA . SER B 1 173 ? -8.898 2.795 12.742 1 91.25 173 SER B CA 1
ATOM 3923 C C . SER B 1 173 ? -9.711 4.082 12.805 1 91.25 173 SER B C 1
ATOM 3925 O O . SER B 1 173 ? -9.172 5.152 13.094 1 91.25 173 SER B O 1
ATOM 3927 N N . LEU B 1 174 ? -10.984 3.982 12.594 1 93.19 174 LEU B N 1
ATOM 3928 C CA . LEU B 1 174 ? -11.844 5.16 12.508 1 93.19 174 LEU B CA 1
ATOM 3929 C C . LEU B 1 174 ? -11.883 5.902 13.836 1 93.19 174 LEU B C 1
ATOM 3931 O O . LEU B 1 174 ? -11.969 7.133 13.867 1 93.19 174 LEU B O 1
ATOM 3935 N N . LYS B 1 175 ? -11.852 5.172 14.898 1 93.31 175 LYS B N 1
ATOM 3936 C CA . LYS B 1 175 ? -11.891 5.801 16.219 1 93.31 175 LYS B CA 1
ATOM 3937 C C . LYS B 1 175 ? -10.742 6.793 16.391 1 93.31 175 LYS B C 1
ATOM 3939 O O . LYS B 1 175 ? -10.93 7.871 16.953 1 93.31 175 LYS B O 1
ATOM 3944 N N . TYR B 1 176 ? -9.633 6.512 15.883 1 93.69 176 TYR B N 1
ATOM 3945 C CA . TYR B 1 176 ? -8.469 7.387 16 1 93.69 176 TYR B CA 1
ATOM 3946 C C . TYR B 1 176 ? -8.625 8.617 15.117 1 93.69 176 TYR B C 1
ATOM 3948 O O . TYR B 1 176 ? -8.203 9.719 15.492 1 93.69 176 TYR B O 1
ATOM 3956 N N . ARG B 1 177 ? -9.18 8.352 14.008 1 94.5 177 ARG B N 1
ATOM 3957 C CA . ARG B 1 177 ? -9.422 9.469 13.102 1 94.5 177 ARG B CA 1
ATOM 3958 C C . ARG B 1 177 ? -10.375 10.484 13.719 1 94.5 177 ARG B C 1
ATOM 3960 O O . ARG B 1 177 ? -10.148 11.695 13.625 1 94.5 177 ARG B O 1
ATOM 3967 N N . LYS B 1 178 ? -11.391 10.016 14.367 1 94.88 178 LYS B N 1
ATOM 3968 C CA . LYS B 1 178 ? -12.359 10.875 15.039 1 94.88 178 LYS B CA 1
ATOM 3969 C C . LYS B 1 178 ? -11.719 11.602 16.219 1 94.88 178 LYS B C 1
ATOM 3971 O O . LYS B 1 178 ? -11.898 12.812 16.375 1 94.88 178 LYS B O 1
ATOM 3976 N N . MET B 1 179 ? -11 10.852 17 1 96.75 179 MET B N 1
ATOM 3977 C CA . MET B 1 179 ? -10.32 11.445 18.141 1 96.75 179 MET B CA 1
ATOM 3978 C C . MET B 1 179 ? -9.352 12.531 17.688 1 96.75 179 MET B C 1
ATOM 3980 O O . MET B 1 179 ? -9.312 13.625 18.25 1 96.75 179 MET B O 1
ATOM 3984 N N . ALA B 1 180 ? -8.625 12.219 16.656 1 96.12 180 ALA B N 1
ATOM 3985 C CA . ALA B 1 180 ? -7.629 13.156 16.141 1 96.12 180 ALA B CA 1
ATOM 3986 C C . ALA B 1 180 ? -8.289 14.43 15.625 1 96.12 180 ALA B C 1
ATOM 3988 O O . ALA B 1 180 ? -7.805 15.531 15.875 1 96.12 180 ALA B O 1
ATOM 3989 N N . HIS B 1 181 ? -9.336 14.266 14.914 1 95.31 181 HIS B N 1
ATOM 3990 C CA . HIS B 1 181 ? -10.016 15.414 14.344 1 95.31 181 HIS B CA 1
ATOM 3991 C C . HIS B 1 181 ? -10.594 16.312 15.438 1 95.31 181 HIS B C 1
ATOM 3993 O O . HIS B 1 181 ? -10.469 17.531 15.375 1 95.31 181 HIS B O 1
ATOM 3999 N N . SER B 1 182 ? -11.242 15.719 16.406 1 96.44 182 SER B N 1
ATOM 4000 C CA . SER B 1 182 ? -11.812 16.469 17.516 1 96.44 182 SER B CA 1
ATOM 4001 C C . SER B 1 182 ? -10.719 17.188 18.312 1 96.44 182 SER B C 1
ATOM 4003 O O . SER B 1 182 ? -10.875 18.344 18.672 1 96.44 182 SER B O 1
ATOM 4005 N N . ALA B 1 183 ? -9.656 16.469 18.531 1 97.38 183 ALA B N 1
ATOM 4006 C CA . ALA B 1 183 ? -8.531 17.062 19.234 1 97.38 183 ALA B CA 1
ATOM 4007 C C . ALA B 1 183 ? -7.949 18.234 18.453 1 97.38 183 ALA B C 1
ATOM 4009 O O . ALA B 1 183 ? -7.535 19.234 19.047 1 97.38 183 ALA B O 1
ATOM 4010 N N . GLU B 1 184 ? -7.863 18.078 17.219 1 96.5 184 GLU B N 1
ATOM 4011 C CA . GLU B 1 184 ? -7.387 19.125 16.328 1 96.5 184 GLU B CA 1
ATOM 4012 C C . GLU B 1 184 ? -8.25 20.375 16.453 1 96.5 184 GLU B C 1
ATOM 4014 O O . GLU B 1 184 ? -7.734 21.5 16.547 1 96.5 184 GLU B O 1
ATOM 4019 N N . GLU B 1 185 ? -9.531 20.25 16.484 1 95.25 185 GLU B N 1
ATOM 4020 C CA . GLU B 1 185 ? -10.461 21.359 16.594 1 95.25 185 GLU B CA 1
ATOM 4021 C C . GLU B 1 185 ? -10.328 22.062 17.953 1 95.25 185 GLU B C 1
ATOM 4023 O O . GLU B 1 185 ? -10.375 23.281 18.031 1 95.25 185 GLU B O 1
ATOM 4028 N N . ILE B 1 186 ? -10.195 21.281 18.922 1 96.5 186 ILE B N 1
ATOM 4029 C CA . ILE B 1 186 ? -10.016 21.844 20.25 1 96.5 186 ILE B CA 1
ATOM 4030 C C . ILE B 1 186 ? -8.711 22.625 20.297 1 96.5 186 ILE B C 1
ATOM 4032 O O . ILE B 1 186 ? -8.672 23.75 20.812 1 96.5 186 ILE B O 1
ATOM 4036 N N . THR B 1 187 ? -7.652 22.062 19.703 1 97.25 187 THR B N 1
ATOM 4037 C CA . THR B 1 187 ? -6.359 22.734 19.672 1 97.25 187 THR B CA 1
ATOM 4038 C C . THR B 1 187 ? -6.457 24.062 18.922 1 97.25 187 THR B C 1
ATOM 4040 O O . THR B 1 187 ? -5.883 25.062 19.344 1 97.25 187 THR B O 1
ATOM 4043 N N . ARG B 1 188 ? -7.176 24.047 17.922 1 94.94 188 ARG B N 1
ATOM 4044 C CA . ARG B 1 188 ? -7.367 25.234 17.109 1 94.94 188 ARG B CA 1
ATOM 4045 C C . ARG B 1 188 ? -8.016 26.359 17.906 1 94.94 188 ARG B C 1
ATOM 4047 O O . ARG B 1 188 ? -7.531 27.484 17.906 1 94.94 188 ARG B O 1
ATOM 4054 N N . TYR B 1 189 ? -9.078 26.031 18.484 1 91.06 189 TYR B N 1
ATOM 4055 C CA . TYR B 1 189 ? -9.758 27.141 19.141 1 91.06 189 TYR B CA 1
ATOM 4056 C C . TYR B 1 189 ? -8.992 27.594 20.391 1 91.06 189 TYR B C 1
ATOM 4058 O O . TYR B 1 189 ? -9.039 28.766 20.766 1 91.06 189 TYR B O 1
ATOM 4066 N N . VAL B 1 190 ? -8.227 26.719 21.078 1 95.06 190 VAL B N 1
ATOM 4067 C CA . VAL B 1 190 ? -7.367 27.125 22.188 1 95.06 190 VAL B CA 1
ATOM 4068 C C . VAL B 1 190 ? -6.281 28.078 21.688 1 95.06 190 VAL B C 1
ATOM 4070 O O . VAL B 1 190 ? -5.961 29.078 22.328 1 95.06 190 VAL B O 1
ATOM 4073 N N . LEU B 1 191 ? -5.703 27.781 20.531 1 95.88 191 LEU B N 1
ATOM 4074 C CA . LEU B 1 191 ? -4.699 28.625 19.906 1 95.88 191 LEU B CA 1
ATOM 4075 C C . LEU B 1 191 ? -5.266 30.016 19.625 1 95.88 191 LEU B C 1
ATOM 4077 O O . LEU B 1 191 ? -4.586 31.031 19.828 1 95.88 191 LEU B O 1
ATOM 4081 N N . GLU B 1 192 ? -6.453 30.047 19.188 1 93.81 192 GLU B N 1
ATOM 4082 C CA . GLU B 1 192 ? -7.117 31.312 18.891 1 93.81 192 GLU B CA 1
ATOM 4083 C C . GLU B 1 192 ? -7.395 32.094 20.156 1 93.81 192 GLU B C 1
ATOM 4085 O O . GLU B 1 192 ? -7.039 33.281 20.25 1 93.81 192 GLU B O 1
ATOM 4090 N N . ASP B 1 193 ? -7.957 31.484 21.109 1 93.06 193 ASP B N 1
ATOM 4091 C CA . ASP B 1 193 ? -8.438 32.156 22.312 1 93.06 193 ASP B CA 1
ATOM 4092 C C . ASP B 1 193 ? -7.273 32.594 23.188 1 93.06 193 ASP B C 1
ATOM 4094 O O . ASP B 1 193 ? -7.301 33.719 23.75 1 93.06 193 ASP B O 1
ATOM 4098 N N . ARG B 1 194 ? -6.281 31.79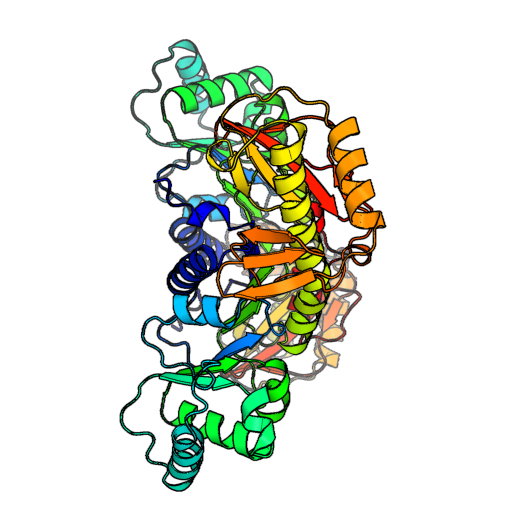7 23.312 1 93.38 194 ARG B N 1
ATOM 4099 C CA . ARG B 1 194 ? -5.242 32.031 24.297 1 93.38 194 ARG B CA 1
ATOM 4100 C C . ARG B 1 194 ? -4.027 32.719 23.672 1 93.38 194 ARG B C 1
ATOM 4102 O O . ARG B 1 194 ? -3.328 33.469 24.328 1 93.38 194 ARG B O 1
ATOM 4109 N N . TYR B 1 195 ? -3.834 32.438 22.391 1 92.75 195 TYR B N 1
ATOM 4110 C CA . TYR B 1 195 ? -2.564 32.875 21.828 1 92.75 195 TYR B CA 1
ATOM 4111 C C . TYR B 1 195 ? -2.791 33.781 20.641 1 92.75 195 TYR B C 1
ATOM 4113 O O . TYR B 1 195 ? -1.84 34.375 20.094 1 92.75 195 TYR B O 1
ATOM 4121 N N . GLY B 1 196 ? -3.986 33.969 20.188 1 93 196 GLY B N 1
ATOM 4122 C CA . GLY B 1 196 ? -4.293 34.844 19.078 1 93 196 GLY B CA 1
ATOM 4123 C C . GLY B 1 196 ? -3.795 34.344 17.734 1 93 196 GLY B C 1
ATOM 4124 O O . GLY B 1 196 ? -3.42 35.125 16.875 1 93 196 GLY B O 1
ATOM 4125 N N . ILE B 1 197 ? -3.672 33.062 17.641 1 94.19 197 ILE B N 1
ATOM 4126 C CA . ILE B 1 197 ? -3.252 32.438 16.391 1 94.19 197 ILE B CA 1
ATOM 4127 C C . ILE B 1 197 ? -4.477 31.938 15.625 1 94.19 197 ILE B C 1
ATOM 4129 O O . ILE B 1 197 ? -5.211 31.062 16.094 1 94.19 197 ILE B O 1
ATOM 4133 N N . TYR B 1 198 ? -4.617 32.406 14.438 1 92.25 198 TYR B N 1
ATOM 4134 C CA . TYR B 1 198 ? -5.84 32.156 13.68 1 92.25 198 TYR B CA 1
ATOM 4135 C C . TYR B 1 198 ? -5.559 31.266 12.477 1 92.25 198 TYR B C 1
ATOM 4137 O O . TYR B 1 198 ? -4.41 30.891 12.227 1 92.25 198 TYR B O 1
ATOM 4145 N N . GLN B 1 199 ? -6.613 30.922 11.766 1 88.88 199 GLN B N 1
ATOM 4146 C CA . GLN B 1 199 ? -6.609 29.891 10.734 1 88.88 199 GLN B CA 1
ATOM 4147 C C . GLN B 1 199 ? -5.719 30.297 9.562 1 88.88 199 GLN B C 1
ATOM 4149 O O . GLN B 1 199 ? -5.238 29.438 8.82 1 88.88 199 GLN B O 1
ATOM 4154 N N . ASP B 1 200 ? -5.445 31.453 9.352 1 91 200 ASP B N 1
ATOM 4155 C CA . ASP B 1 200 ? -4.641 31.922 8.234 1 91 200 ASP B CA 1
ATOM 4156 C C . ASP B 1 200 ? -3.154 31.672 8.477 1 91 200 ASP B C 1
ATOM 4158 O O . ASP B 1 200 ? -2.342 31.75 7.555 1 91 200 ASP B O 1
ATOM 4162 N N . SER B 1 201 ? -2.822 31.25 9.664 1 93.75 201 SER B N 1
ATOM 4163 C CA . SER B 1 201 ? -1.42 31.094 10.039 1 93.75 201 SER B CA 1
ATOM 4164 C C . SER B 1 201 ? -0.922 29.672 9.75 1 93.75 201 SER B C 1
ATOM 4166 O O . SER B 1 201 ? 0.28 29.406 9.82 1 93.75 201 SER B O 1
ATOM 4168 N N . TYR B 1 202 ? -1.81 28.75 9.523 1 93.25 202 TYR B N 1
ATOM 4169 C CA . TYR B 1 202 ? -1.418 27.359 9.367 1 93.25 202 TYR B CA 1
ATOM 4170 C C . TYR B 1 202 ? -2.379 26.625 8.438 1 93.25 202 TYR B C 1
ATOM 4172 O O . TYR B 1 202 ? -3.412 27.172 8.047 1 93.25 202 TYR B O 1
ATOM 4180 N N . PHE B 1 203 ? -2.012 25.469 8.008 1 90.19 203 PHE B N 1
ATOM 4181 C CA . PHE B 1 203 ? -2.902 24.531 7.336 1 90.19 203 PHE B CA 1
ATOM 4182 C C . PHE B 1 203 ? -2.746 23.125 7.918 1 90.19 203 PHE B C 1
ATOM 4184 O O . PHE B 1 203 ? -1.806 22.859 8.672 1 90.19 203 PHE B O 1
ATOM 4191 N N . PHE B 1 204 ? -3.674 22.312 7.633 1 88.94 204 PHE B N 1
ATOM 4192 C CA . PHE B 1 204 ? -3.73 21 8.281 1 88.94 204 PHE B CA 1
ATOM 4193 C C . PHE B 1 204 ? -3.102 19.938 7.395 1 88.94 204 PHE B C 1
ATOM 4195 O O . PHE B 1 204 ? -3.137 20.047 6.168 1 88.94 204 PHE B O 1
ATOM 4202 N N . SER B 1 205 ? -2.482 18.953 8.062 1 88.62 205 SER B N 1
ATOM 4203 C CA . SER B 1 205 ? -2.002 17.734 7.43 1 88.62 205 SER B CA 1
ATOM 4204 C C . SER B 1 205 ? -2.303 16.516 8.289 1 88.62 205 SER B C 1
ATOM 4206 O O . SER B 1 205 ? -3.055 16.609 9.266 1 88.62 205 SER B O 1
ATOM 4208 N N . ASP B 1 206 ? -1.79 15.352 7.793 1 86.56 206 ASP B N 1
ATOM 4209 C CA . ASP B 1 206 ? -2.244 14.125 8.438 1 86.56 206 ASP B CA 1
ATOM 4210 C C . ASP B 1 206 ? -1.06 13.281 8.914 1 86.56 206 ASP B C 1
ATOM 4212 O O . ASP B 1 206 ? 0.027 13.352 8.336 1 86.56 206 ASP B O 1
ATOM 4216 N N . ILE B 1 207 ? -1.297 12.648 10.016 1 90.62 207 ILE B N 1
ATOM 4217 C CA . ILE B 1 207 ? -0.412 11.633 10.57 1 90.62 207 ILE B CA 1
ATOM 4218 C C . ILE B 1 207 ? -1.241 10.516 11.203 1 90.62 207 ILE B C 1
ATOM 4220 O O . ILE B 1 207 ? -2.406 10.719 11.547 1 90.62 207 ILE B O 1
ATOM 4224 N N . ARG B 1 208 ? -0.701 9.352 11.195 1 90.88 208 ARG B N 1
ATOM 4225 C CA . ARG B 1 208 ? -1.423 8.242 11.805 1 90.88 208 ARG B CA 1
ATOM 4226 C C . ARG B 1 208 ? -1.696 8.516 13.281 1 90.88 208 ARG B C 1
ATOM 4228 O O . ARG B 1 208 ? -0.792 8.898 14.023 1 90.88 208 ARG B O 1
ATOM 4235 N N . ASN B 1 209 ? -2.939 8.328 13.672 1 93.38 209 ASN B N 1
ATOM 4236 C CA . ASN B 1 209 ? -3.396 8.508 15.047 1 93.38 209 ASN B CA 1
ATOM 4237 C C . ASN B 1 209 ? -3.047 9.898 15.57 1 93.38 209 ASN B C 1
ATOM 4239 O O . ASN B 1 209 ? -2.52 10.031 16.688 1 93.38 209 ASN B O 1
ATOM 4243 N N . GLY B 1 210 ? -3.27 10.875 14.703 1 94.81 210 GLY B N 1
ATOM 4244 C CA . GLY B 1 210 ? -2.947 12.227 15.125 1 94.81 210 GLY B CA 1
ATOM 4245 C C . GLY B 1 210 ? -3.291 13.273 14.086 1 94.81 210 GLY B C 1
ATOM 4246 O O . GLY B 1 210 ? -4.102 13.023 13.188 1 94.81 210 GLY B O 1
ATOM 4247 N N . PHE B 1 211 ? -2.783 14.5 14.352 1 94.81 211 PHE B N 1
ATOM 4248 C CA . PHE B 1 211 ? -2.961 15.609 13.422 1 94.81 211 PHE B CA 1
ATOM 4249 C C . PHE B 1 211 ? -1.697 16.453 13.352 1 94.81 211 PHE B C 1
ATOM 4251 O O . PHE B 1 211 ? -0.833 16.375 14.227 1 94.81 211 PHE B O 1
ATOM 4258 N N . VAL B 1 212 ? -1.613 17.125 12.273 1 95.19 212 VAL B N 1
ATOM 4259 C CA . VAL B 1 212 ? -0.483 18.031 12.062 1 95.19 212 VAL B CA 1
ATOM 4260 C C . VAL B 1 212 ? -0.989 19.422 11.672 1 95.19 212 VAL B C 1
ATOM 4262 O O . VAL B 1 212 ? -1.809 19.547 10.766 1 95.19 212 VAL B O 1
ATOM 4265 N N . MET B 1 213 ? -0.583 20.391 12.375 1 95.25 213 MET B N 1
ATOM 4266 C CA . MET B 1 213 ? -0.776 21.781 12 1 95.25 213 MET B CA 1
ATOM 4267 C C . MET B 1 213 ? 0.527 22.391 11.5 1 95.25 213 MET B C 1
ATOM 4269 O O . MET B 1 213 ? 1.505 22.484 12.25 1 95.25 213 MET B O 1
ATOM 4273 N N . LYS B 1 214 ? 0.514 22.812 10.266 1 95.31 214 LYS B N 1
ATOM 4274 C CA . LYS B 1 214 ? 1.723 23.328 9.633 1 95.31 214 LYS B CA 1
ATOM 4275 C C . LYS B 1 214 ? 1.707 24.859 9.594 1 95.31 214 LYS B C 1
ATOM 4277 O O . LYS B 1 214 ? 1.036 25.453 8.75 1 95.31 214 LYS B O 1
ATOM 4282 N N . PHE B 1 215 ? 2.514 25.453 10.398 1 96.31 215 PHE B N 1
ATOM 4283 C CA . PHE B 1 215 ? 2.59 26.906 10.516 1 96.31 215 PHE B CA 1
ATOM 4284 C C . PHE B 1 215 ? 3.553 27.484 9.484 1 96.31 215 PHE B C 1
ATOM 4286 O O . PHE B 1 215 ? 4.656 26.969 9.305 1 96.31 215 PHE B O 1
ATOM 4293 N N . TYR B 1 216 ? 3.154 28.516 8.859 1 94.5 216 TYR B N 1
ATOM 4294 C CA . TYR B 1 216 ? 3.982 29.188 7.859 1 94.5 216 TYR B CA 1
ATOM 4295 C C . TYR B 1 216 ? 5.195 29.844 8.508 1 94.5 216 TYR B C 1
ATOM 4297 O O . TYR B 1 216 ? 6.266 29.922 7.891 1 94.5 216 TYR B O 1
ATOM 4305 N N . ASN B 1 217 ? 4.93 30.328 9.664 1 92.38 217 ASN B N 1
ATOM 4306 C CA . ASN B 1 217 ? 5.988 30.969 10.43 1 92.38 217 ASN B CA 1
ATOM 4307 C C . ASN B 1 217 ? 6.219 30.281 11.773 1 92.38 217 ASN B C 1
ATOM 4309 O O . ASN B 1 217 ? 5.367 29.531 12.234 1 92.38 217 ASN B O 1
ATOM 4313 N N . LYS B 1 218 ? 7.406 30.562 12.203 1 90.38 218 LYS B N 1
ATOM 4314 C CA . LYS B 1 218 ? 7.707 30 13.516 1 90.38 218 LYS B CA 1
ATOM 4315 C C . LYS B 1 218 ? 6.953 30.734 14.617 1 90.38 218 LYS B C 1
ATOM 4317 O O . LYS B 1 218 ? 7.395 31.797 15.07 1 90.38 218 LYS B O 1
ATOM 4322 N N . GLU B 1 219 ? 5.891 30.203 15.07 1 87.06 219 GLU B N 1
ATOM 4323 C CA . GLU B 1 219 ? 5.066 30.812 16.109 1 87.06 219 GLU B CA 1
ATOM 4324 C C . GLU B 1 219 ? 5.695 30.609 17.484 1 87.06 219 GLU B C 1
ATOM 4326 O O . GLU B 1 219 ? 6.398 29.625 17.719 1 87.06 219 GLU B O 1
ATOM 4331 N N . GLU B 1 220 ? 5.453 31.562 18.312 1 86.81 220 GLU B N 1
ATOM 4332 C CA . GLU B 1 220 ? 6.016 31.5 19.656 1 86.81 220 GLU B CA 1
ATOM 4333 C C . GLU B 1 220 ? 4.934 31.203 20.688 1 86.81 220 GLU B C 1
ATOM 4335 O O . GLU B 1 220 ? 4.141 32.094 21.047 1 86.81 220 GLU B O 1
ATOM 4340 N N . PHE B 1 221 ? 4.836 30.047 21.094 1 91.38 221 PHE B N 1
ATOM 4341 C CA . PHE B 1 221 ? 3.994 29.609 22.203 1 91.38 221 PHE B CA 1
ATOM 4342 C C . PHE B 1 221 ? 4.598 28.391 22.906 1 91.38 221 PHE B C 1
ATOM 4344 O O . PHE B 1 221 ? 5.441 27.703 22.328 1 91.38 221 PHE B O 1
ATOM 4351 N N . ASP B 1 222 ? 4.266 28.266 24.156 1 94.88 222 ASP B N 1
ATOM 4352 C CA . ASP B 1 222 ? 4.723 27.094 24.922 1 94.88 222 ASP B CA 1
ATOM 4353 C C . ASP B 1 222 ? 3.84 25.891 24.656 1 94.88 222 ASP B C 1
ATOM 4355 O O . ASP B 1 222 ? 2.676 25.859 25.062 1 94.88 222 ASP B O 1
ATOM 4359 N N . ILE B 1 223 ? 4.383 24.875 24.109 1 96.62 223 ILE B N 1
ATOM 4360 C CA . ILE B 1 223 ? 3.631 23.688 23.688 1 96.62 223 ILE B CA 1
ATOM 4361 C C . ILE B 1 223 ? 3.113 22.953 24.906 1 96.62 223 ILE B C 1
ATOM 4363 O O . ILE B 1 223 ? 2.018 22.375 24.891 1 96.62 223 ILE B O 1
ATOM 4367 N N . SER B 1 224 ? 3.885 22.922 25.969 1 97.06 224 SER B N 1
ATOM 4368 C CA . SER B 1 224 ? 3.447 22.25 27.188 1 97.06 224 SER B CA 1
ATOM 4369 C C . SER B 1 224 ? 2.211 22.922 27.766 1 97.06 224 SER B C 1
ATOM 4371 O O . SER B 1 224 ? 1.295 22.234 28.234 1 97.06 224 SER B O 1
ATOM 4373 N N . GLU B 1 225 ? 2.201 24.188 27.766 1 97.31 225 GLU B N 1
ATOM 4374 C CA . GLU B 1 225 ? 1.039 24.922 28.25 1 97.31 225 GLU B CA 1
ATOM 4375 C C . GLU B 1 225 ? -0.169 24.703 27.344 1 97.31 225 GLU B C 1
ATOM 4377 O O . GLU B 1 225 ? -1.292 24.547 27.812 1 97.31 225 GLU B O 1
ATOM 4382 N N . LEU B 1 226 ? 0.132 24.781 26.078 1 97.56 226 LEU B N 1
ATOM 4383 C CA . LEU B 1 226 ? -0.937 24.516 25.125 1 97.56 226 LEU B CA 1
ATOM 4384 C C . LEU B 1 226 ? -1.549 23.141 25.359 1 97.56 226 LEU B C 1
ATOM 4386 O O . LEU B 1 226 ? -2.773 22.984 25.359 1 97.56 226 LEU B O 1
ATOM 4390 N N . GLU B 1 227 ? -0.7 22.125 25.484 1 97.94 227 GLU B N 1
ATOM 4391 C CA . GLU B 1 227 ? -1.167 20.766 25.75 1 97.94 227 GLU B CA 1
ATOM 4392 C C . GLU B 1 227 ? -2.043 20.703 27 1 97.94 227 GLU B C 1
ATOM 4394 O O . GLU B 1 227 ? -3.088 20.062 27 1 97.94 227 GLU B O 1
ATOM 4399 N N . ALA B 1 228 ? -1.565 21.359 28.031 1 97.88 228 ALA B N 1
ATOM 4400 C CA . ALA B 1 228 ? -2.322 21.391 29.281 1 97.88 228 ALA B CA 1
ATOM 4401 C C . ALA B 1 228 ? -3.697 22.016 29.078 1 97.88 228 ALA B C 1
ATOM 4403 O O . ALA B 1 228 ? -4.695 21.531 29.609 1 97.88 228 ALA B O 1
ATOM 4404 N N . ASP B 1 229 ? -3.725 23.078 28.344 1 97.56 229 ASP B N 1
ATOM 4405 C CA . ASP B 1 229 ? -4.984 23.75 28.062 1 97.56 229 ASP B CA 1
ATOM 4406 C C . ASP B 1 229 ? -5.938 22.844 27.297 1 97.56 229 ASP B C 1
ATOM 4408 O O . ASP B 1 229 ? -7.133 22.797 27.594 1 97.56 229 ASP B O 1
ATOM 4412 N N . VAL B 1 230 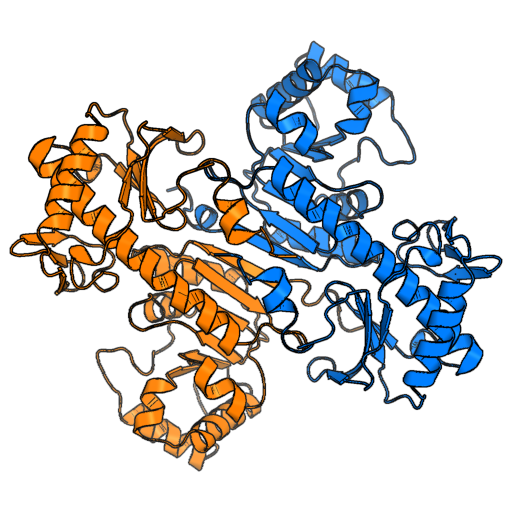? -5.422 22.172 26.297 1 98 230 VAL B N 1
ATOM 4413 C CA . VAL B 1 230 ? -6.238 21.266 25.484 1 98 230 VAL B CA 1
ATOM 4414 C C . VAL B 1 230 ? -6.758 20.125 26.344 1 98 230 VAL B C 1
ATOM 4416 O O . VAL B 1 230 ? -7.934 19.766 26.266 1 98 230 VAL B O 1
ATOM 4419 N N . LYS B 1 231 ? -5.891 19.562 27.156 1 98.06 231 LYS B N 1
ATOM 4420 C CA . LYS B 1 231 ? -6.27 18.469 28.031 1 98.06 231 LYS B CA 1
ATOM 4421 C C . LYS B 1 231 ? -7.348 18.906 29.016 1 98.06 231 LYS B C 1
ATOM 4423 O O . LYS B 1 231 ? -8.219 18.109 29.391 1 98.06 231 LYS B O 1
ATOM 4428 N N . GLU B 1 232 ? -7.238 20.109 29.438 1 97.5 232 GLU B N 1
ATOM 4429 C CA . GLU B 1 232 ? -8.266 20.641 30.312 1 97.5 232 GLU B CA 1
ATOM 4430 C C . GLU B 1 232 ? -9.633 20.641 29.641 1 97.5 232 GLU B C 1
ATOM 4432 O O . GLU B 1 232 ? -10.633 20.25 30.234 1 97.5 232 GLU B O 1
ATOM 4437 N N . VAL B 1 233 ? -9.664 21.109 28.406 1 96.75 233 VAL B N 1
ATOM 4438 C CA . VAL B 1 233 ? -10.914 21.109 27.641 1 96.75 233 VAL B CA 1
ATOM 4439 C C . VAL B 1 233 ? -11.414 19.688 27.469 1 96.75 233 VAL B C 1
ATOM 4441 O O . VAL B 1 233 ? -12.609 19.406 27.641 1 96.75 233 VAL B O 1
ATOM 4444 N N . ILE B 1 234 ? -10.555 18.719 27.109 1 97.75 234 ILE B N 1
ATOM 4445 C CA . ILE B 1 234 ? -10.898 17.312 26.938 1 97.75 234 ILE B CA 1
ATOM 4446 C C . ILE B 1 234 ? -11.484 16.766 28.234 1 97.75 234 ILE B C 1
ATOM 4448 O O . ILE B 1 234 ? -12.484 16.047 28.203 1 97.75 234 ILE B O 1
ATOM 4452 N N . GLY B 1 235 ? -10.93 17.203 29.297 1 97.25 235 GLY B N 1
ATOM 4453 C CA . GLY B 1 235 ? -11.328 16.719 30.609 1 97.25 235 GLY B CA 1
ATOM 4454 C C . GLY B 1 235 ? -12.68 17.234 31.047 1 97.25 235 GLY B C 1
ATOM 4455 O O . GLY B 1 235 ? -13.305 16.672 31.953 1 97.25 235 GLY B O 1
ATOM 4456 N N . LYS B 1 236 ? -13.195 18.266 30.438 1 97.06 236 LYS B N 1
ATOM 4457 C CA . LYS B 1 236 ? -14.492 18.828 30.797 1 97.06 236 LYS B CA 1
ATOM 4458 C C . LYS B 1 236 ? -15.641 17.953 30.312 1 97.06 236 LYS B C 1
ATOM 4460 O O . LYS B 1 236 ? -16.797 18.188 30.672 1 97.06 236 LYS B O 1
ATOM 4465 N N . SER B 1 237 ? -15.352 16.969 29.5 1 97.44 237 SER B N 1
ATOM 4466 C CA . SER B 1 237 ? -16.344 16.031 29.016 1 97.44 237 SER B CA 1
ATOM 4467 C C . SER B 1 237 ? -17.516 16.75 28.344 1 97.44 237 SER B C 1
ATOM 4469 O O . SER B 1 237 ? -18.672 16.531 28.688 1 97.44 237 SER B O 1
ATOM 4471 N N . LEU B 1 238 ? -17.203 17.562 27.359 1 97.75 238 LEU B N 1
ATOM 4472 C CA . LEU B 1 238 ? -18.203 18.344 26.641 1 97.75 238 LEU B CA 1
ATOM 4473 C C . LEU B 1 238 ? -18.812 17.547 25.5 1 97.75 238 LEU B C 1
ATOM 4475 O O . LEU B 1 238 ? -18.109 16.797 24.828 1 97.75 238 LEU B O 1
ATOM 4479 N N . PRO B 1 239 ? -20.047 17.734 25.312 1 97.94 239 PRO B N 1
ATOM 4480 C CA . PRO B 1 239 ? -20.656 17.125 24.141 1 97.94 239 PRO B CA 1
ATOM 4481 C C . PRO B 1 239 ? -20.156 17.734 22.828 1 97.94 239 PRO B C 1
ATOM 4483 O O . PRO B 1 239 ? -19.953 18.953 22.75 1 97.94 239 PRO B O 1
ATOM 4486 N N . VAL B 1 240 ? -19.922 16.891 21.859 1 97.06 240 VAL B N 1
ATOM 4487 C CA . VAL B 1 240 ? -19.562 17.297 20.5 1 97.06 240 VAL B CA 1
ATOM 4488 C C . VAL B 1 240 ? -20.625 16.844 19.516 1 97.06 240 VAL B C 1
ATOM 4490 O O . VAL B 1 240 ? -21 15.664 19.516 1 97.06 240 VAL B O 1
ATOM 4493 N N . ALA B 1 241 ? -21.141 17.781 18.719 1 95.38 241 ALA B N 1
ATOM 4494 C CA . ALA B 1 241 ? -22.25 17.391 17.844 1 95.38 241 ALA B CA 1
ATOM 4495 C C . ALA B 1 241 ? -22.188 18.141 16.516 1 95.38 241 ALA B C 1
ATOM 4497 O O . ALA B 1 241 ? -21.656 19.25 16.453 1 95.38 241 ALA B O 1
ATOM 4498 N N . TYR B 1 242 ? -22.75 17.453 15.57 1 93.56 242 TYR B N 1
ATOM 4499 C CA . TYR B 1 242 ? -22.953 18.062 14.266 1 93.56 242 TYR B CA 1
ATOM 4500 C C . TYR B 1 242 ? -23.875 19.281 14.359 1 93.56 242 TYR B C 1
ATOM 4502 O O . TYR B 1 242 ? -24.938 19.203 14.992 1 93.56 242 TYR B O 1
ATOM 4510 N N . TYR B 1 243 ? -23.453 20.391 13.812 1 94.25 243 TYR B N 1
ATOM 4511 C CA . TYR B 1 243 ? -24.281 21.578 13.773 1 94.25 243 TYR B CA 1
ATOM 4512 C C . TYR B 1 243 ? -24.828 21.828 12.375 1 94.25 243 TYR B C 1
ATOM 4514 O O . TYR B 1 243 ? -26.031 21.938 12.18 1 94.25 243 TYR B O 1
ATOM 4522 N N . ASP B 1 244 ? -23.969 21.906 11.453 1 92.31 244 ASP B N 1
ATOM 4523 C CA . ASP B 1 244 ? -24.312 21.969 10.031 1 92.31 244 ASP B CA 1
ATOM 4524 C C . ASP B 1 244 ? -23.141 21.484 9.172 1 92.31 244 ASP B C 1
ATOM 4526 O O . ASP B 1 244 ? -22.188 20.891 9.68 1 92.31 244 ASP B O 1
ATOM 4530 N N . GLU B 1 245 ? -23.188 21.703 7.906 1 88.06 245 GLU B N 1
ATOM 4531 C CA . GLU B 1 245 ? -22.219 21.141 6.969 1 88.06 245 GLU B CA 1
ATOM 4532 C C . GLU B 1 245 ? -20.844 21.75 7.18 1 88.06 245 GLU B C 1
ATOM 4534 O O . GLU B 1 245 ? -19.844 21.234 6.691 1 88.06 245 GLU B O 1
ATOM 4539 N N . GLU B 1 246 ? -20.797 22.797 7.938 1 91.56 246 GLU B N 1
ATOM 4540 C CA . GLU B 1 246 ? -19.5 23.469 8.078 1 91.56 246 GLU B CA 1
A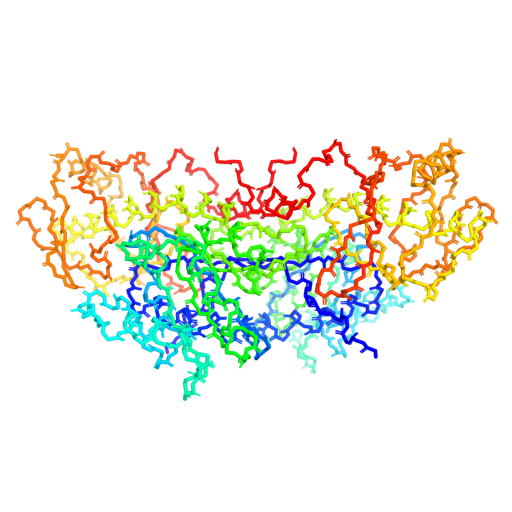TOM 4541 C C . GLU B 1 246 ? -19.188 23.75 9.539 1 91.56 246 GLU B C 1
ATOM 4543 O O . GLU B 1 246 ? -18.203 24.438 9.852 1 91.56 246 GLU B O 1
ATOM 4548 N N . HIS B 1 247 ? -20.016 23.234 10.422 1 94.69 247 HIS B N 1
ATOM 4549 C CA . HIS B 1 247 ? -19.812 23.578 11.828 1 94.69 247 HIS B CA 1
ATOM 4550 C C . HIS B 1 247 ? -20.141 22.406 12.742 1 94.69 247 HIS B C 1
ATOM 4552 O O . HIS B 1 247 ? -20.953 21.547 12.383 1 94.69 247 HIS B O 1
ATOM 4558 N N . ILE B 1 248 ? -19.516 22.453 13.875 1 95.88 248 ILE B N 1
ATOM 4559 C CA . ILE B 1 248 ? -19.828 21.547 14.977 1 95.88 248 ILE B CA 1
ATOM 4560 C C . ILE B 1 248 ? -20 22.344 16.266 1 95.88 248 ILE B C 1
ATOM 4562 O O . ILE B 1 248 ? -19.672 23.531 16.328 1 95.88 248 ILE B O 1
ATOM 4566 N N . THR B 1 249 ? -20.578 21.672 17.203 1 97.12 249 THR B N 1
ATOM 4567 C CA . THR B 1 249 ? -20.641 22.266 18.547 1 97.12 249 THR B CA 1
ATOM 4568 C C . THR B 1 249 ? -19.75 21.484 19.516 1 97.12 249 THR B C 1
ATOM 4570 O O . THR B 1 249 ? -19.719 20.266 19.484 1 97.12 249 THR B O 1
ATOM 4573 N N . ILE B 1 250 ? -19.031 22.156 20.281 1 96.56 250 ILE B N 1
ATOM 4574 C CA . ILE B 1 250 ? -18.312 21.609 21.422 1 96.56 250 ILE B CA 1
ATOM 4575 C C . ILE B 1 250 ? -18.797 22.297 22.703 1 96.56 250 ILE B C 1
ATOM 4577 O O . ILE B 1 250 ? -18.469 23.453 22.969 1 96.56 250 ILE B O 1
ATOM 4581 N N . GLY B 1 251 ? -19.5 21.547 23.469 1 96.06 251 GLY B N 1
ATOM 4582 C CA . GLY B 1 251 ? -20.234 22.219 24.531 1 96.06 251 GLY B CA 1
ATOM 4583 C C . GLY B 1 251 ? -21.219 23.266 24 1 96.06 251 GLY B C 1
ATOM 4584 O O . GLY B 1 251 ? -22.094 22.938 23.188 1 96.06 251 GLY B O 1
ATOM 4585 N N . ASP B 1 252 ? -20.953 24.531 24.391 1 93.69 252 ASP B N 1
ATOM 4586 C CA . ASP B 1 252 ? -21.844 25.609 23.984 1 93.69 252 ASP B CA 1
ATOM 4587 C C . ASP B 1 252 ? -21.219 26.422 22.844 1 93.69 252 ASP B C 1
ATOM 4589 O O . ASP B 1 252 ? -21.844 27.375 22.344 1 93.69 252 ASP B O 1
ATOM 4593 N N . ARG B 1 253 ? -20.156 25.969 22.375 1 93.81 253 ARG B N 1
ATOM 4594 C CA . ARG B 1 253 ? -19.422 26.734 21.375 1 93.81 253 ARG B CA 1
ATOM 4595 C C . ARG B 1 253 ? -19.641 26.141 19.984 1 93.81 253 ARG B C 1
ATOM 4597 O O . ARG B 1 253 ? -19.578 24.938 19.797 1 93.81 253 ARG B O 1
ATOM 4604 N N . VAL B 1 254 ? -19.922 27.031 19.078 1 94.88 254 VAL B N 1
ATOM 4605 C CA . VAL B 1 254 ? -19.984 26.641 17.672 1 94.88 254 VAL B CA 1
ATOM 4606 C C . VAL B 1 254 ? -18.625 26.875 17 1 94.88 254 VAL B C 1
ATOM 4608 O O . VAL B 1 254 ? -18.078 27.969 17.062 1 94.88 254 VAL B O 1
ATOM 4611 N N . VAL B 1 255 ? -18.094 25.875 16.391 1 92.56 255 VAL B N 1
ATOM 4612 C CA . VAL B 1 255 ? -16.75 25.922 15.812 1 92.56 255 VAL B CA 1
ATOM 4613 C C . VAL B 1 255 ? -16.812 25.531 14.336 1 92.56 255 VAL B C 1
ATOM 4615 O O . VAL B 1 255 ? -17.562 24.625 13.961 1 92.56 255 VAL B O 1
ATOM 4618 N N . GLU B 1 256 ? -16.125 26.234 13.5 1 90.44 256 GLU B N 1
ATOM 4619 C CA . GLU B 1 256 ? -15.992 25.859 12.094 1 90.44 256 GLU B CA 1
ATOM 4620 C C . GLU B 1 256 ? -15.234 24.531 11.945 1 90.44 256 GLU B C 1
ATOM 4622 O O . GLU B 1 256 ? -14.25 24.297 12.641 1 90.44 256 GLU B O 1
ATOM 4627 N N . CYS B 1 257 ? -15.75 23.656 11.039 1 90.94 257 CYS B N 1
ATOM 4628 C CA . CYS B 1 257 ? -15.156 22.344 10.875 1 90.94 257 CYS B CA 1
ATOM 4629 C C . CYS B 1 257 ? -15.336 21.844 9.445 1 90.94 257 CYS B C 1
ATOM 4631 O O . CYS B 1 257 ? -16.438 21.906 8.891 1 90.94 257 CYS B O 1
ATOM 4633 N N . GLY B 1 258 ? -14.211 21.312 8.867 1 84.88 258 GLY B N 1
ATOM 4634 C CA . GLY B 1 258 ? -14.266 20.781 7.508 1 84.88 258 GLY B CA 1
ATOM 4635 C C . GLY B 1 258 ? -14.82 19.375 7.43 1 84.88 258 GLY B C 1
ATOM 4636 O O . GLY B 1 258 ? -15.133 18.891 6.344 1 84.88 258 GLY B O 1
ATOM 4637 N N . GLY B 1 259 ? -15.023 18.672 8.5 1 88.81 259 GLY B N 1
ATOM 4638 C CA . GLY B 1 259 ? -15.562 17.328 8.609 1 88.81 259 GLY B CA 1
ATOM 4639 C C . GLY B 1 259 ? -16.484 17.156 9.805 1 88.81 259 GLY B C 1
ATOM 4640 O O . GLY B 1 259 ? -16.203 16.359 10.703 1 88.81 259 GLY B O 1
ATOM 4641 N N . PRO B 1 260 ? -17.609 17.781 9.711 1 91.69 260 PRO B N 1
ATOM 4642 C CA . PRO B 1 260 ? -18.469 17.859 10.898 1 91.69 260 PRO B CA 1
ATOM 4643 C C . PRO B 1 260 ? -19 16.5 11.344 1 91.69 260 PRO B C 1
ATOM 4645 O O . PRO B 1 260 ? -19.391 16.344 12.5 1 91.69 260 PRO B O 1
ATOM 4648 N N . ARG B 1 261 ? -18.953 15.57 10.492 1 88.62 261 ARG B N 1
ATOM 4649 C CA . ARG B 1 261 ? -19.484 14.266 10.852 1 88.62 261 ARG B CA 1
ATOM 4650 C C . ARG B 1 261 ? -18.391 13.336 11.359 1 88.62 261 ARG B C 1
ATOM 4652 O O . ARG B 1 261 ? -18.672 12.242 11.852 1 88.62 261 ARG B O 1
ATOM 4659 N N . LEU B 1 262 ? -17.203 13.805 11.266 1 92.06 262 LEU B N 1
ATOM 4660 C CA . LEU B 1 262 ? -16.062 13.023 11.695 1 92.06 262 LEU B CA 1
ATOM 4661 C C . LEU B 1 262 ? -15.562 13.492 13.062 1 92.06 262 LEU B C 1
ATOM 4663 O O . LEU B 1 262 ? -14.438 13.977 13.18 1 92.06 262 LEU B O 1
ATOM 4667 N N . GLN B 1 263 ? -16.422 13.305 14 1 94.19 263 GLN B N 1
ATOM 4668 C CA . GLN B 1 263 ? -16.109 13.758 15.352 1 94.19 263 GLN B CA 1
ATOM 4669 C C . GLN B 1 263 ? -16.5 12.711 16.391 1 94.19 263 GLN B C 1
ATOM 4671 O O . GLN B 1 263 ? -17.375 11.867 16.125 1 94.19 263 GLN B O 1
ATOM 4676 N N . VAL B 1 264 ? -15.805 12.773 17.484 1 96 264 VAL B N 1
ATOM 4677 C CA . VAL B 1 264 ? -16.281 12.016 18.641 1 96 264 VAL B CA 1
ATOM 4678 C C . VAL B 1 264 ? -17.562 12.648 19.172 1 96 264 VAL B C 1
ATOM 4680 O O . VAL B 1 264 ? -17.891 13.789 18.828 1 96 264 VAL B O 1
ATOM 4683 N N . ARG B 1 265 ? -18.312 12.023 20.062 1 95.62 265 ARG B N 1
ATOM 4684 C CA . ARG B 1 265 ? -19.562 12.523 20.594 1 95.62 265 ARG B CA 1
ATOM 4685 C C . ARG B 1 265 ? -19.344 13.359 21.844 1 95.62 265 ARG B C 1
ATOM 4687 O O . ARG B 1 265 ? -20.188 14.195 22.203 1 95.62 265 ARG B O 1
ATOM 4694 N N . ASN B 1 266 ? -18.219 12.984 22.406 1 98.12 266 ASN B N 1
ATOM 4695 C CA . ASN B 1 266 ? -17.828 13.648 23.641 1 98.12 266 ASN B CA 1
ATOM 4696 C C . ASN B 1 266 ? -16.312 13.805 23.734 1 98.12 266 ASN B C 1
ATOM 4698 O O . ASN B 1 266 ? -15.562 12.898 23.359 1 98.12 266 ASN B O 1
ATOM 4702 N N . THR B 1 267 ? -15.938 14.984 24.297 1 97.81 267 THR B N 1
ATOM 4703 C CA . THR B 1 267 ? -14.5 15.258 24.359 1 97.81 267 THR B CA 1
ATOM 4704 C C . THR B 1 267 ? -13.781 14.219 25.203 1 97.81 267 THR B C 1
ATOM 4706 O O . THR B 1 267 ? -12.602 13.938 24.984 1 97.81 267 THR B O 1
ATOM 4709 N N . SER B 1 268 ? -14.422 13.57 26.125 1 96.81 268 SER B N 1
ATOM 4710 C CA . SER B 1 268 ? -13.82 12.578 27.016 1 96.81 268 SER B CA 1
ATOM 4711 C C . SER B 1 268 ? -13.453 11.312 26.25 1 96.81 268 SER B C 1
ATOM 4713 O O . SER B 1 268 ? -12.703 10.469 26.75 1 96.81 268 SER B O 1
ATOM 4715 N N . GLU B 1 269 ? -13.938 11.141 25.031 1 97.38 269 GLU B N 1
ATOM 4716 C CA . GLU B 1 269 ? -13.609 9.984 24.203 1 97.38 269 GLU B CA 1
ATOM 4717 C C . GLU B 1 269 ? -12.203 10.102 23.625 1 97.38 269 GLU B C 1
ATOM 4719 O O . GLU B 1 269 ? -11.656 9.125 23.109 1 97.38 269 GLU B O 1
ATOM 4724 N N . ILE B 1 270 ? -11.68 11.297 23.672 1 97.88 270 ILE B N 1
ATOM 4725 C CA . ILE B 1 270 ? -10.297 11.484 23.25 1 97.88 270 ILE B CA 1
ATOM 4726 C C . ILE B 1 270 ? -9.352 10.953 24.328 1 97.88 270 ILE B C 1
ATOM 4728 O O . ILE B 1 270 ? -9.281 11.508 25.422 1 97.88 270 ILE B O 1
ATOM 4732 N N . THR B 1 271 ? -8.695 9.922 24 1 96.75 271 THR B N 1
ATOM 4733 C CA . THR B 1 271 ? -7.793 9.305 24.969 1 96.75 271 THR B CA 1
ATOM 4734 C C . THR B 1 271 ? -6.348 9.383 24.484 1 96.75 271 THR B C 1
ATOM 4736 O O . THR B 1 271 ? -6.098 9.531 23.281 1 96.75 271 THR B O 1
ATOM 4739 N N . ASP B 1 272 ? -5.379 9.461 25.422 1 96.5 272 ASP B N 1
ATOM 4740 C CA . ASP B 1 272 ? -3.947 9.367 25.156 1 96.5 272 ASP B CA 1
ATOM 4741 C C . ASP B 1 272 ? -3.48 10.516 24.266 1 96.5 272 ASP B C 1
ATOM 4743 O O . ASP B 1 272 ? -2.705 10.312 23.328 1 96.5 272 ASP B O 1
ATOM 4747 N N . PHE B 1 273 ? -4.047 11.703 24.578 1 97.62 273 PHE B N 1
ATOM 4748 C CA . PHE B 1 273 ? -3.664 12.883 23.797 1 97.62 273 PHE B CA 1
ATOM 4749 C C . PHE B 1 273 ? -2.324 13.43 24.281 1 97.62 273 PHE B C 1
ATOM 4751 O O . PHE B 1 273 ? -2.084 13.523 25.484 1 97.62 273 PHE B O 1
ATOM 4758 N N . SER B 1 274 ? -1.483 13.758 23.328 1 97.44 274 SER B N 1
ATOM 4759 C CA . SER B 1 274 ? -0.226 14.438 23.625 1 97.44 274 SER B CA 1
ATOM 4760 C C . SER B 1 274 ? 0.265 15.242 22.422 1 97.44 274 SER B C 1
ATOM 4762 O O . SER B 1 274 ? -0.079 14.93 21.281 1 97.44 274 SER B O 1
ATOM 4764 N N . LEU B 1 275 ? 0.948 16.281 22.75 1 97.19 275 LEU B N 1
ATOM 4765 C CA . LEU B 1 275 ? 1.626 17.047 21.703 1 97.19 275 LEU B CA 1
ATOM 4766 C C . LEU B 1 275 ? 3.123 16.766 21.703 1 97.19 275 LEU B C 1
ATOM 4768 O O . LEU B 1 275 ? 3.73 16.609 22.766 1 97.19 275 LEU B O 1
ATOM 4772 N N . VAL B 1 276 ? 3.668 16.641 20.5 1 95.38 276 VAL B N 1
ATOM 4773 C CA . VAL B 1 276 ? 5.125 16.625 20.422 1 95.38 276 VAL B CA 1
ATOM 4774 C C . VAL B 1 276 ? 5.684 17.953 20.953 1 95.38 276 VAL B C 1
ATOM 4776 O O . VAL B 1 276 ? 5.199 19.031 20.578 1 95.38 276 VAL B O 1
ATOM 4779 N N . LYS B 1 277 ? 6.66 17.938 21.703 1 94.25 277 LYS B N 1
ATOM 4780 C CA . LYS B 1 277 ? 7.059 19.062 22.547 1 94.25 277 LYS B CA 1
ATOM 4781 C C . LYS B 1 277 ? 7.922 20.047 21.766 1 94.25 277 LYS B C 1
ATOM 4783 O O . LYS B 1 277 ? 8.406 21.031 22.328 1 94.25 277 LYS B O 1
ATOM 4788 N N . GLU B 1 278 ? 8.07 19.844 20.547 1 93.19 278 GLU B N 1
ATOM 4789 C CA . GLU B 1 278 ? 8.789 20.781 19.688 1 93.19 278 GLU B CA 1
ATOM 4790 C C . GLU B 1 278 ? 8.102 20.922 18.328 1 93.19 278 GLU B C 1
ATOM 4792 O O . GLU B 1 278 ? 7.469 19.984 17.844 1 93.19 278 GLU B O 1
ATOM 4797 N N . LEU B 1 279 ? 8.172 22.188 17.828 1 95.5 279 LEU B N 1
ATOM 4798 C CA . LEU B 1 279 ? 7.734 22.375 16.453 1 95.5 279 LEU B CA 1
ATOM 4799 C C . LEU B 1 279 ? 8.734 21.766 15.484 1 95.5 279 LEU B C 1
ATOM 4801 O O . LEU B 1 279 ? 9.867 22.234 15.375 1 95.5 279 LEU B O 1
ATOM 4805 N N . MET B 1 280 ? 8.289 20.766 14.797 1 94.44 280 MET B N 1
ATOM 4806 C CA . MET B 1 280 ? 9.172 20.109 13.852 1 94.44 280 MET B CA 1
ATOM 4807 C C . MET B 1 280 ? 9.156 20.812 12.5 1 94.44 280 MET B C 1
ATOM 4809 O O . MET B 1 280 ? 8.094 21.203 12.016 1 94.44 280 MET B O 1
ATOM 4813 N N . PHE B 1 281 ? 10.312 20.953 11.953 1 94.44 281 PHE B N 1
ATOM 4814 C CA . PHE B 1 281 ? 10.398 21.641 10.672 1 94.44 281 PHE B CA 1
ATOM 4815 C C . PHE B 1 281 ? 10.266 20.641 9.516 1 94.44 281 PHE B C 1
ATOM 4817 O O . PHE B 1 281 ? 10.945 19.625 9.492 1 94.44 281 PHE B O 1
ATOM 4824 N N . ASP B 1 282 ? 9.328 20.922 8.641 1 92.5 282 ASP B N 1
ATOM 4825 C CA . ASP B 1 282 ? 9.148 20.141 7.418 1 92.5 282 ASP B CA 1
ATOM 4826 C C . ASP B 1 282 ? 9.875 20.797 6.242 1 92.5 282 ASP B C 1
ATOM 4828 O O . ASP B 1 282 ? 9.438 21.812 5.715 1 92.5 282 ASP B O 1
ATOM 4832 N N . ASN B 1 283 ? 10.883 20.125 5.785 1 87.31 283 ASN B N 1
ATOM 4833 C CA . ASN B 1 283 ? 11.734 20.656 4.73 1 87.31 283 ASN B CA 1
ATOM 4834 C C . ASN B 1 283 ? 11 20.703 3.391 1 87.31 283 ASN B C 1
ATOM 4836 O O . ASN B 1 283 ? 11.32 21.531 2.531 1 87.31 283 ASN B O 1
ATOM 4840 N N . ASP B 1 284 ? 10.031 19.953 3.219 1 84.38 284 ASP B N 1
ATOM 4841 C CA . ASP B 1 284 ? 9.32 19.891 1.945 1 84.38 284 ASP B CA 1
ATOM 4842 C C . ASP B 1 284 ? 8.398 21.094 1.769 1 84.38 284 ASP B C 1
ATOM 4844 O O . ASP B 1 284 ? 8.32 21.672 0.68 1 84.38 284 ASP B O 1
ATOM 4848 N N . THR B 1 285 ? 7.73 21.406 2.844 1 88.38 285 THR B N 1
ATOM 4849 C CA . THR B 1 285 ? 6.766 22.484 2.762 1 88.38 285 THR B CA 1
ATOM 4850 C C . THR B 1 285 ? 7.328 23.766 3.387 1 88.38 285 THR B C 1
ATOM 4852 O O . THR B 1 285 ? 6.703 24.828 3.32 1 88.38 285 THR B O 1
ATOM 4855 N N . LYS B 1 286 ? 8.445 23.656 3.977 1 92.12 286 LYS B N 1
ATOM 4856 C CA . LYS B 1 286 ? 9.086 24.781 4.652 1 92.12 286 LYS B CA 1
ATOM 4857 C C . LYS B 1 286 ? 8.172 25.375 5.723 1 92.12 286 LYS B C 1
ATOM 4859 O O . LYS B 1 286 ? 7.945 26.594 5.762 1 92.12 286 LYS B O 1
ATOM 4864 N N . THR B 1 287 ? 7.582 24.516 6.473 1 95.5 287 THR B N 1
ATOM 4865 C CA . THR B 1 287 ? 6.66 24.906 7.535 1 95.5 287 THR B CA 1
ATOM 4866 C C . THR B 1 287 ? 7.09 24.297 8.867 1 95.5 287 THR B C 1
ATOM 4868 O O . THR B 1 287 ? 7.926 23.391 8.914 1 95.5 287 THR B O 1
ATOM 4871 N N . TYR B 1 288 ? 6.629 24.938 9.961 1 96.69 288 TYR B N 1
ATOM 4872 C CA . TYR B 1 288 ? 6.816 24.422 11.312 1 96.69 288 TYR B CA 1
ATOM 4873 C C . TYR B 1 288 ? 5.59 23.656 11.781 1 96.69 288 TYR B C 1
ATOM 4875 O O . TYR B 1 288 ? 4.488 24.203 11.836 1 96.69 288 TYR B O 1
ATOM 4883 N N . CYS B 1 289 ? 5.801 22.406 12.227 1 96.5 289 CYS B N 1
ATOM 4884 C CA . CYS B 1 289 ? 4.668 21.516 12.414 1 96.5 289 CYS B CA 1
ATOM 4885 C C . CYS B 1 289 ? 4.402 21.266 13.898 1 96.5 289 CYS B C 1
ATOM 4887 O O . CYS B 1 289 ? 5.281 20.797 14.625 1 96.5 289 CYS B O 1
ATOM 4889 N N . LEU B 1 290 ? 3.227 21.656 14.297 1 97.5 290 LEU B N 1
ATOM 4890 C CA . LEU B 1 290 ? 2.699 21.172 15.57 1 97.5 290 LEU B CA 1
ATOM 4891 C C . LEU B 1 290 ? 2.023 19.812 15.406 1 97.5 290 LEU B C 1
ATOM 4893 O O . LEU B 1 290 ? 1.093 19.672 14.609 1 97.5 290 LEU B O 1
ATOM 4897 N N . ILE B 1 291 ? 2.512 18.844 16.125 1 97 291 ILE B N 1
ATOM 4898 C CA . ILE B 1 291 ? 2.035 17.484 15.938 1 97 291 ILE B CA 1
ATOM 4899 C C . ILE B 1 291 ? 1.281 17.016 17.188 1 97 291 ILE B C 1
ATOM 4901 O O . ILE B 1 291 ? 1.829 17.031 18.297 1 97 291 ILE B O 1
ATOM 4905 N N . GLY B 1 292 ? 0.047 16.688 17 1 97.5 292 GLY B N 1
ATOM 4906 C CA . GLY B 1 292 ? -0.754 16.062 18.047 1 97.5 292 GLY B CA 1
ATOM 4907 C C . GLY B 1 292 ? -1 14.586 17.812 1 97.5 292 GLY B C 1
ATOM 4908 O O . GLY B 1 292 ? -1.236 14.156 16.688 1 97.5 292 GLY B O 1
ATOM 4909 N N . ILE B 1 293 ? -0.909 13.836 18.875 1 96.75 293 ILE B N 1
ATOM 4910 C CA . ILE B 1 293 ? -1.052 12.383 18.781 1 96.75 293 ILE B CA 1
ATOM 4911 C C . ILE B 1 293 ? -2.111 11.906 19.766 1 96.75 293 ILE B C 1
ATOM 4913 O O . ILE B 1 293 ? -2.193 12.406 20.891 1 96.75 293 ILE B O 1
ATOM 4917 N N . VAL B 1 294 ? -2.928 11.039 19.312 1 96.12 294 VAL B N 1
ATOM 4918 C CA . VAL B 1 294 ? -3.904 10.383 20.172 1 96.12 294 VAL B CA 1
ATOM 4919 C C . VAL B 1 294 ? -3.598 8.883 20.25 1 96.12 294 VAL B C 1
ATOM 4921 O O . VAL B 1 294 ? -4.402 8.055 19.812 1 96.12 294 VAL B O 1
ATOM 4924 N N . ASP B 1 295 ? -2.473 8.578 20.719 1 92 295 ASP B N 1
ATOM 4925 C CA . ASP B 1 295 ? -1.927 7.223 20.797 1 92 295 ASP B CA 1
ATOM 4926 C C . ASP B 1 295 ? -1.026 7.062 22.016 1 92 295 ASP B C 1
ATOM 4928 O O . ASP B 1 295 ? -0.465 8.039 22.516 1 92 295 ASP B O 1
ATOM 4932 N N . LYS B 1 296 ? -0.915 5.836 22.406 1 87.19 296 LYS B N 1
ATOM 4933 C CA . LYS B 1 296 ? -0.026 5.543 23.531 1 87.19 296 LYS B CA 1
ATOM 4934 C C . LYS B 1 296 ? 1.438 5.605 23.094 1 87.19 296 LYS B C 1
ATOM 4936 O O . LYS B 1 296 ? 2.307 5.969 23.891 1 87.19 296 LYS B O 1
ATOM 4941 N N . ASN B 1 297 ? 1.633 5.289 21.844 1 81.38 297 ASN B N 1
ATOM 4942 C CA . ASN B 1 297 ? 2.994 5.277 21.312 1 81.38 297 ASN B CA 1
ATOM 4943 C C . ASN B 1 297 ? 3.348 6.605 20.656 1 81.38 297 ASN B C 1
ATOM 4945 O O . ASN B 1 297 ? 2.879 6.898 19.547 1 81.38 297 ASN B O 1
ATOM 4949 N N . CYS B 1 298 ? 4.188 7.328 21.328 1 79.12 298 CYS B N 1
ATOM 4950 C CA . CYS B 1 298 ? 4.59 8.617 20.781 1 79.12 298 CYS B CA 1
ATOM 4951 C C . CYS B 1 298 ? 6.066 8.617 20.406 1 79.12 298 CYS B C 1
ATOM 4953 O O . CYS B 1 298 ? 6.668 9.68 20.219 1 79.12 298 CYS B O 1
ATOM 4955 N N . GLU B 1 299 ? 6.504 7.387 20.281 1 81.69 299 GLU B N 1
ATOM 4956 C CA . GLU B 1 299 ? 7.93 7.309 19.969 1 81.69 299 GLU B CA 1
ATOM 4957 C C . GLU B 1 299 ? 8.156 7.199 18.469 1 81.69 299 GLU B C 1
ATOM 4959 O O . GLU B 1 299 ? 7.25 6.832 17.719 1 81.69 299 GLU B O 1
ATOM 4964 N N . ASN B 1 300 ? 9.297 7.625 18.062 1 88.38 300 ASN B N 1
ATOM 4965 C CA . ASN B 1 300 ? 9.773 7.473 16.688 1 88.38 300 ASN B CA 1
ATOM 4966 C C . ASN B 1 300 ? 8.828 8.133 15.695 1 88.38 300 ASN B C 1
ATOM 4968 O O . ASN B 1 300 ? 8.375 7.488 14.742 1 88.38 300 ASN B O 1
ATOM 4972 N N . ILE B 1 301 ? 8.555 9.367 15.953 1 91.62 301 ILE B N 1
ATOM 4973 C CA . ILE B 1 301 ? 7.637 10.141 15.125 1 91.62 301 ILE B CA 1
ATOM 4974 C C . ILE B 1 301 ? 8.141 10.18 13.688 1 91.62 301 ILE B C 1
ATOM 4976 O O . ILE B 1 301 ? 7.348 10.148 12.742 1 91.62 301 ILE B O 1
ATOM 4980 N N . GLU B 1 302 ? 9.422 10.141 13.516 1 91.75 302 GLU B N 1
ATOM 4981 C CA . GLU B 1 302 ? 10.039 10.297 12.195 1 91.75 302 GLU B CA 1
ATOM 4982 C C . GLU B 1 302 ? 9.906 9.023 11.367 1 91.75 302 GLU B C 1
ATOM 4984 O O . GLU B 1 302 ? 10.18 9.023 10.172 1 91.75 302 GLU B O 1
ATOM 4989 N N . ASN B 1 303 ? 9.453 7.969 11.977 1 92.94 303 ASN B N 1
ATOM 4990 C CA . ASN B 1 303 ? 9.305 6.699 11.273 1 92.94 303 ASN B CA 1
ATOM 4991 C C . ASN B 1 303 ? 7.945 6.062 11.547 1 92.94 303 ASN B C 1
ATOM 4993 O O . ASN B 1 303 ? 7.797 4.84 11.461 1 92.94 303 ASN B O 1
ATOM 4997 N N . ARG B 1 304 ? 7.004 6.863 11.844 1 91.31 304 ARG B N 1
ATOM 4998 C CA . ARG B 1 304 ? 5.676 6.41 12.242 1 91.31 304 ARG B CA 1
ATOM 4999 C C . ARG B 1 304 ? 4.973 5.691 11.094 1 91.31 304 ARG B C 1
ATOM 5001 O O . ARG B 1 304 ? 4.25 4.715 11.312 1 91.31 304 ARG B O 1
ATOM 5008 N N . ASN B 1 305 ? 5.152 6.145 9.914 1 90.44 305 ASN B N 1
ATOM 5009 C CA . ASN B 1 305 ? 4.5 5.531 8.766 1 90.44 305 ASN B CA 1
ATOM 5010 C C . ASN B 1 305 ? 4.961 4.094 8.562 1 90.44 305 ASN B C 1
ATOM 5012 O O . ASN B 1 305 ? 4.176 3.236 8.148 1 90.44 305 ASN B O 1
ATOM 5016 N N . THR B 1 306 ? 6.215 3.824 8.852 1 89.69 306 THR B N 1
ATOM 5017 C CA . THR B 1 306 ? 6.699 2.451 8.75 1 89.69 306 THR B CA 1
ATOM 5018 C C . THR B 1 306 ? 5.996 1.556 9.766 1 89.69 306 THR B C 1
ATOM 5020 O O . THR B 1 306 ? 5.504 0.48 9.422 1 89.69 306 THR B O 1
ATOM 5023 N N . GLN B 1 307 ? 5.961 2.014 10.914 1 85.69 307 GLN B N 1
ATOM 5024 C CA . GLN B 1 307 ? 5.441 1.232 12.031 1 85.69 307 GLN B CA 1
ATOM 5025 C C . GLN B 1 307 ? 3.975 0.872 11.812 1 85.69 307 GLN B C 1
ATOM 5027 O O . GLN B 1 307 ? 3.562 -0.258 12.086 1 85.69 307 GLN B O 1
ATOM 5032 N N . TYR B 1 308 ? 3.283 1.792 11.281 1 85.62 308 TYR B N 1
ATOM 5033 C CA . TYR B 1 308 ? 1.838 1.607 11.258 1 85.62 308 TYR B CA 1
ATOM 5034 C C . TYR B 1 308 ? 1.38 1.034 9.922 1 85.62 308 TYR B C 1
ATOM 5036 O O . TYR B 1 308 ? 0.368 0.333 9.852 1 85.62 308 TYR B O 1
ATOM 5044 N N . PHE B 1 309 ? 2.182 1.236 8.898 1 86.56 309 PHE B N 1
ATOM 5045 C CA . PHE B 1 309 ? 1.631 0.875 7.598 1 86.56 309 PHE B CA 1
ATOM 5046 C C . PHE B 1 309 ? 2.428 -0.26 6.969 1 86.56 309 PHE B C 1
ATOM 5048 O O . PHE B 1 309 ? 1.947 -0.93 6.051 1 86.56 309 PHE B O 1
ATOM 5055 N N . LEU B 1 310 ? 3.627 -0.504 7.461 1 85.94 310 LEU B N 1
ATOM 5056 C CA . LEU B 1 310 ? 4.473 -1.432 6.715 1 85.94 310 LEU B CA 1
ATOM 5057 C C . LEU B 1 310 ? 4.953 -2.568 7.613 1 85.94 310 LEU B C 1
ATOM 5059 O O . LEU B 1 310 ? 5.363 -3.621 7.117 1 85.94 310 LEU B O 1
ATOM 5063 N N . THR B 1 311 ? 4.98 -2.291 8.914 1 79.75 311 THR B N 1
ATOM 5064 C CA . THR B 1 311 ? 5.465 -3.344 9.797 1 79.75 311 THR B CA 1
ATOM 5065 C C . THR B 1 311 ? 4.414 -4.434 9.969 1 79.75 311 THR B C 1
ATOM 5067 O O . THR B 1 311 ? 3.221 -4.145 10.062 1 79.75 311 THR B O 1
ATOM 5070 N N . ARG B 1 312 ? 4.98 -5.656 9.781 1 68.06 312 ARG B N 1
ATOM 5071 C CA . ARG B 1 312 ? 4.102 -6.82 9.82 1 68.06 312 ARG B CA 1
ATOM 5072 C C . ARG B 1 312 ? 4.414 -7.691 11.031 1 68.06 312 ARG B C 1
ATOM 5074 O O . ARG B 1 312 ? 5.535 -7.68 11.547 1 68.06 312 ARG B O 1
ATOM 5081 N N . ASP B 1 313 ? 3.344 -8.125 11.727 1 57.28 313 ASP B N 1
ATOM 5082 C CA . ASP B 1 313 ? 3.584 -9.133 12.75 1 57.28 313 ASP B CA 1
ATOM 5083 C C . ASP B 1 313 ? 3.988 -10.469 12.117 1 57.28 313 ASP B C 1
ATOM 5085 O O . ASP B 1 313 ? 3.164 -11.141 11.5 1 57.28 313 ASP B O 1
ATOM 5089 N N . ILE B 1 314 ? 5.184 -10.633 11.617 1 47.84 314 ILE B N 1
ATOM 5090 C CA . ILE B 1 314 ? 5.578 -11.93 11.07 1 47.84 314 ILE B CA 1
ATOM 5091 C C . ILE B 1 314 ? 5.621 -12.969 12.18 1 47.84 314 ILE B C 1
ATOM 5093 O O . ILE B 1 314 ? 6.121 -12.703 13.281 1 47.84 314 ILE B O 1
#